Protein 4BEU (pdb70)

Secondary structure (DSSP, 8-state):
--SS--SSPP-HHHHHTSSEEEEEEHHHHHHHHHHHHTTS-TT--BEEE-HHHHHTT-HHHHHHHHHHTT--EEEESSHHHHHHHHHTT--SEEEE-S---HHHHHHTGGG--BEEE-SHHHHHHHHHHHHHHTS-EEEEEEB-TT---SSSBP-SSHHHHHHHHHHHT-TTEEEEEEE---SS--HHHHHHHHHHHHHHHHHHHHHTT--GGG-EEEEE-HHHHHH-GGG-TTEE---TTTTT--TT-TTS---EEEEEE--EEEEE-TT-EESGGG-EE-SS-EEEEEES--GGGT--GGGTTT-EEEETTEEEEB-S---SS-EEEE-TT-TT--TT-EEEEESEETTEE--HHHHHHHHTS-HHHHHHHHHHHS-EEEE---STT---

GO terms:
  GO:0042597 periplasmic space (C, EXP)
  GO:0030378 serine racemase activity (F, EXP)
  GO:0008784 alanine racemase activity (F, EXP)
  GO:0018111 methionine racemase activity (F, EXP)
  GO:0018113 lysine racemase activity (F, EXP)
  GO:0047661 amino-acid racemase activity (F, EXP)
  GO:0047679 arginine racemase activity (F, EXP)
  GO:0050157 ornithine racemase activity (F, EXP)

Foldseek 3Di:
DDPAADQDADDPVSQLPDQKFKEFALLLLLVLVVVLVVQADPQAAEAAEQELQQLLQHLLVNLVSCVVVVRQHYEYAALNSLVSNVVSVRPHAYEYPADDDLVRVLVNVVSLYAYEAAFLVVLVSVQVSLVVVVAAHEYEAEECLQPPPGRHQYDPDPVSLVGLLSSLQRPRYHYQEYEYEHDDLDLVSVVVSLVVSVVSVVVSCVSNVHDPVRYFYEYAEPSCVNPVVVRSGHYYYYRQSSQQRDVVCNVSHHRIWMKGWFADKDWDAFQDFDEPPSPDGHHGTFIKTKRFAFVLLLQAQLQAPQPWKAWPQDTWHWHYGTDNTITITTCRPPPPGDGPTMITPAAHDVPDGQDQVSSCVSRVHHSSVRSSSNSVRHRYDHDFDDDPPGRD

Sequence (392 aa):
APLHIDTALPDAAQIQQSSNSWLEISLGQFQQSSNIEQFKSHMNANTTKICAIMMKADAYGNGIRGLMPTIIAQGIPCVGVASNAEARAVRESGFKGELIRVRSASLSEMSSALDLNNIIEELIGTHQQALDLAELAKQSGKTLKVHIALNDGGMGRNGIDMTTEAGKKEAVSIATQPSLSVVGIMTHFPNYNADEVRAKLAQFKESSTWLMQQANLKREEITLHVANSYTALNVPEAQLDMVRPGGVLFGDLPTNPEYPSIVSFKTRVSSLHHLPKDSTVGYDSTFTTSRDSVLANLPVGYSDGYPRKMGNKAEVLINGQRAKVVGVTSMNTTVVVDVTEIKGVLPGQEVVLFGQQQKQSIAVSSEMMENNAELIFPELYTLWGTSNPRFYVKKSSGHHHHH

Organism: Vibrio cholerae serotype O1 (strain ATCC 39315 / El Tor Inaba N16961) (NCBI:txid243277)

B-factor: mean 16.23, std 8.43, range [1.53, 76.46]

Structure (mmCIF, N/CA/C/O backbone):
data_4BEU
#
_entry.id   4BEU
#
_cell.length_a   96.621
_cell.length_b   51.093
_cell.length_c   76.731
_cell.angle_alpha   90.00
_cell.angle_beta   101.15
_cell.angle_gamma   90.00
#
_symmetry.space_group_name_H-M   'C 1 2 1'
#
loop_
_entity.id
_entity.type
_entity.pdbx_description
1 polymer 'ALANINE RACEMASE'
2 non-polymer 'CHLORIDE ION'
3 non-polymer "PYRIDOXAL-5'-PHOSPHATE"
4 water water
#
loop_
_atom_site.group_PDB
_atom_site.id
_atom_site.type_symbol
_atom_site.label_atom_id
_atom_site.label_alt_id
_atom_site.label_comp_id
_atom_site.label_asym_id
_atom_site.label_entity_id
_atom_site.label_seq_id
_atom_site.pdbx_PDB_ins_code
_atom_site.Cartn_x
_atom_site.Cartn_y
_atom_site.Cartn_z
_atom_site.occupancy
_atom_site.B_iso_or_equiv
_atom_site.auth_seq_id
_atom_site.auth_comp_id
_atom_site.auth_asym_id
_atom_site.auth_atom_id
_atom_site.pdbx_PDB_model_num
ATOM 1 N N . ALA A 1 1 ? -0.874 21.077 8.727 1.00 7.77 24 ALA A N 1
ATOM 2 C CA . ALA A 1 1 ? 0.226 20.335 8.084 1.00 6.58 24 ALA A CA 1
ATOM 3 C C . ALA A 1 1 ? -0.317 19.046 7.518 1.00 7.31 24 ALA A C 1
ATOM 4 O O . ALA A 1 1 ? -1.285 18.521 8.047 1.00 7.92 24 ALA A O 1
ATOM 10 N N . PRO A 1 2 ? 0.328 18.506 6.478 1.00 7.81 25 PRO A N 1
ATOM 11 C CA . PRO A 1 2 ? -0.126 17.218 5.947 1.00 9.31 25 PRO A CA 1
ATOM 12 C C . PRO A 1 2 ? -0.133 16.145 7.009 1.00 8.89 25 PRO A C 1
ATOM 13 O O . PRO A 1 2 ? 0.762 16.038 7.864 1.00 9.94 25 PRO A O 1
ATOM 24 N N . LEU A 1 3 ? -1.170 15.320 6.946 1.00 10.14 26 LEU A N 1
ATOM 25 C CA . LEU A 1 3 ? -1.322 14.225 7.851 1.00 9.64 26 LEU A CA 1
ATOM 26 C C . LEU A 1 3 ? -0.257 13.130 7.645 1.00 9.87 26 LEU A C 1
ATOM 27 O O . LEU A 1 3 ? 0.160 12.460 8.592 1.00 11.25 26 LEU A O 1
ATOM 43 N N . HIS A 1 4 ? 0.150 12.968 6.396 1.00 10.01 27 HIS A N 1
ATOM 44 C CA . HIS A 1 4 ? 1.122 11.959 6.002 1.00 10.67 27 HIS A CA 1
ATOM 45 C C . HIS A 1 4 ? 1.999 12.603 4.957 1.00 11.68 27 HIS A C 1
ATOM 46 O O . HIS A 1 4 ? 1.510 13.303 4.085 1.00 14.62 27 HIS A O 1
ATOM 61 N N . ILE A 1 5 ? 3.294 12.375 5.044 1.00 11.31 28 ILE A N 1
ATOM 62 C CA . ILE A 1 5 ? 4.205 12.830 4.006 1.00 13.03 28 ILE A CA 1
ATOM 63 C C . ILE A 1 5 ? 4.427 11.639 3.067 1.00 11.90 28 ILE A C 1
ATOM 64 O O . ILE A 1 5 ? 4.883 10.572 3.505 1.00 11.79 28 ILE A O 1
ATOM 80 N N . ASP A 1 6 ? 4.056 11.809 1.801 1.00 13.40 29 ASP A N 1
ATOM 81 C CA . ASP A 1 6 ? 4.069 10.707 0.839 1.00 13.25 29 ASP A CA 1
ATOM 82 C C . ASP A 1 6 ? 5.403 9.987 0.872 1.00 13.29 29 ASP A C 1
ATOM 83 O O . ASP A 1 6 ? 6.466 10.616 0.898 1.00 13.58 29 ASP A O 1
ATOM 92 N N . THR A 1 7 ? 5.352 8.660 0.881 1.00 15.42 30 THR A N 1
ATOM 93 C CA . THR A 1 7 ? 6.544 7.837 1.083 1.00 20.25 30 THR A CA 1
ATOM 94 C C . THR A 1 7 ? 7.426 7.716 -0.149 1.00 25.33 30 THR A C 1
ATOM 95 O O . THR A 1 7 ? 8.648 7.575 -0.049 1.00 29.27 30 THR A O 1
ATOM 106 N N . ALA A 1 8 ? 6.807 7.762 -1.315 1.00 23.16 31 ALA A N 1
ATOM 107 C CA . ALA A 1 8 ? 7.539 7.551 -2.556 1.00 25.07 31 ALA A CA 1
ATOM 108 C C . ALA A 1 8 ? 8.142 8.849 -3.057 1.00 23.35 31 ALA A C 1
ATOM 109 O O . ALA A 1 8 ? 7.530 9.910 -2.977 1.00 31.24 31 ALA A O 1
ATOM 116 N N . LEU A 1 9 ? 9.366 8.759 -3.560 1.00 18.91 32 LEU A N 1
ATOM 117 C CA . LEU A 1 9 ? 9.985 9.869 -4.248 1.00 14.65 32 LEU A CA 1
ATOM 118 C C . LEU A 1 9 ? 9.482 9.800 -5.679 1.00 19.42 32 LEU A C 1
ATOM 119 O O . LEU A 1 9 ? 9.535 8.734 -6.295 1.00 22.47 32 LEU A O 1
ATOM 135 N N . PRO A 1 10 ? 8.940 10.918 -6.199 1.00 15.02 33 PRO A N 1
ATOM 136 C CA . PRO A 1 10 ? 8.500 10.987 -7.591 1.00 17.40 33 PRO A CA 1
ATOM 137 C C . PRO A 1 10 ? 9.607 10.534 -8.530 1.00 17.99 33 PRO A C 1
ATOM 138 O O . PRO A 1 10 ? 10.771 10.946 -8.403 1.00 18.70 33 PRO A O 1
ATOM 149 N N . ASP A 1 11 ? 9.265 9.691 -9.496 1.00 16.56 34 ASP A N 1
ATOM 150 C CA . ASP A 1 11 ? 10.257 9.336 -10.506 1.00 18.07 34 ASP A CA 1
ATOM 151 C C . ASP A 1 11 ? 10.154 10.231 -11.749 1.00 18.23 34 ASP A C 1
ATOM 152 O O . ASP A 1 11 ? 9.265 11.083 -11.850 1.00 18.62 34 ASP A O 1
ATOM 161 N N . ALA A 1 12 ? 11.080 10.069 -12.685 1.00 22.18 35 ALA A N 1
ATOM 162 C CA . ALA A 1 12 ? 11.163 10.967 -13.833 1.00 19.95 35 ALA A CA 1
ATOM 163 C C . ALA A 1 12 ? 9.878 11.013 -14.685 1.00 19.31 35 ALA A C 1
ATOM 164 O O . ALA A 1 12 ? 9.480 12.080 -15.167 1.00 17.72 35 ALA A O 1
ATOM 171 N N . ALA A 1 13 ? 9.245 9.864 -14.889 1.00 18.05 36 ALA A N 1
ATOM 172 C CA . ALA A 1 13 ? 8.027 9.814 -15.690 1.00 17.99 36 ALA A CA 1
ATOM 173 C C . ALA A 1 13 ? 6.903 10.538 -14.962 1.00 15.45 36 ALA A C 1
ATOM 174 O O . ALA A 1 13 ? 6.077 11.207 -15.580 1.00 14.38 36 ALA A O 1
ATOM 181 N N . GLN A 1 14 ? 6.886 10.419 -13.642 1.00 15.82 37 GLN A N 1
ATOM 182 C CA . GLN A 1 14 ? 5.853 11.055 -12.854 1.00 13.95 37 GLN A CA 1
ATOM 183 C C . GLN A 1 14 ? 6.012 12.563 -12.954 1.00 13.29 37 GLN A C 1
ATOM 184 O O . GLN A 1 14 ? 5.029 13.307 -13.082 1.00 12.58 37 GLN A O 1
ATOM 198 N N . ILE A 1 15 ? 7.246 13.041 -12.914 1.00 11.86 38 ILE A N 1
ATOM 199 C CA . ILE A 1 15 ? 7.478 14.468 -13.039 1.00 11.77 38 ILE A CA 1
ATOM 200 C C . ILE A 1 15 ? 7.084 14.954 -14.426 1.00 11.54 38 ILE A C 1
ATOM 201 O O . ILE A 1 15 ? 6.541 16.033 -14.577 1.00 12.46 38 ILE A O 1
ATOM 217 N N . GLN A 1 16 ? 7.375 14.141 -15.443 1.00 13.15 39 GLN A N 1
ATOM 218 C CA . GLN A 1 16 ? 7.067 14.489 -16.813 1.00 12.88 39 GLN A CA 1
ATOM 219 C C . GLN A 1 16 ? 5.582 14.760 -17.008 1.00 11.89 39 GLN A C 1
ATOM 220 O O . GLN A 1 16 ? 5.233 15.617 -17.820 1.00 14.21 39 GLN A O 1
ATOM 234 N N . GLN A 1 17 ? 4.710 14.050 -16.290 1.00 10.76 40 GLN A N 1
ATOM 235 C CA . GLN A 1 17 ? 3.277 14.262 -16.438 1.00 11.67 40 GLN A CA 1
ATOM 236 C C . GLN A 1 17 ? 2.667 15.126 -15.333 1.00 10.41 40 GLN A C 1
ATOM 237 O O . GLN A 1 17 ? 1.440 15.272 -15.246 1.00 12.84 40 GLN A O 1
ATOM 251 N N . SER A 1 18 ? 3.527 15.719 -14.509 1.00 10.22 41 SER A N 1
ATOM 252 C CA A SER A 1 18 ? 3.112 16.728 -13.541 0.54 9.55 41 SER A CA 1
ATOM 253 C CA B SER A 1 18 ? 3.083 16.724 -13.555 0.46 9.69 41 SER A CA 1
ATOM 254 C C . SER A 1 18 ? 2.995 18.087 -14.220 1.00 10.15 41 SER A C 1
ATOM 255 O O . SER A 1 18 ? 3.751 18.398 -15.124 1.00 13.22 41 SER A O 1
ATOM 270 N N . ASN A 1 19 ? 2.096 18.917 -13.746 1.00 7.79 42 ASN A N 1
ATOM 271 C CA . ASN A 1 19 ? 1.957 20.253 -14.309 1.00 7.64 42 ASN A CA 1
ATOM 272 C C . ASN A 1 19 ? 3.110 21.189 -13.950 1.00 7.68 42 ASN A C 1
ATOM 273 O O . ASN A 1 19 ? 3.588 21.960 -14.792 1.00 8.91 42 ASN A O 1
ATOM 284 N N . SER A 1 20 ? 3.518 21.127 -12.702 1.00 7.27 43 SER A N 1
ATOM 285 C CA . SER A 1 20 ? 4.557 21.968 -12.138 1.00 7.03 43 SER A CA 1
ATOM 286 C C . SER A 1 20 ? 5.262 21.121 -11.084 1.00 7.29 43 SER A C 1
ATOM 287 O O . SER A 1 20 ? 4.714 20.110 -10.603 1.00 7.59 43 SER A O 1
ATOM 295 N N . TRP A 1 21 ? 6.489 21.489 -10.723 1.00 6.87 44 TRP A N 1
ATOM 296 C CA . TRP A 1 21 ? 7.255 20.694 -9.773 1.00 6.91 44 TRP A CA 1
ATOM 297 C C . TRP A 1 21 ? 8.399 21.505 -9.218 1.00 7.20 44 TRP A C 1
ATOM 298 O O . TRP A 1 21 ? 8.746 22.577 -9.729 1.00 7.61 44 TRP A O 1
ATOM 319 N N . LEU A 1 22 ? 8.967 20.995 -8.133 1.00 6.81 45 LEU A N 1
ATOM 320 C CA . LEU A 1 22 ? 10.173 21.559 -7.534 1.00 6.79 45 LEU A CA 1
ATOM 321 C C . LEU A 1 22 ? 11.354 20.697 -7.892 1.00 7.08 45 LEU A C 1
ATOM 322 O O . LEU A 1 22 ? 11.275 19.463 -7.819 1.00 9.12 45 LEU A O 1
ATOM 338 N N . GLU A 1 23 ? 12.452 21.341 -8.251 1.00 7.10 46 GLU A N 1
ATOM 339 C CA . GLU A 1 23 ? 13.717 20.653 -8.449 1.00 7.69 46 GLU A CA 1
ATOM 340 C C . GLU A 1 23 ? 14.613 21.041 -7.313 1.00 7.33 46 GLU A C 1
ATOM 341 O O . GLU A 1 23 ? 14.868 22.211 -7.103 1.00 8.59 46 GLU A O 1
ATOM 353 N N . ILE A 1 24 ? 15.055 20.041 -6.577 1.00 7.35 47 ILE A N 1
ATOM 354 C CA . ILE A 1 24 ? 15.859 20.246 -5.391 1.00 7.30 47 ILE A CA 1
ATOM 355 C C . ILE A 1 24 ? 17.302 19.835 -5.700 1.00 8.78 47 ILE A C 1
ATOM 356 O O . ILE A 1 24 ? 17.557 18.701 -6.102 1.00 9.51 47 ILE A O 1
ATOM 372 N N . SER A 1 25 ? 18.246 20.755 -5.544 1.00 7.99 48 SER A N 1
ATOM 373 C CA . SER A 1 25 ? 19.647 20.451 -5.834 1.00 9.11 48 SER A CA 1
ATOM 374 C C . SER A 1 25 ? 20.281 19.767 -4.641 1.00 8.25 48 SER A C 1
ATOM 375 O O . SER A 1 25 ? 20.626 20.395 -3.649 1.00 8.57 48 SER A O 1
ATOM 383 N N . LEU A 1 26 ? 20.444 18.456 -4.729 1.00 8.58 49 LEU A N 1
ATOM 384 C CA . LEU A 1 26 ? 20.980 17.725 -3.607 1.00 8.23 49 LEU A CA 1
ATOM 385 C C . LEU A 1 26 ? 22.447 18.094 -3.389 1.00 8.19 49 LEU A C 1
ATOM 386 O O . LEU A 1 26 ? 22.924 18.153 -2.261 1.00 8.62 49 LEU A O 1
ATOM 402 N N . GLY A 1 27 ? 23.170 18.344 -4.465 1.00 8.37 50 GLY A N 1
ATOM 403 C CA . GLY A 1 27 ? 24.557 18.762 -4.349 1.00 9.35 50 GLY A CA 1
ATOM 404 C C . GLY A 1 27 ? 24.691 20.103 -3.641 1.00 9.02 50 GLY A C 1
ATOM 405 O O . GLY A 1 27 ? 25.609 20.295 -2.834 1.00 9.32 50 GLY A O 1
ATOM 409 N N . GLN A 1 28 ? 23.786 21.038 -3.924 1.00 7.89 51 GLN A N 1
ATOM 410 C CA . GLN A 1 28 ? 23.821 22.310 -3.230 1.00 7.68 51 GLN A CA 1
ATOM 411 C C . GLN A 1 28 ? 23.506 22.135 -1.753 1.00 7.55 51 GLN A C 1
ATOM 412 O O . GLN A 1 28 ? 24.097 22.813 -0.906 1.00 7.80 51 GLN A O 1
ATOM 426 N N . PHE A 1 29 ? 22.579 21.238 -1.411 1.00 7.54 52 PHE A N 1
ATOM 427 C CA . PHE A 1 29 ? 22.257 20.961 -0.016 1.00 7.40 52 PHE A CA 1
ATOM 428 C C . PHE A 1 29 ? 23.484 20.395 0.714 1.00 7.46 52 PHE A C 1
ATOM 429 O O . PHE A 1 29 ? 23.860 20.863 1.790 1.00 7.93 52 PHE A O 1
ATOM 446 N N . GLN A 1 30 ? 24.119 19.399 0.115 1.00 7.57 53 GLN A N 1
ATOM 447 C CA A GLN A 1 30 ? 25.335 18.847 0.703 0.47 9.09 53 GLN A CA 1
ATOM 448 C CA B GLN A 1 30 ? 25.352 18.827 0.652 0.53 8.99 53 GLN A CA 1
ATOM 449 C C . GLN A 1 30 ? 26.416 19.918 0.867 1.00 8.73 53 GLN A C 1
ATOM 450 O O . GLN A 1 30 ? 27.077 19.980 1.895 1.00 9.41 53 GLN A O 1
ATOM 477 N N . SER A 1 31 ? 26.595 20.764 -0.129 1.00 8.64 54 SER A N 1
ATOM 478 C CA A SER A 1 31 ? 27.601 21.800 -0.037 0.72 8.55 54 SER A CA 1
ATOM 479 C CA B SER A 1 31 ? 27.572 21.857 -0.091 0.28 8.85 54 SER A CA 1
ATOM 480 C C . SER A 1 31 ? 27.270 22.794 1.058 1.00 8.02 54 SER A C 1
ATOM 481 O O . SER A 1 31 ? 28.167 23.201 1.804 1.00 9.25 54 SER A O 1
ATOM 496 N N . ASN A 1 32 ? 25.999 23.178 1.180 1.00 8.19 55 ASN A N 1
ATOM 497 C CA . ASN A 1 32 ? 25.611 24.110 2.233 1.00 7.75 55 ASN A CA 1
ATOM 498 C C . ASN A 1 32 ? 25.882 23.520 3.613 1.00 8.51 55 ASN A C 1
ATOM 499 O O . ASN A 1 32 ? 26.359 24.209 4.505 1.00 8.35 55 ASN A O 1
ATOM 510 N N . ILE A 1 33 ? 25.577 22.237 3.806 1.00 7.76 56 ILE A N 1
ATOM 511 C CA . ILE A 1 33 ? 25.853 21.602 5.078 1.00 8.28 56 ILE A CA 1
ATOM 512 C C . ILE A 1 33 ? 27.354 21.603 5.389 1.00 8.11 56 ILE A C 1
ATOM 513 O O . ILE A 1 33 ? 27.768 21.925 6.505 1.00 9.31 56 ILE A O 1
ATOM 529 N N . GLU A 1 34 ? 28.160 21.238 4.411 1.00 8.32 57 GLU A N 1
ATOM 530 C CA . GLU A 1 34 ? 29.598 21.174 4.650 1.00 9.18 57 GLU A CA 1
ATOM 531 C C . GLU A 1 34 ? 30.172 22.558 4.915 1.00 9.55 57 GLU A C 1
ATOM 532 O O . GLU A 1 34 ? 31.043 22.710 5.764 1.00 10.18 57 GLU A O 1
ATOM 544 N N . GLN A 1 35 ? 29.681 23.563 4.218 1.00 9.06 58 GLN A N 1
ATOM 545 C CA . GLN A 1 35 ? 30.159 24.903 4.437 1.00 8.37 58 GLN A CA 1
ATOM 546 C C . GLN A 1 35 ? 29.766 25.383 5.836 1.00 8.67 58 GLN A C 1
ATOM 547 O O . GLN A 1 35 ? 30.571 25.968 6.569 1.00 9.78 58 GLN A O 1
ATOM 561 N N . PHE A 1 36 ? 28.526 25.122 6.232 1.00 8.61 59 PHE A N 1
ATOM 562 C CA . PHE A 1 36 ? 28.070 25.501 7.557 1.00 8.49 59 PHE A CA 1
ATOM 563 C C . PHE A 1 36 ? 28.930 24.840 8.642 1.00 9.62 59 PHE A C 1
ATOM 564 O O . PHE A 1 36 ? 29.373 25.496 9.612 1.00 10.21 59 PHE A O 1
ATOM 581 N N . LYS A 1 37 ? 29.152 23.549 8.481 1.00 9.59 60 LYS A N 1
ATOM 582 C CA . LYS A 1 37 ? 29.955 22.781 9.429 1.00 10.40 60 LYS A CA 1
ATOM 583 C C . LYS A 1 37 ? 31.320 23.419 9.664 1.00 11.45 60 LYS A C 1
ATOM 584 O O . LYS A 1 37 ? 31.849 23.388 10.790 1.00 12.18 60 LYS A O 1
ATOM 603 N N . SER A 1 38 ? 31.913 23.940 8.598 1.00 10.84 61 SER A N 1
ATOM 604 C CA . SER A 1 38 ? 33.262 24.482 8.659 1.00 12.16 61 SER A CA 1
ATOM 605 C C . SER A 1 38 ? 33.367 25.694 9.576 1.00 11.25 61 SER A C 1
ATOM 606 O O . SER A 1 38 ? 34.484 26.063 9.991 1.00 14.04 61 SER A O 1
ATOM 614 N N . HIS A 1 39 ? 32.240 26.303 9.932 1.00 10.41 62 HIS A N 1
ATOM 615 C CA . HIS A 1 39 ? 32.217 27.461 10.807 1.00 11.58 62 HIS A CA 1
ATOM 616 C C . HIS A 1 39 ? 31.810 27.155 12.239 1.00 12.05 62 HIS A C 1
ATOM 617 O O . HIS A 1 39 ? 31.726 28.052 13.066 1.00 12.18 62 HIS A O 1
ATOM 632 N N . MET A 1 40 ? 31.549 25.896 12.533 1.00 10.81 63 MET A N 1
ATOM 633 C CA . MET A 1 40 ? 31.088 25.535 13.863 1.00 12.07 63 MET A CA 1
ATOM 634 C C . MET A 1 40 ? 32.264 25.215 14.757 1.00 14.16 63 MET A C 1
ATOM 635 O O . MET A 1 40 ? 33.210 24.542 14.351 1.00 16.02 63 MET A O 1
ATOM 649 N N . ASN A 1 41 ? 32.195 25.708 15.979 1.00 12.97 64 ASN A N 1
ATOM 650 C CA . ASN A 1 41 ? 33.207 25.429 16.978 1.00 18.92 64 ASN A CA 1
ATOM 651 C C . ASN A 1 41 ? 33.255 23.934 17.276 1.00 16.59 64 ASN A C 1
ATOM 652 O O . ASN A 1 41 ? 32.279 23.202 17.110 1.00 18.23 64 ASN A O 1
ATOM 663 N N . ALA A 1 42 ? 34.420 23.498 17.746 1.00 21.87 65 ALA A N 1
ATOM 664 C CA . ALA A 1 42 ? 34.662 22.110 18.120 1.00 22.23 65 ALA A CA 1
ATOM 665 C C . ALA A 1 42 ? 33.651 21.558 19.121 1.00 19.02 65 ALA A C 1
ATOM 666 O O . ALA A 1 42 ? 33.327 20.375 19.101 1.00 25.69 65 ALA A O 1
ATOM 673 N N . ASN A 1 43 ? 33.169 22.415 20.005 1.00 18.48 66 ASN A N 1
ATOM 674 C CA . ASN A 1 43 ? 32.356 21.955 21.119 1.00 21.53 66 ASN A CA 1
ATOM 675 C C . ASN A 1 43 ? 30.858 21.991 20.852 1.00 18.76 66 ASN A C 1
ATOM 676 O O . ASN A 1 43 ? 30.067 21.667 21.734 1.00 20.17 66 ASN A O 1
ATOM 687 N N . THR A 1 44 ? 30.442 22.387 19.653 1.00 16.72 67 THR A N 1
ATOM 688 C CA A THR A 1 44 ? 29.014 22.417 19.350 0.64 14.44 67 THR A CA 1
ATOM 689 C CA B THR A 1 44 ? 29.021 22.410 19.346 0.36 14.70 67 THR A CA 1
ATOM 690 C C . THR A 1 44 ? 28.667 21.240 18.459 1.00 18.31 67 THR A C 1
ATOM 691 O O . THR A 1 44 ? 29.550 20.552 17.943 1.00 21.46 67 THR A O 1
ATOM 710 N N . LYS A 1 45 ? 27.379 20.976 18.337 1.00 14.68 68 LYS A N 1
ATOM 711 C CA . LYS A 1 45 ? 26.903 19.979 17.391 1.00 15.26 68 LYS A CA 1
ATOM 712 C C . LYS A 1 45 ? 25.657 20.521 16.703 1.00 10.55 68 LYS A C 1
ATOM 713 O O . LYS A 1 45 ? 25.093 21.534 17.119 1.00 10.70 68 LYS A O 1
ATOM 732 N N . ILE A 1 46 ? 25.267 19.845 15.632 1.00 9.61 69 ILE A N 1
ATOM 733 C CA . ILE A 1 46 ? 24.235 20.376 14.753 1.00 8.94 69 ILE A CA 1
ATOM 734 C C . ILE A 1 46 ? 22.938 19.624 14.904 1.00 8.11 69 ILE A C 1
ATOM 735 O O . ILE A 1 46 ? 22.907 18.405 14.837 1.00 9.06 69 ILE A O 1
ATOM 751 N N . CYS A 1 47 ? 21.867 20.397 15.086 1.00 7.98 70 CYS A N 1
ATOM 752 C CA . CYS A 1 47 ? 20.508 19.885 14.972 1.00 7.22 70 CYS A CA 1
ATOM 753 C C . CYS A 1 47 ? 19.889 20.475 13.710 1.00 7.82 70 CYS A C 1
ATOM 754 O O . CYS A 1 47 ? 19.578 21.649 13.675 1.00 8.53 70 CYS A O 1
ATOM 761 N N . ALA A 1 48 ? 19.793 19.678 12.648 1.00 7.27 71 ALA A N 1
ATOM 762 C CA . ALA A 1 48 ? 19.248 20.166 11.376 1.00 7.40 71 ALA A CA 1
ATOM 763 C C . ALA A 1 48 ? 17.751 20.334 11.515 1.00 6.76 71 ALA A C 1
ATOM 764 O O . ALA A 1 48 ? 17.055 19.365 11.836 1.00 7.73 71 ALA A O 1
ATOM 771 N N . ILE A 1 49 ? 17.249 21.537 11.278 1.00 7.06 72 ILE A N 1
ATOM 772 C CA . ILE A 1 49 ? 15.834 21.809 11.447 1.00 6.92 72 ILE A CA 1
ATOM 773 C C . ILE A 1 49 ? 15.093 21.563 10.141 1.00 6.96 72 ILE A C 1
ATOM 774 O O . ILE A 1 49 ? 15.410 22.157 9.100 1.00 8.01 72 ILE A O 1
ATOM 790 N N A MET A 1 50 ? 14.203 20.569 10.188 0.58 6.15 73 MET A N 1
ATOM 791 N N B MET A 1 50 ? 14.031 20.776 10.214 0.42 6.69 73 MET A N 1
ATOM 792 C CA A MET A 1 50 ? 13.493 20.036 9.024 0.58 7.50 73 MET A CA 1
ATOM 793 C CA B MET A 1 50 ? 13.428 20.232 9.007 0.42 8.56 73 MET A CA 1
ATOM 794 C C A MET A 1 50 ? 11.969 20.209 9.094 0.58 7.19 73 MET A C 1
ATOM 795 C C B MET A 1 50 ? 11.953 20.247 9.076 0.42 7.36 73 MET A C 1
ATOM 796 O O A MET A 1 50 ? 11.234 19.457 8.434 0.58 8.31 73 MET A O 1
ATOM 797 O O B MET A 1 50 ? 11.252 19.449 8.436 0.42 8.26 73 MET A O 1
ATOM 823 N N . LYS A 1 51 ? 11.485 21.215 9.823 1.00 7.55 74 LYS A N 1
ATOM 824 C CA . LYS A 1 51 ? 10.065 21.487 9.914 1.00 8.70 74 LYS A CA 1
ATOM 825 C C . LYS A 1 51 ? 9.491 21.899 8.550 1.00 8.20 74 LYS A C 1
ATOM 826 O O . LYS A 1 51 ? 10.226 22.278 7.628 1.00 7.56 74 LYS A O 1
ATOM 842 N N . ALA A 1 52 ? 8.165 21.833 8.447 1.00 6.87 75 ALA A N 1
ATOM 843 C CA . ALA A 1 52 ? 7.459 22.091 7.205 1.00 7.27 75 ALA A CA 1
ATOM 844 C C . ALA A 1 52 ? 8.027 21.264 6.059 1.00 6.20 75 ALA A C 1
ATOM 845 O O . ALA A 1 52 ? 8.289 21.761 4.966 1.00 7.18 75 ALA A O 1
ATOM 852 N N . ASP A 1 53 ? 8.154 19.956 6.319 1.00 7.02 76 ASP A N 1
ATOM 853 C CA . ASP A 1 53 ? 8.658 18.986 5.345 1.00 6.31 76 ASP A CA 1
ATOM 854 C C . ASP A 1 53 ? 9.974 19.495 4.736 1.00 5.97 76 ASP A C 1
ATOM 855 O O . ASP A 1 53 ? 10.123 19.621 3.538 1.00 6.63 76 ASP A O 1
ATOM 864 N N . ALA A 1 54 ? 10.924 19.758 5.633 1.00 6.24 77 ALA A N 1
ATOM 865 C CA . ALA A 1 54 ? 12.242 20.287 5.290 1.00 7.10 77 ALA A CA 1
ATOM 866 C C . ALA A 1 54 ? 12.147 21.577 4.484 1.00 6.19 77 ALA A C 1
ATOM 867 O O . ALA A 1 54 ? 12.764 21.730 3.426 1.00 6.55 77 ALA A O 1
ATOM 874 N N . TYR A 1 55 ? 11.375 22.517 5.008 1.00 6.38 78 TYR A N 1
ATOM 875 C CA . TYR A 1 55 ? 11.247 23.840 4.400 1.00 6.66 78 TYR A CA 1
ATOM 876 C C . TYR A 1 55 ? 10.758 23.713 2.948 1.00 6.86 78 TYR A C 1
ATOM 877 O O . TYR A 1 55 ? 11.186 24.465 2.056 1.00 7.69 78 TYR A O 1
ATOM 895 N N . GLY A 1 56 ? 9.845 22.774 2.727 1.00 6.47 79 GLY A N 1
ATOM 896 C CA . GLY A 1 56 ? 9.296 22.527 1.412 1.00 6.57 79 GLY A CA 1
ATOM 897 C C . GLY A 1 56 ? 10.134 21.632 0.532 1.00 5.85 79 GLY A C 1
ATOM 898 O O . GLY A 1 56 ? 9.662 21.197 -0.528 1.00 7.30 79 GLY A O 1
ATOM 902 N N . ASN A 1 57 ? 11.371 21.356 0.937 1.00 6.38 80 ASN A N 1
ATOM 903 C CA . ASN A 1 57 ? 12.305 20.611 0.102 1.00 6.72 80 ASN A CA 1
ATOM 904 C C . ASN A 1 57 ? 12.159 19.108 0.212 1.00 7.01 80 ASN A C 1
ATOM 905 O O . ASN A 1 57 ? 12.685 18.405 -0.646 1.00 8.07 80 ASN A O 1
ATOM 916 N N . GLY A 1 58 ? 11.469 18.632 1.252 1.00 6.73 81 GLY A N 1
ATOM 917 C CA . GLY A 1 58 ? 11.101 17.228 1.385 1.00 6.91 81 GLY A CA 1
ATOM 918 C C . GLY A 1 58 ? 12.009 16.412 2.277 1.00 6.91 81 GLY A C 1
ATOM 919 O O . GLY A 1 58 ? 13.146 16.109 1.921 1.00 8.23 81 GLY A O 1
ATOM 923 N N . ILE A 1 59 ? 11.518 16.047 3.454 1.00 6.80 82 ILE A N 1
ATOM 924 C CA . ILE A 1 59 ? 12.273 15.251 4.399 1.00 7.44 82 ILE A CA 1
ATOM 925 C C . ILE A 1 59 ? 12.736 13.939 3.785 1.00 7.66 82 ILE A C 1
ATOM 926 O O . ILE A 1 59 ? 13.888 13.536 3.988 1.00 8.24 82 ILE A O 1
ATOM 942 N N . ARG A 1 60 ? 11.870 13.237 3.079 1.00 7.87 83 ARG A N 1
ATOM 943 C CA . ARG A 1 60 ? 12.235 11.888 2.680 1.00 8.94 83 ARG A CA 1
ATOM 944 C C . ARG A 1 60 ? 13.396 11.885 1.699 1.00 8.92 83 ARG A C 1
ATOM 945 O O . ARG A 1 60 ? 14.266 11.024 1.768 1.00 10.29 83 ARG A O 1
ATOM 966 N N . GLY A 1 61 ? 13.442 12.855 0.797 1.00 8.26 84 GLY A N 1
ATOM 967 C CA . GLY A 1 61 ? 14.526 12.943 -0.164 1.00 8.32 84 GLY A CA 1
ATOM 968 C C . GLY A 1 61 ? 15.819 13.457 0.394 1.00 7.88 84 GLY A C 1
ATOM 969 O O . GLY A 1 61 ? 16.865 13.231 -0.214 1.00 8.74 84 GLY A O 1
ATOM 973 N N . LEU A 1 62 ? 15.768 14.151 1.521 1.00 7.44 85 LEU A N 1
ATOM 974 C CA . LEU A 1 62 ? 16.950 14.775 2.108 1.00 7.54 85 LEU A CA 1
ATOM 975 C C . LEU A 1 62 ? 17.559 13.988 3.269 1.00 7.73 85 LEU A C 1
ATOM 976 O O . LEU A 1 62 ? 18.731 14.186 3.595 1.00 7.98 85 LEU A O 1
ATOM 992 N N . MET A 1 63 ? 16.795 13.116 3.907 1.00 7.93 86 MET A N 1
ATOM 993 C CA . MET A 1 63 ? 17.327 12.393 5.064 1.00 8.35 86 MET A CA 1
ATOM 994 C C . MET A 1 63 ? 18.580 11.565 4.772 1.00 7.57 86 MET A C 1
ATOM 995 O O . MET A 1 63 ? 19.433 11.500 5.630 1.00 8.37 86 MET A O 1
ATOM 1009 N N . PRO A 1 64 ? 18.697 10.936 3.586 1.00 7.70 87 PRO A N 1
ATOM 1010 C CA . PRO A 1 64 ? 19.925 10.159 3.394 1.00 8.33 87 PRO A CA 1
ATOM 1011 C C . PRO A 1 64 ? 21.170 11.026 3.489 1.00 7.85 87 PRO A C 1
ATOM 1012 O O . PRO A 1 64 ? 22.201 10.552 3.948 1.00 8.52 87 PRO A O 1
ATOM 1023 N N . THR A 1 65 ? 21.086 12.278 3.065 1.00 8.16 88 THR A N 1
ATOM 1024 C CA . THR A 1 65 ? 22.202 13.212 3.204 1.00 9.63 88 THR A CA 1
ATOM 1025 C C . THR A 1 65 ? 22.465 13.539 4.664 1.00 8.30 88 THR A C 1
ATOM 1026 O O . THR A 1 65 ? 23.624 13.555 5.108 1.00 9.64 88 THR A O 1
ATOM 1037 N N . ILE A 1 66 ? 21.414 13.810 5.425 1.00 8.49 89 ILE A N 1
ATOM 1038 C CA . ILE A 1 66 ? 21.579 14.083 6.848 1.00 8.86 89 ILE A CA 1
ATOM 1039 C C . ILE A 1 66 ? 22.285 12.934 7.552 1.00 9.40 89 ILE A C 1
ATOM 1040 O O . ILE A 1 66 ? 23.198 13.145 8.373 1.00 9.89 89 ILE A O 1
ATOM 1056 N N . ILE A 1 67 ? 21.877 11.715 7.234 1.00 9.61 90 ILE A N 1
ATOM 1057 C CA . ILE A 1 67 ? 22.489 10.524 7.809 1.00 10.60 90 ILE A CA 1
ATOM 1058 C C . ILE A 1 67 ? 23.943 10.379 7.362 1.00 10.81 90 ILE A C 1
ATOM 1059 O O . ILE A 1 67 ? 24.831 10.136 8.187 1.00 11.79 90 ILE A O 1
ATOM 1075 N N . ALA A 1 68 ? 24.217 10.539 6.077 1.00 10.27 91 ALA A N 1
ATOM 1076 C CA . ALA A 1 68 ? 25.580 10.394 5.564 1.00 10.94 91 ALA A CA 1
ATOM 1077 C C . ALA A 1 68 ? 26.530 11.397 6.194 1.00 12.64 91 ALA A C 1
ATOM 1078 O O . ALA A 1 68 ? 27.705 11.088 6.434 1.00 12.98 91 ALA A O 1
ATOM 1085 N N . GLN A 1 69 ? 26.020 12.591 6.470 1.00 10.86 92 GLN A N 1
ATOM 1086 C CA . GLN A 1 69 ? 26.786 13.662 7.076 1.00 12.08 92 GLN A CA 1
ATOM 1087 C C . GLN A 1 69 ? 26.939 13.479 8.590 1.00 11.89 92 GLN A C 1
ATOM 1088 O O . GLN A 1 69 ? 27.645 14.270 9.225 1.00 15.35 92 GLN A O 1
ATOM 1102 N N . GLY A 1 70 ? 26.311 12.459 9.164 1.00 11.26 93 GLY A N 1
ATOM 1103 C CA . GLY A 1 70 ? 26.457 12.186 10.580 1.00 13.23 93 GLY A CA 1
ATOM 1104 C C . GLY A 1 70 ? 25.889 13.272 11.469 1.00 11.76 93 GLY A C 1
ATOM 1105 O O . GLY A 1 70 ? 26.356 13.449 12.593 1.00 14.50 93 GLY A O 1
ATOM 1109 N N . ILE A 1 71 ? 24.882 13.997 11.002 1.00 9.74 94 ILE A N 1
ATOM 1110 C CA . ILE A 1 71 ? 24.257 15.009 11.828 1.00 9.96 94 ILE A CA 1
ATOM 1111 C C . ILE A 1 71 ? 23.558 14.315 13.011 1.00 10.09 94 ILE A C 1
ATOM 1112 O O . ILE A 1 71 ? 22.775 13.408 12.800 1.00 11.22 94 ILE A O 1
ATOM 1128 N N . PRO A 1 72 ? 23.814 14.758 14.249 1.00 9.58 95 PRO A N 1
ATOM 1129 C CA . PRO A 1 72 ? 23.356 13.975 15.408 1.00 10.33 95 PRO A CA 1
ATOM 1130 C C . PRO A 1 72 ? 21.917 14.230 15.847 1.00 9.74 95 PRO A C 1
ATOM 1131 O O . PRO A 1 72 ? 21.370 13.427 16.612 1.00 9.50 95 PRO A O 1
ATOM 1142 N N . CYS A 1 73 ? 21.331 15.337 15.391 1.00 8.52 96 CYS A N 1
ATOM 1143 C CA . CYS A 1 73 ? 20.029 15.770 15.863 1.00 8.07 96 CYS A CA 1
ATOM 1144 C C . CYS A 1 73 ? 19.254 16.351 14.690 1.00 7.41 96 CYS A C 1
ATOM 1145 O O . CYS A 1 73 ? 19.836 16.954 13.784 1.00 7.56 96 CYS A O 1
ATOM 1152 N N . VAL A 1 74 ? 17.942 16.103 14.684 1.00 7.70 97 VAL A N 1
ATOM 1153 C CA . VAL A 1 74 ? 17.020 16.679 13.711 1.00 7.22 97 VAL A CA 1
ATOM 1154 C C . VAL A 1 74 ? 15.866 17.285 14.490 1.00 7.30 97 VAL A C 1
ATOM 1155 O O . VAL A 1 74 ? 15.413 16.717 15.497 1.00 7.99 97 VAL A O 1
ATOM 1168 N N . GLY A 1 75 ? 15.379 18.431 14.033 1.00 6.67 98 GLY A N 1
ATOM 1169 C CA . GLY A 1 75 ? 14.187 19.049 14.593 1.00 6.87 98 GLY A CA 1
ATOM 1170 C C . GLY A 1 75 ? 13.036 19.021 13.613 1.00 6.56 98 GLY A C 1
ATOM 1171 O O . GLY A 1 75 ? 13.215 19.212 12.412 1.00 7.83 98 GLY A O 1
ATOM 1175 N N . VAL A 1 76 ? 11.836 18.775 14.136 1.00 6.45 99 VAL A N 1
ATOM 1176 C CA . VAL A 1 76 ? 10.632 18.776 13.336 1.00 6.24 99 VAL A CA 1
ATOM 1177 C C . VAL A 1 76 ? 9.528 19.504 14.057 1.00 6.66 99 VAL A C 1
ATOM 1178 O O . VAL A 1 76 ? 9.672 19.870 15.234 1.00 7.48 99 VAL A O 1
ATOM 1191 N N . ALA A 1 77 ? 8.410 19.702 13.360 1.00 6.29 100 ALA A N 1
ATOM 1192 C CA . ALA A 1 77 ? 7.225 20.317 13.950 1.00 6.62 100 ALA A CA 1
ATOM 1193 C C . ALA A 1 77 ? 6.070 19.328 14.104 1.00 6.57 100 ALA A C 1
ATOM 1194 O O . ALA A 1 77 ? 5.560 19.165 15.222 1.00 7.51 100 ALA A O 1
ATOM 1201 N N . SER A 1 78 ? 5.647 18.697 13.009 1.00 7.26 101 SER A N 1
ATOM 1202 C CA . SER A 1 78 ? 4.471 17.827 13.046 1.00 7.53 101 SER A CA 1
ATOM 1203 C C . SER A 1 78 ? 4.816 16.363 13.300 1.00 7.13 101 SER A C 1
ATOM 1204 O O . SER A 1 78 ? 5.942 15.908 13.091 1.00 7.65 101 SER A O 1
ATOM 1212 N N . ASN A 1 79 ? 3.815 15.600 13.715 1.00 8.28 102 ASN A N 1
ATOM 1213 C CA . ASN A 1 79 ? 4.000 14.154 13.835 1.00 7.33 102 ASN A CA 1
ATOM 1214 C C . ASN A 1 79 ? 4.316 13.485 12.512 1.00 8.56 102 ASN A C 1
ATOM 1215 O O . ASN A 1 79 ? 5.106 12.536 12.470 1.00 8.26 102 ASN A O 1
ATOM 1226 N N . ALA A 1 80 ? 3.727 13.944 11.418 1.00 7.92 103 ALA A N 1
ATOM 1227 C CA . ALA A 1 80 ? 4.025 13.343 10.129 1.00 8.64 103 ALA A CA 1
ATOM 1228 C C . ALA A 1 80 ? 5.503 13.517 9.784 1.00 7.38 103 ALA A C 1
ATOM 1229 O O . ALA A 1 80 ? 6.128 12.624 9.193 1.00 7.77 103 ALA A O 1
ATOM 1236 N N . GLU A 1 81 ? 6.063 14.670 10.123 1.00 7.28 104 GLU A N 1
ATOM 1237 C CA . GLU A 1 81 ? 7.483 14.907 9.908 1.00 7.50 104 GLU A CA 1
ATOM 1238 C C . GLU A 1 81 ? 8.338 14.002 10.770 1.00 7.59 104 GLU A C 1
ATOM 1239 O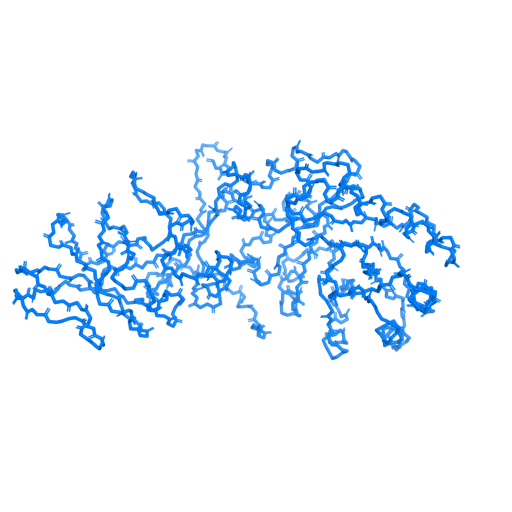 O . GLU A 1 81 ? 9.338 13.447 10.299 1.00 7.68 104 GLU A O 1
ATOM 1251 N N . ALA A 1 82 ? 7.963 13.861 12.036 1.00 7.42 105 ALA A N 1
ATOM 1252 C CA . ALA A 1 82 ? 8.688 12.970 12.940 1.00 7.58 105 ALA A CA 1
ATOM 1253 C C . ALA A 1 82 ? 8.690 11.538 12.386 1.00 7.94 105 ALA A C 1
ATOM 1254 O O . ALA A 1 82 ? 9.718 10.842 12.406 1.00 8.52 105 ALA A O 1
ATOM 1261 N N . ARG A 1 83 ? 7.543 11.084 11.894 1.00 8.29 106 ARG A N 1
ATOM 1262 C CA . ARG A 1 83 ? 7.452 9.756 11.278 1.00 9.39 106 ARG A CA 1
ATOM 1263 C C . ARG A 1 83 ? 8.365 9.636 10.061 1.00 9.26 106 ARG A C 1
ATOM 1264 O O . ARG A 1 83 ? 9.081 8.634 9.902 1.00 10.09 106 ARG A O 1
ATOM 1285 N N . ALA A 1 84 ? 8.360 10.633 9.191 1.00 8.89 107 ALA A N 1
ATOM 1286 C CA . ALA A 1 84 ? 9.188 10.571 7.996 1.00 9.85 107 ALA A CA 1
ATOM 1287 C C . ALA A 1 84 ? 10.669 10.506 8.395 1.00 8.78 107 ALA A C 1
ATOM 1288 O O . ALA A 1 84 ? 11.464 9.794 7.752 1.00 10.00 107 ALA A O 1
ATOM 1295 N N . VAL A 1 85 ? 11.072 11.238 9.430 1.00 8.30 108 VAL A N 1
ATOM 1296 C CA . VAL A 1 85 ? 12.458 11.208 9.880 1.00 7.95 108 VAL A CA 1
ATOM 1297 C C . VAL A 1 85 ? 12.799 9.812 10.404 1.00 8.47 108 VAL A C 1
ATOM 1298 O O . VAL A 1 85 ? 13.826 9.221 10.025 1.00 9.05 108 VAL A O 1
ATOM 1311 N N . ARG A 1 86 ? 11.984 9.255 11.285 1.00 8.59 109 ARG A N 1
ATOM 1312 C CA . ARG A 1 86 ? 12.308 7.917 11.795 1.00 9.01 109 ARG A CA 1
ATOM 1313 C C . ARG A 1 86 ? 12.265 6.836 10.714 1.00 9.75 109 ARG A C 1
ATOM 1314 O O . ARG A 1 86 ? 13.054 5.885 10.744 1.00 11.13 109 ARG A O 1
ATOM 1335 N N . GLU A 1 87 ? 11.365 6.965 9.764 1.00 9.59 110 GLU A N 1
ATOM 1336 C CA . GLU A 1 87 ? 11.259 5.992 8.687 1.00 10.37 110 GLU A CA 1
ATOM 1337 C C . GLU A 1 87 ? 12.483 5.973 7.761 1.00 11.15 110 GLU A C 1
ATOM 1338 O O . GLU A 1 87 ? 12.692 4.988 7.036 1.00 13.04 110 GLU A O 1
ATOM 1350 N N . SER A 1 88 ? 13.305 7.026 7.780 1.00 11.61 111 SER A N 1
ATOM 1351 C CA . SER A 1 88 ? 14.562 7.021 7.031 1.00 11.32 111 SER A CA 1
ATOM 1352 C C . SER A 1 88 ? 15.619 6.159 7.678 1.00 11.67 111 SER A C 1
ATOM 1353 O O . SER A 1 88 ? 16.697 5.966 7.098 1.00 13.59 111 SER A O 1
ATOM 1361 N N . GLY A 1 89 ? 15.386 5.688 8.890 1.00 11.67 112 GLY A N 1
ATOM 1362 C CA . GLY A 1 89 ? 16.388 4.937 9.624 1.00 13.52 112 GLY A CA 1
ATOM 1363 C C . GLY A 1 89 ? 17.192 5.773 10.590 1.00 12.39 112 GLY A C 1
ATOM 1364 O O . GLY A 1 89 ? 18.051 5.247 11.307 1.00 16.15 112 GLY A O 1
ATOM 1368 N N . PHE A 1 90 ? 16.938 7.077 10.636 1.00 11.57 113 PHE A N 1
ATOM 1369 C CA . PHE A 1 90 ? 17.669 7.979 11.520 1.00 11.84 113 PHE A CA 1
ATOM 1370 C C . PHE A 1 90 ? 17.409 7.599 12.972 1.00 11.25 113 PHE A C 1
ATOM 1371 O O . PHE A 1 90 ? 16.259 7.563 13.405 1.00 11.18 113 PHE A O 1
ATOM 1388 N N . LYS A 1 91 ? 18.490 7.358 13.714 1.00 11.65 114 LYS A N 1
ATOM 1389 C CA . LYS A 1 91 ? 18.423 6.921 15.103 1.00 12.09 114 LYS A CA 1
ATOM 1390 C C . LYS A 1 91 ? 19.045 7.942 16.052 1.00 12.88 114 LYS A C 1
ATOM 1391 O O . LYS A 1 91 ? 19.298 7.648 17.227 1.00 14.56 114 LYS A O 1
ATOM 1410 N N . GLY A 1 92 ? 19.296 9.151 15.564 1.00 11.27 115 GLY A N 1
ATOM 1411 C CA . GLY A 1 92 ? 19.778 10.221 16.419 1.00 11.10 115 GLY A CA 1
ATOM 1412 C C . GLY A 1 92 ? 18.694 10.897 17.228 1.00 9.01 115 GLY A C 1
ATOM 1413 O O . GLY A 1 92 ? 17.582 10.395 17.361 1.00 10.56 115 GLY A O 1
ATOM 1417 N N . GLU A 1 93 ? 19.049 12.031 17.811 1.00 9.03 116 GLU A N 1
ATOM 1418 C CA . GLU A 1 93 ? 18.131 12.806 18.602 1.00 9.45 116 GLU A CA 1
ATOM 1419 C C . GLU A 1 93 ? 17.113 13.483 17.697 1.00 8.38 116 GLU A C 1
ATOM 1420 O O . GLU A 1 93 ? 17.468 14.011 16.634 1.00 9.56 116 GLU A O 1
ATOM 1432 N N . LEU A 1 94 ? 15.856 13.452 18.106 1.00 8.34 117 LEU A N 1
ATOM 1433 C CA . LEU A 1 94 ? 14.767 14.061 17.354 1.00 8.28 117 LEU A CA 1
ATOM 1434 C C . LEU A 1 94 ? 14.065 14.994 18.307 1.00 8.47 117 LEU A C 1
ATOM 1435 O O . LEU A 1 94 ? 13.583 14.533 19.364 1.00 10.43 117 LEU A O 1
ATOM 1451 N N . ILE A 1 95 ? 14.046 16.287 18.000 1.00 7.09 118 ILE A N 1
ATOM 1452 C CA . ILE A 1 95 ? 13.415 17.264 18.873 1.00 8.93 118 ILE A CA 1
ATOM 1453 C C . ILE A 1 95 ? 12.248 17.907 18.159 1.00 7.09 118 ILE A C 1
ATOM 1454 O O . ILE A 1 95 ? 12.243 18.026 16.927 1.00 8.66 118 ILE A O 1
ATOM 1470 N N . ARG A 1 96 ? 11.244 18.300 18.924 1.00 7.57 119 ARG A N 1
ATOM 1471 C CA . ARG A 1 96 ? 10.187 19.116 18.358 1.00 7.58 119 ARG A CA 1
ATOM 1472 C C . ARG A 1 96 ? 10.530 20.584 18.597 1.00 7.99 119 ARG A C 1
ATOM 1473 O O . ARG A 1 96 ? 11.019 20.961 19.681 1.00 10.84 119 ARG A O 1
ATOM 1494 N N . VAL A 1 97 ? 10.338 21.411 17.589 1.00 7.13 120 VAL A N 1
ATOM 1495 C CA . VAL A 1 97 ? 10.710 22.814 17.714 1.00 7.89 120 VAL A CA 1
ATOM 1496 C C . VAL A 1 97 ? 9.557 23.751 18.034 1.00 7.80 120 VAL A C 1
ATOM 1497 O O . VAL A 1 97 ? 9.722 24.977 17.975 1.00 11.54 120 VAL A O 1
ATOM 1510 N N . ARG A 1 98 ? 8.397 23.214 18.403 1.00 7.28 121 ARG A N 1
ATOM 1511 C CA . ARG A 1 98 ? 7.277 24.019 18.825 1.00 7.08 121 ARG A CA 1
ATOM 1512 C C . ARG A 1 98 ? 6.511 23.307 19.916 1.00 7.62 121 ARG A C 1
ATOM 1513 O O . ARG A 1 98 ? 6.601 22.081 20.073 1.00 7.91 121 ARG A O 1
ATOM 1534 N N . SER A 1 99 ? 5.719 24.086 20.647 1.00 7.91 122 SER A N 1
ATOM 1535 C CA . SER A 1 99 ? 4.669 23.548 21.488 1.00 7.57 122 SER A CA 1
ATOM 1536 C C . SER A 1 99 ? 3.764 22.635 20.659 1.00 7.13 122 SER A C 1
ATOM 1537 O O . SER A 1 99 ? 3.418 22.961 19.519 1.00 7.84 122 SER A O 1
ATOM 1545 N N . ALA A 1 100 ? 3.384 21.504 21.252 1.00 9.05 123 ALA A N 1
ATOM 1546 C CA . ALA A 1 100 ? 2.516 20.533 20.603 1.00 9.60 123 ALA A CA 1
ATOM 1547 C C . ALA A 1 100 ? 1.427 20.114 21.565 1.00 9.28 123 ALA A C 1
ATOM 1548 O O . ALA A 1 100 ? 1.664 19.969 22.766 1.00 9.18 123 ALA A O 1
ATOM 1555 N N . SER A 1 101 ? 0.237 19.885 21.032 1.00 11.30 124 SER A N 1
ATOM 1556 C CA . SER A 1 101 ? -0.908 19.465 21.818 1.00 13.78 124 SER A CA 1
ATOM 1557 C C . SER A 1 101 ? -0.653 18.160 22.528 1.00 11.93 124 SER A C 1
ATOM 1558 O O . SER A 1 101 ? 0.132 17.331 22.085 1.00 11.00 124 SER A O 1
ATOM 1566 N N . LEU A 1 102 ? -1.371 17.944 23.617 1.00 13.08 125 LEU A N 1
ATOM 1567 C CA . LEU A 1 102 ? -1.275 16.666 24.298 1.00 13.12 125 LEU A CA 1
ATOM 1568 C C . LEU A 1 102 ? -1.583 15.490 23.349 1.00 11.02 125 LEU A C 1
ATOM 1569 O O . LEU A 1 102 ? -0.914 14.475 23.351 1.00 12.20 125 LEU A O 1
ATOM 1585 N N . SER A 1 103 ? -2.586 15.665 22.498 1.00 14.36 126 SER A N 1
ATOM 1586 C CA . SER A 1 103 ? -2.907 14.608 21.533 1.00 15.97 126 SER A CA 1
ATOM 1587 C C . SER A 1 103 ? -1.744 14.312 20.569 1.00 16.06 126 SER A C 1
ATOM 1588 O O . SER A 1 103 ? -1.426 13.154 20.272 1.00 17.45 126 SER A O 1
ATOM 1596 N N . GLU A 1 104 ? -1.068 15.361 20.102 1.00 12.91 127 GLU A N 1
ATOM 1597 C CA . GLU A 1 104 ? 0.098 15.173 19.264 1.00 13.22 127 GLU A CA 1
ATOM 1598 C C . GLU A 1 104 ? 1.202 14.430 20.000 1.00 11.66 127 GLU A C 1
ATOM 1599 O O . GLU A 1 104 ? 1.817 13.515 19.481 1.00 13.19 127 GLU A O 1
ATOM 1611 N N . MET A 1 105 ? 1.506 14.895 21.208 1.00 10.25 128 MET A N 1
ATOM 1612 C CA . MET A 1 105 ? 2.601 14.327 21.970 1.00 11.24 128 MET A CA 1
ATOM 1613 C C . MET A 1 105 ? 2.342 12.866 22.304 1.00 10.97 128 MET A C 1
ATOM 1614 O O . MET A 1 105 ? 3.243 12.052 22.253 1.00 12.72 128 MET A O 1
ATOM 1628 N N . SER A 1 106 ? 1.103 12.545 22.668 1.00 11.14 129 SER A N 1
ATOM 1629 C CA . SER A 1 106 ? 0.743 11.183 23.051 1.00 13.33 129 SER A CA 1
ATOM 1630 C C . SER A 1 106 ? 0.835 10.243 21.866 1.00 13.25 129 SER A C 1
ATOM 1631 O O . SER A 1 106 ? 1.358 9.140 21.993 1.00 18.93 129 SER A O 1
ATOM 1639 N N . SER A 1 107 ? 0.407 10.691 20.696 1.00 11.72 130 SER A N 1
ATOM 1640 C CA . SER A 1 107 ? 0.412 9.787 19.554 1.00 13.38 130 SER A CA 1
ATOM 1641 C C . SER A 1 107 ? 1.824 9.596 19.013 1.00 15.46 130 SER A C 1
ATOM 1642 O O . SER A 1 107 ? 2.060 8.683 18.220 1.00 22.70 130 SER A O 1
ATOM 1650 N N . ALA A 1 108 ? 2.776 10.417 19.441 1.00 14.31 131 ALA A N 1
ATOM 1651 C CA . ALA A 1 108 ? 4.128 10.354 18.896 1.00 14.04 131 ALA A CA 1
ATOM 1652 C C . ALA A 1 108 ? 5.094 9.588 19.787 1.00 13.19 131 ALA A C 1
ATOM 1653 O O . ALA A 1 108 ? 6.287 9.548 19.496 1.00 13.94 131 ALA A O 1
ATOM 1660 N N . LEU A 1 109 ? 4.621 8.968 20.866 1.00 13.82 132 LEU A N 1
ATOM 1661 C CA . LEU A 1 109 ? 5.531 8.367 21.846 1.00 11.88 132 LEU A CA 1
ATOM 1662 C C . LEU A 1 109 ? 6.496 7.348 21.248 1.00 14.41 132 LEU A C 1
ATOM 1663 O O . LEU A 1 109 ? 7.666 7.301 21.633 1.00 16.28 132 LEU A O 1
ATOM 1679 N N . ASP A 1 110 ? 6.049 6.563 20.281 1.00 13.17 133 ASP A N 1
ATOM 1680 C CA . ASP A 1 110 ? 6.920 5.539 19.706 1.00 15.48 133 ASP A CA 1
ATOM 1681 C C . ASP A 1 110 ? 8.040 6.111 18.821 1.00 14.57 133 ASP A C 1
ATOM 1682 O O . ASP A 1 110 ? 8.966 5.388 18.439 1.00 16.78 133 ASP A O 1
ATOM 1691 N N . LEU A 1 111 ? 7.995 7.416 18.554 1.00 13.04 134 LEU A N 1
ATOM 1692 C CA . LEU A 1 111 ? 8.970 8.082 17.691 1.00 12.29 134 LEU A CA 1
ATOM 1693 C C . LEU A 1 111 ? 10.159 8.640 18.466 1.00 11.70 134 LEU A C 1
ATOM 1694 O O . LEU A 1 111 ? 11.115 9.153 17.873 1.00 12.72 134 LEU A O 1
ATOM 1710 N N A ASN A 1 112 ? 10.115 8.542 19.787 0.47 11.85 135 ASN A N 1
ATOM 1711 N N B ASN A 1 112 ? 10.090 8.595 19.789 0.53 11.78 135 ASN A N 1
ATOM 1712 C CA A ASN A 1 112 ? 11.181 9.068 20.634 0.47 12.88 135 ASN A CA 1
ATOM 1713 C CA B ASN A 1 112 ? 11.196 9.041 20.628 0.53 13.04 135 ASN A CA 1
ATOM 1714 C C A ASN A 1 112 ? 11.580 10.487 20.248 0.47 10.90 135 ASN A C 1
ATOM 1715 C C B ASN A 1 112 ? 11.557 10.518 20.389 0.53 10.91 135 ASN A C 1
ATOM 1716 O O A ASN A 1 112 ? 12.700 10.759 19.773 0.47 9.81 135 ASN A O 1
ATOM 1717 O O B ASN A 1 112 ? 12.728 10.867 20.202 0.53 12.44 135 ASN A O 1
ATOM 1738 N N A ILE A 1 113 ? 10.625 11.378 20.464 0.47 10.00 136 ILE A N 1
ATOM 1739 N N B ILE A 1 113 ? 10.525 11.360 20.383 0.53 10.08 136 ILE A N 1
ATOM 1740 C CA A ILE A 1 113 ? 10.817 12.788 20.200 0.47 9.94 136 ILE A CA 1
ATOM 1741 C CA B ILE A 1 113 ? 10.676 12.805 20.251 0.53 9.89 136 ILE A CA 1
ATOM 1742 C C A ILE A 1 113 ? 10.896 13.543 21.515 0.47 9.62 136 ILE A C 1
ATOM 1743 C C B ILE A 1 113 ? 11.023 13.409 21.603 0.53 9.15 136 ILE A C 1
ATOM 1744 O O A ILE A 1 113 ? 10.074 13.354 22.428 0.47 11.52 136 ILE A O 1
ATOM 1745 O O B ILE A 1 113 ? 10.519 12.969 22.640 0.53 7.69 136 ILE A O 1
ATOM 1776 N N . GLU A 1 114 ? 11.907 14.399 21.602 1.00 8.91 137 GLU A N 1
ATOM 1777 C CA . GLU A 1 114 ? 12.142 15.207 22.778 1.00 8.50 137 GLU A CA 1
ATOM 1778 C C . GLU A 1 114 ? 11.330 16.482 22.624 1.00 8.72 137 GLU A C 1
ATOM 1779 O O . GLU A 1 114 ? 11.609 17.316 21.758 1.00 9.37 137 GLU A O 1
ATOM 1791 N N . GLU A 1 115 ? 10.274 16.600 23.416 1.00 8.69 138 GLU A N 1
ATOM 1792 C CA . GLU A 1 115 ? 9.351 17.717 23.296 1.00 8.59 138 GLU A CA 1
ATOM 1793 C C . GLU A 1 115 ? 9.937 19.002 23.884 1.00 9.23 138 GLU A C 1
ATOM 1794 O O . GLU A 1 115 ? 10.906 18.962 24.645 1.00 10.04 138 GLU A O 1
ATOM 1806 N N . LEU A 1 116 ? 9.333 20.128 23.538 1.00 8.28 139 LEU A N 1
ATOM 1807 C CA . LEU A 1 116 ? 9.801 21.465 23.875 1.00 9.44 139 LEU A CA 1
ATOM 1808 C C . LEU A 1 116 ? 8.748 22.109 24.731 1.00 8.96 139 LEU A C 1
ATOM 1809 O O . LEU A 1 116 ? 7.653 22.424 24.237 1.00 11.33 139 LEU A O 1
ATOM 1825 N N . ILE A 1 117 ? 9.038 22.312 26.008 1.00 9.57 140 ILE A N 1
ATOM 1826 C CA . ILE A 1 117 ? 7.996 22.771 26.918 1.00 10.27 140 ILE A CA 1
ATOM 1827 C C . ILE A 1 117 ? 8.329 24.078 27.605 1.00 9.17 140 ILE A C 1
ATOM 1828 O O . ILE A 1 117 ? 9.498 24.391 27.900 1.00 9.97 140 ILE A O 1
ATOM 1844 N N . GLY A 1 118 ? 7.293 24.866 27.819 1.00 8.74 141 GLY A N 1
ATOM 1845 C CA . GLY A 1 118 ? 7.435 26.176 28.401 1.00 9.35 141 GLY A CA 1
ATOM 1846 C C . GLY A 1 118 ? 6.364 26.514 29.422 1.00 9.88 141 GLY A C 1
ATOM 1847 O O . GLY A 1 118 ? 6.257 27.674 29.818 1.00 10.56 141 GLY A O 1
ATOM 1851 N N . THR A 1 119 ? 5.579 25.525 29.847 1.00 9.60 142 THR A N 1
ATOM 1852 C CA . THR A 1 119 ? 4.520 25.723 30.833 1.00 10.12 142 THR A CA 1
ATOM 1853 C C . THR A 1 119 ? 4.420 24.532 31.755 1.00 9.64 142 THR A C 1
ATOM 1854 O O . THR A 1 119 ? 4.768 23.418 31.420 1.00 9.85 142 THR A O 1
ATOM 1865 N N . HIS A 1 120 ? 3.929 24.800 32.963 1.00 11.71 143 HIS A N 1
ATOM 1866 C CA . HIS A 1 120 ? 3.767 23.744 33.949 1.00 11.76 143 HIS A CA 1
ATOM 1867 C C . HIS A 1 120 ? 2.841 22.639 33.457 1.00 11.35 143 HIS A C 1
ATOM 1868 O O . HIS A 1 120 ? 3.098 21.456 33.655 1.00 11.60 143 HIS A O 1
ATOM 1883 N N . GLN A 1 121 ? 1.763 23.023 32.791 1.00 11.40 144 GLN A N 1
ATOM 1884 C CA . GLN A 1 121 ? 0.808 22.029 32.349 1.00 11.47 144 GLN A CA 1
ATOM 1885 C C . GLN A 1 121 ? 1.432 21.081 31.337 1.00 10.24 144 GLN A C 1
ATOM 1886 O O . GLN A 1 121 ? 1.121 19.896 31.339 1.00 11.63 144 GLN A O 1
ATOM 1900 N N . GLN A 1 122 ? 2.313 21.573 30.474 1.00 10.23 145 GLN A N 1
ATOM 1901 C CA . GLN A 1 122 ? 2.974 20.674 29.540 1.00 10.42 145 GLN A CA 1
ATOM 1902 C C . GLN A 1 122 ? 3.820 19.660 30.296 1.00 9.63 145 GLN A C 1
ATOM 1903 O O . GLN A 1 122 ? 3.869 18.487 29.953 1.00 10.50 145 GLN A O 1
ATOM 1917 N N . ALA A 1 123 ? 4.523 20.140 31.322 1.00 10.25 146 ALA A N 1
ATOM 1918 C CA . ALA A 1 123 ? 5.349 19.247 32.132 1.00 10.54 146 ALA A CA 1
ATOM 1919 C C . ALA A 1 123 ? 4.495 18.173 32.839 1.00 9.74 146 ALA A C 1
ATOM 1920 O O . ALA A 1 123 ? 4.845 17.001 32.856 1.00 11.28 146 ALA A O 1
ATOM 1927 N N . LEU A 1 124 ? 3.377 18.604 33.413 1.00 10.94 147 LEU A N 1
ATOM 1928 C CA . LEU A 1 124 ? 2.457 17.676 34.069 1.00 11.82 147 LEU A CA 1
ATOM 1929 C C . LEU A 1 124 ? 1.920 16.646 33.077 1.00 11.96 147 LEU A C 1
ATOM 1930 O O . LEU A 1 124 ? 1.863 15.446 33.368 1.00 11.84 147 LEU A O 1
ATOM 1946 N N . ASP A 1 125 ? 1.529 17.092 31.888 1.00 11.71 148 ASP A N 1
ATOM 1947 C CA . ASP A 1 125 ? 0.973 16.180 30.891 1.00 11.81 148 ASP A CA 1
ATOM 1948 C C . ASP A 1 125 ? 2.006 15.167 30.450 1.00 11.50 148 ASP A C 1
ATOM 1949 O O . ASP A 1 125 ? 1.700 13.979 30.326 1.00 12.89 148 ASP A O 1
ATOM 1958 N N . LEU A 1 126 ? 3.230 15.621 30.192 1.00 11.87 149 LEU A N 1
ATOM 1959 C CA . LEU A 1 126 ? 4.273 14.708 29.766 1.00 11.50 149 LEU A CA 1
ATOM 1960 C C . LEU A 1 126 ? 4.671 13.736 30.875 1.00 12.06 149 LEU A C 1
ATOM 1961 O O . LEU A 1 126 ? 4.956 12.567 30.600 1.00 14.11 149 LEU A O 1
ATOM 1977 N N . ALA A 1 127 ? 4.700 14.216 32.116 1.00 12.25 150 ALA A N 1
ATOM 1978 C CA . ALA A 1 127 ? 4.995 13.344 33.252 1.00 12.89 150 ALA A CA 1
ATOM 1979 C C . ALA A 1 127 ? 3.965 12.208 33.329 1.00 15.61 150 ALA A C 1
ATOM 1980 O O . ALA A 1 127 ? 4.313 11.058 33.616 1.00 14.86 150 ALA A O 1
ATOM 1987 N N . GLU A 1 128 ? 2.701 12.506 33.045 1.00 14.76 151 GLU A N 1
ATOM 1988 C CA . GLU A 1 128 ? 1.675 11.464 33.071 1.00 12.72 151 GLU A CA 1
ATOM 1989 C C . GLU A 1 128 ? 1.857 10.462 31.918 1.00 13.99 151 GLU A C 1
ATOM 1990 O O . GLU A 1 128 ? 1.729 9.255 32.114 1.00 16.53 151 GLU A O 1
ATOM 2002 N N . LEU A 1 129 ? 2.203 10.945 30.729 1.00 14.21 152 LEU A N 1
ATOM 2003 C CA . LEU A 1 129 ? 2.496 10.054 29.621 1.00 15.32 152 LEU A CA 1
ATOM 2004 C C . LEU A 1 129 ? 3.690 9.168 29.965 1.00 15.38 152 LEU A C 1
ATOM 2005 O O . LEU A 1 129 ? 3.729 7.985 29.606 1.00 15.84 152 LEU A O 1
ATOM 2021 N N . ALA A 1 130 ? 4.677 9.739 30.643 1.00 12.97 153 ALA A N 1
ATOM 2022 C CA . ALA A 1 130 ? 5.859 8.984 31.052 1.00 13.76 153 ALA A CA 1
ATOM 2023 C C . ALA A 1 130 ? 5.458 7.855 32.013 1.00 14.47 153 ALA A C 1
ATOM 2024 O O . ALA A 1 130 ? 5.877 6.697 31.860 1.00 16.28 153 ALA A O 1
ATOM 2031 N N . LYS A 1 131 ? 4.656 8.202 33.006 1.00 15.03 154 LYS A N 1
ATOM 2032 C CA . LYS A 1 131 ? 4.192 7.235 33.998 1.00 16.99 154 LYS A CA 1
ATOM 2033 C C . LYS A 1 131 ? 3.428 6.113 33.320 1.00 19.33 154 LYS A C 1
ATOM 2034 O O . LYS A 1 131 ? 3.664 4.940 33.606 1.00 22.03 154 LYS A O 1
ATOM 2053 N N . GLN A 1 132 ? 2.510 6.461 32.421 1.00 18.95 155 GLN A N 1
ATOM 2054 C CA . GLN A 1 132 ? 1.668 5.457 31.775 1.00 20.52 155 GLN A CA 1
ATOM 2055 C C . GLN A 1 132 ? 2.464 4.549 30.840 1.00 25.18 155 GLN A C 1
ATOM 2056 O O . GLN A 1 132 ? 2.080 3.398 30.619 1.00 28.19 155 GLN A O 1
ATOM 2070 N N . SER A 1 133 ? 3.572 5.047 30.294 1.00 19.81 156 SER A N 1
ATOM 2071 C CA . SER A 1 133 ? 4.393 4.244 29.401 1.00 21.22 156 SER A CA 1
ATOM 2072 C C . SER A 1 133 ? 5.591 3.583 30.099 1.00 19.29 156 SER A C 1
ATOM 2073 O O . SER A 1 133 ? 6.389 2.902 29.458 1.00 22.39 156 SER A O 1
ATOM 2081 N N . GLY A 1 134 ? 5.718 3.778 31.407 1.00 20.87 157 GLY A N 1
ATOM 2082 C CA . GLY A 1 134 ? 6.756 3.110 32.170 1.00 21.73 157 GLY A CA 1
ATOM 2083 C C . GLY A 1 134 ? 8.155 3.554 31.798 1.00 20.78 157 GLY A C 1
ATOM 2084 O O . GLY A 1 134 ? 9.093 2.754 31.722 1.00 20.39 157 GLY A O 1
ATOM 2088 N N . LYS A 1 135 ? 8.315 4.851 31.581 1.00 18.84 158 LYS A N 1
ATOM 2089 C CA . LYS A 1 135 ? 9.635 5.382 31.302 1.00 22.24 158 LYS A CA 1
ATOM 2090 C C . LYS A 1 135 ? 9.772 6.828 31.736 1.00 20.30 158 LYS A C 1
ATOM 2091 O O . LYS A 1 135 ? 8.848 7.421 32.295 1.00 24.43 158 LYS A O 1
ATOM 2110 N N . THR A 1 136 ? 10.955 7.374 31.492 1.00 22.12 159 THR A N 1
ATOM 2111 C CA . THR A 1 136 ? 11.234 8.770 31.753 1.00 18.47 159 THR A CA 1
ATOM 2112 C C . THR A 1 136 ? 11.389 9.410 30.370 1.00 17.63 159 THR A C 1
ATOM 2113 O O . THR A 1 136 ? 12.157 8.930 29.545 1.00 24.53 159 THR A O 1
ATOM 2124 N N . LEU A 1 137 ? 10.634 10.470 30.109 1.00 14.39 160 LEU A N 1
ATOM 2125 C CA . LEU A 1 137 ? 10.673 11.146 28.808 1.00 11.59 160 LEU A CA 1
ATOM 2126 C C . LEU A 1 137 ? 11.672 12.286 28.845 1.00 12.17 160 LEU A C 1
ATOM 2127 O O . LEU A 1 137 ? 11.815 12.948 29.869 1.00 13.59 160 LEU A O 1
ATOM 2143 N N . LYS A 1 138 ? 12.357 12.505 27.721 1.00 13.46 161 LYS A N 1
ATOM 2144 C CA . LYS A 1 138 ? 13.394 13.532 27.616 1.00 12.12 161 LYS A CA 1
ATOM 2145 C C . LYS A 1 138 ? 12.792 14.804 27.058 1.00 11.32 161 LYS A C 1
ATOM 2146 O O . LYS A 1 138 ? 12.065 14.755 26.047 1.00 11.79 161 LYS A O 1
ATOM 2165 N N . VAL A 1 139 ? 13.074 15.943 27.680 1.00 9.57 162 VAL A N 1
ATOM 2166 C CA . VAL A 1 139 ? 12.480 17.204 27.262 1.00 9.61 162 VAL A CA 1
ATOM 2167 C C . VAL A 1 139 ? 13.503 18.325 27.190 1.00 8.87 162 VAL A C 1
ATOM 2168 O O . VAL A 1 139 ? 14.560 18.276 27.835 1.00 10.36 162 VAL A O 1
ATOM 2181 N N . HIS A 1 140 ? 13.180 19.353 26.410 1.00 8.20 163 HIS A N 1
ATOM 2182 C CA . HIS A 1 140 ? 13.895 20.623 26.382 1.00 8.51 163 HIS A CA 1
ATOM 2183 C C . HIS A 1 140 ? 13.024 21.683 26.985 1.00 8.50 163 HIS A C 1
ATOM 2184 O O . HIS A 1 140 ? 11.823 21.765 26.667 1.00 11.02 163 HIS A O 1
ATOM 2199 N N . ILE A 1 141 ? 13.601 22.498 27.858 1.00 8.98 164 ILE A N 1
ATOM 2200 C CA . ILE A 1 141 ? 12.873 23.614 28.414 1.00 8.36 164 ILE A CA 1
ATOM 2201 C C . ILE A 1 141 ? 13.143 24.858 27.608 1.00 8.32 164 ILE A C 1
ATOM 2202 O O . ILE A 1 141 ? 14.296 25.257 27.439 1.00 9.35 164 ILE A O 1
ATOM 2218 N N . ALA A 1 142 ? 12.085 25.459 27.087 1.00 8.63 165 ALA A N 1
ATOM 2219 C CA . ALA A 1 142 ? 12.191 26.710 26.358 1.00 8.44 165 ALA A CA 1
ATOM 2220 C C . ALA A 1 142 ? 12.090 27.868 27.341 1.00 8.58 165 ALA A C 1
ATOM 2221 O O . ALA A 1 142 ? 11.103 27.981 28.069 1.00 8.67 165 ALA A O 1
ATOM 2228 N N . LEU A 1 143 ? 13.104 28.724 27.331 1.00 8.87 166 LEU A N 1
ATOM 2229 C CA . LEU A 1 143 ? 13.127 29.933 28.148 1.00 8.83 166 LEU A CA 1
ATOM 2230 C C . LEU A 1 143 ? 12.880 31.128 27.271 1.00 9.39 166 LEU A C 1
ATOM 2231 O O . LEU A 1 143 ? 13.223 31.118 26.078 1.00 10.33 166 LEU A O 1
ATOM 2247 N N . ASN A 1 144 ? 12.307 32.189 27.832 1.00 10.52 167 ASN A N 1
ATOM 2248 C CA . ASN A 1 144 ? 11.978 33.373 27.055 1.00 10.30 167 ASN A CA 1
ATOM 2249 C C . ASN A 1 144 ? 13.023 34.495 27.033 1.00 10.52 167 ASN A C 1
ATOM 2250 O O . ASN A 1 144 ? 12.672 35.619 26.703 1.00 10.82 167 ASN A O 1
ATOM 2261 N N . ASP A 1 145 ? 14.287 34.195 27.317 1.00 10.60 168 ASP A N 1
ATOM 2262 C CA . ASP A 1 145 ? 15.301 35.255 27.264 1.00 11.69 168 ASP A CA 1
ATOM 2263 C C . ASP A 1 145 ? 15.441 35.936 25.906 1.00 11.33 168 ASP A C 1
ATOM 2264 O O . ASP A 1 145 ? 15.792 37.115 25.817 1.00 13.32 168 ASP A O 1
ATOM 2273 N N . GLY A 1 146 ? 15.163 35.214 24.825 1.00 10.72 169 GLY A N 1
ATOM 2274 C CA . GLY A 1 146 ? 15.206 35.818 23.516 1.00 11.30 169 GLY A CA 1
ATOM 2275 C C . GLY A 1 146 ? 14.064 36.777 23.241 1.00 11.05 169 GLY A C 1
ATOM 2276 O O . GLY A 1 146 ? 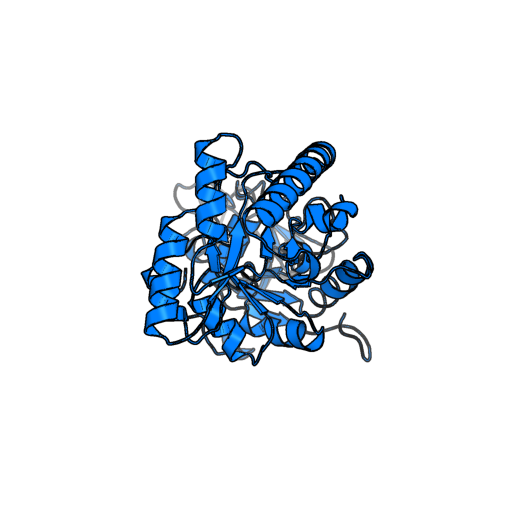14.158 37.586 22.321 1.00 11.27 169 GLY A O 1
ATOM 2280 N N . GLY A 1 147 ? 12.969 36.679 23.992 1.00 11.50 170 GLY A N 1
ATOM 2281 C CA . GLY A 1 147 ? 11.838 37.568 23.813 1.00 11.87 170 GLY A CA 1
ATOM 2282 C C . GLY A 1 147 ? 10.907 37.207 22.677 1.00 9.98 170 GLY A C 1
ATOM 2283 O O . GLY A 1 147 ? 10.207 38.070 22.159 1.00 11.62 170 GLY A O 1
ATOM 2287 N N . MET A 1 148 ? 10.864 35.927 22.285 1.00 10.49 171 MET A N 1
ATOM 2288 C CA . MET A 1 148 ? 9.872 35.501 21.294 1.00 9.75 171 MET A CA 1
ATOM 2289 C C . MET A 1 148 ? 8.446 35.487 21.844 1.00 9.94 171 MET A C 1
ATOM 2290 O O . MET A 1 148 ? 7.488 35.585 21.089 1.00 9.85 171 MET A O 1
ATOM 2304 N N . GLY A 1 149 ? 8.286 35.317 23.147 1.00 10.06 172 GLY A N 1
ATOM 2305 C CA . GLY A 1 149 ? 6.955 35.248 23.731 1.00 10.53 172 GLY A CA 1
ATOM 2306 C C . GLY A 1 149 ? 6.091 34.178 23.081 1.00 9.25 172 GLY A C 1
ATOM 2307 O O . GLY A 1 149 ? 4.907 34.384 22.839 1.00 11.02 172 GLY A O 1
ATOM 2311 N N . ARG A 1 150 ? 6.697 33.021 22.840 1.00 9.65 173 ARG A N 1
ATOM 2312 C CA .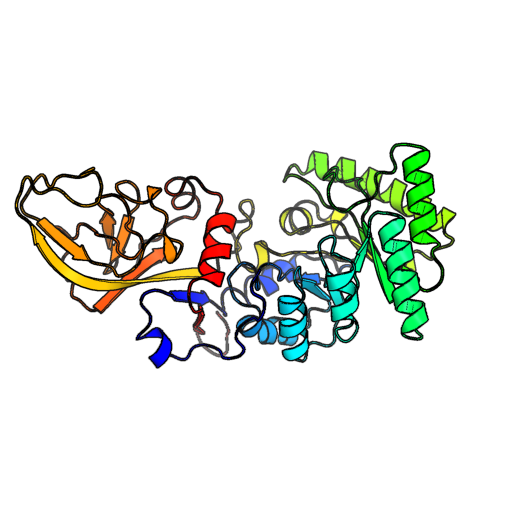 ARG A 1 150 ? 6.096 32.005 21.966 1.00 8.61 173 ARG A CA 1
ATOM 2313 C C . ARG A 1 150 ? 6.012 30.647 22.682 1.00 9.06 173 ARG A C 1
ATOM 2314 O O . ARG A 1 150 ? 5.001 30.362 23.313 1.00 9.68 173 ARG A O 1
ATOM 2335 N N . ASN A 1 151 ? 7.050 29.817 22.607 1.00 8.14 174 ASN A N 1
ATOM 2336 C CA . ASN A 1 151 ? 6.992 28.491 23.217 1.00 8.38 174 ASN A CA 1
ATOM 2337 C C . ASN A 1 151 ? 7.565 28.423 24.641 1.00 7.87 174 ASN A C 1
ATOM 2338 O O . ASN A 1 151 ? 7.464 27.387 25.301 1.00 8.75 174 ASN A O 1
ATOM 2349 N N . GLY A 1 152 ? 8.173 29.514 25.122 1.00 8.18 175 GLY A N 1
ATOM 2350 C CA . GLY A 1 152 ? 8.938 29.477 26.349 1.00 9.44 175 GLY A CA 1
ATOM 2351 C C . GLY A 1 152 ? 8.261 29.965 27.610 1.00 9.63 175 GLY A C 1
ATOM 2352 O O . GLY A 1 152 ? 7.143 30.478 27.598 1.00 10.57 175 GLY A O 1
ATOM 2356 N N . ILE A 1 153 ? 8.978 29.759 28.711 1.00 9.47 176 ILE A N 1
ATOM 2357 C CA . ILE A 1 153 ? 8.615 30.308 30.012 1.00 9.17 176 ILE A CA 1
ATOM 2358 C C . ILE A 1 153 ? 9.402 31.588 30.257 1.00 9.25 176 ILE A C 1
ATOM 2359 O O . ILE A 1 153 ? 10.639 31.623 30.232 1.00 10.50 176 ILE A O 1
ATOM 2375 N N . ASP A 1 154 ? 8.660 32.654 30.483 1.00 10.08 177 ASP A N 1
ATOM 2376 C CA . ASP A 1 154 ? 9.268 33.911 30.854 1.00 11.25 177 ASP A CA 1
ATOM 2377 C C . ASP A 1 154 ? 9.646 33.896 32.320 1.00 12.62 177 ASP A C 1
ATOM 2378 O O . ASP A 1 154 ? 8.828 33.523 33.170 1.00 14.64 177 ASP A O 1
ATOM 2387 N N . MET A 1 155 ? 10.878 34.293 32.604 1.00 11.03 178 MET A N 1
ATOM 2388 C CA . MET A 1 155 ? 11.399 34.227 33.966 1.00 12.35 178 MET A CA 1
ATOM 2389 C C . MET A 1 155 ? 11.734 35.617 34.515 1.00 13.23 178 MET A C 1
ATOM 2390 O O . MET A 1 155 ? 12.506 35.735 35.477 1.00 16.21 178 MET A O 1
ATOM 2404 N N . THR A 1 156 ? 11.141 36.664 33.950 1.00 11.98 179 THR A N 1
ATOM 2405 C CA . THR A 1 156 ? 11.431 38.032 34.407 1.00 13.25 179 THR A CA 1
ATOM 2406 C C . THR A 1 156 ? 10.635 38.418 35.643 1.00 13.42 179 THR A C 1
ATOM 2407 O O . THR A 1 156 ? 10.868 39.491 36.209 1.00 17.67 179 THR A O 1
ATOM 2418 N N . THR A 1 157 ? 9.731 37.555 36.085 1.00 13.14 180 THR A N 1
ATOM 2419 C CA . THR A 1 157 ? 8.971 37.774 37.306 1.00 13.96 180 THR A CA 1
ATOM 2420 C C . THR A 1 157 ? 9.116 36.589 38.220 1.00 14.47 180 THR A C 1
ATOM 2421 O O . THR A 1 157 ? 9.474 35.478 37.808 1.00 14.93 180 THR A O 1
ATOM 2432 N N . GLU A 1 158 ? 8.809 36.825 39.487 1.00 14.11 181 GLU A N 1
ATOM 2433 C CA . GLU A 1 158 ? 8.831 35.778 40.484 1.00 16.08 181 GLU A CA 1
ATOM 2434 C C . GLU A 1 158 ? 7.927 34.597 40.074 1.00 13.53 181 GLU A C 1
ATOM 2435 O O . GLU A 1 158 ? 8.294 33.438 40.240 1.00 14.69 181 GLU A O 1
ATOM 2447 N N . ALA A 1 159 ? 6.743 34.895 39.571 1.00 14.92 182 ALA A N 1
ATOM 2448 C CA . ALA A 1 159 ? 5.834 33.820 39.176 1.00 15.47 182 ALA A CA 1
ATOM 2449 C C . ALA A 1 159 ? 6.418 32.969 38.034 1.00 13.29 182 ALA A C 1
ATOM 2450 O O . ALA A 1 159 ? 6.265 31.749 38.016 1.00 14.07 182 ALA A O 1
ATOM 2457 N N . GLY A 1 160 ? 7.090 33.630 37.097 1.00 12.96 183 GLY A N 1
ATOM 2458 C CA . GLY A 1 160 ? 7.691 32.944 35.962 1.00 12.26 183 GLY A CA 1
ATOM 2459 C C . GLY A 1 160 ? 8.839 32.063 36.401 1.00 12.35 183 GLY A C 1
ATOM 2460 O O . GLY A 1 160 ? 8.978 30.920 35.953 1.00 12.32 183 GLY A O 1
ATOM 2464 N N . LYS A 1 161 ? 9.681 32.565 37.310 1.00 12.77 184 LYS A N 1
ATOM 2465 C CA . LYS A 1 161 ? 10.774 31.762 37.851 1.00 12.70 184 LYS A CA 1
ATOM 2466 C C . LYS A 1 161 ? 10.260 30.523 38.577 1.00 11.57 184 LYS A C 1
ATOM 2467 O O . LYS A 1 161 ? 10.798 29.429 38.425 1.00 13.95 184 LYS A O 1
ATOM 2486 N N . LYS A 1 162 ? 9.234 30.711 39.400 1.00 13.47 185 LYS A N 1
ATOM 2487 C CA . LYS A 1 162 ? 8.616 29.610 40.113 1.00 13.71 185 LYS A CA 1
ATOM 2488 C C . LYS A 1 162 ? 8.058 28.567 39.139 1.00 12.32 185 LYS A C 1
ATOM 2489 O O . LYS A 1 162 ? 8.228 27.376 39.344 1.00 13.05 185 LYS A O 1
ATOM 2508 N N . GLU A 1 163 ? 7.393 29.015 38.078 1.00 12.82 186 GLU A N 1
ATOM 2509 C CA . GLU A 1 163 ? 6.890 28.075 37.080 1.00 12.19 186 GLU A CA 1
ATOM 2510 C C . GLU A 1 163 ? 8.029 27.347 36.372 1.00 11.38 186 GLU A C 1
ATOM 2511 O O . GLU A 1 163 ? 7.954 26.131 36.183 1.00 11.56 186 GLU A O 1
ATOM 2523 N N . ALA A 1 164 ? 9.105 28.055 36.036 1.00 11.13 187 ALA A N 1
ATOM 2524 C CA . ALA A 1 164 ? 10.252 27.412 35.417 1.00 11.41 187 ALA A CA 1
ATOM 2525 C C . ALA A 1 164 ? 10.838 26.301 36.303 1.00 9.52 187 ALA A C 1
ATOM 2526 O O . ALA A 1 164 ? 11.206 25.231 35.829 1.00 11.16 187 ALA A O 1
ATOM 2533 N N . VAL A 1 165 ? 10.981 26.575 37.601 1.00 11.84 188 VAL A N 1
ATOM 2534 C CA . VAL A 1 165 ? 11.502 25.572 38.522 1.00 11.71 188 VAL A CA 1
ATOM 2535 C C . VAL A 1 165 ? 10.566 24.359 38.579 1.00 11.93 188 VAL A C 1
ATOM 2536 O O . VAL A 1 165 ? 11.028 23.220 38.600 1.00 12.81 188 VAL A O 1
ATOM 2549 N N . SER A 1 166 ? 9.259 24.595 38.560 1.00 11.83 189 SER A N 1
ATOM 2550 C CA . SER A 1 166 ? 8.301 23.488 38.573 1.00 12.49 189 SER A CA 1
ATOM 2551 C C . SER A 1 166 ? 8.461 22.620 37.323 1.00 13.29 189 SER A C 1
ATOM 2552 O O . SER A 1 166 ? 8.392 21.397 37.394 1.00 14.64 189 SER A O 1
ATOM 2560 N N . ILE A 1 167 ? 8.680 23.252 36.174 1.00 11.77 190 ILE A N 1
ATOM 2561 C CA . ILE A 1 167 ? 8.897 22.508 34.929 1.00 13.54 190 ILE A CA 1
ATOM 2562 C C . ILE A 1 167 ? 10.170 21.663 35.070 1.00 14.38 190 ILE A C 1
ATOM 2563 O O . ILE A 1 167 ? 10.210 20.477 34.748 1.00 17.61 190 ILE A O 1
ATOM 2579 N N . ALA A 1 168 ? 11.213 22.266 35.602 1.00 11.86 191 ALA A N 1
ATOM 2580 C CA . ALA A 1 168 ? 12.527 21.657 35.599 1.00 12.85 191 ALA A CA 1
ATOM 2581 C C . ALA A 1 168 ? 12.694 20.562 36.654 1.00 15.63 191 ALA A C 1
ATOM 2582 O O . ALA A 1 168 ? 13.644 19.803 36.600 1.00 16.01 191 ALA A O 1
ATOM 2589 N N . THR A 1 169 ? 11.761 20.474 37.597 1.00 17.11 192 THR A N 1
ATOM 2590 C CA . THR A 1 169 ? 11.848 19.488 38.677 1.00 15.08 192 THR A CA 1
ATOM 2591 C C . THR A 1 169 ? 10.735 18.456 38.595 1.00 18.31 192 THR A C 1
ATOM 2592 O O . THR A 1 169 ? 10.524 17.678 39.532 1.00 20.92 192 THR A O 1
ATOM 2603 N N . GLN A 1 170 ? 10.019 18.435 37.480 1.00 16.49 193 GLN A N 1
ATOM 2604 C CA . GLN A 1 170 ? 8.927 17.516 37.294 1.00 15.93 193 GLN A CA 1
ATOM 2605 C C . GLN A 1 170 ? 9.368 16.050 37.363 1.00 15.43 193 GLN A C 1
ATOM 2606 O O . GLN A 1 170 ? 10.222 15.600 36.598 1.00 15.24 193 GLN A O 1
ATOM 2620 N N . PRO A 1 171 ? 8.801 15.287 38.299 1.00 19.86 194 PRO A N 1
ATOM 2621 C CA . PRO A 1 171 ? 9.089 13.852 38.298 1.00 16.46 194 PRO A CA 1
ATOM 2622 C C . PRO A 1 171 ? 8.761 13.155 36.972 1.00 16.57 194 PRO A C 1
ATOM 2623 O O . PRO A 1 171 ? 7.790 13.530 36.299 1.00 17.42 194 PRO A O 1
ATOM 2634 N N . SER A 1 172 ? 9.576 12.169 36.616 1.00 13.68 195 SER A N 1
ATOM 2635 C CA . SER A 1 172 ? 9.362 11.314 35.446 1.00 16.21 195 SER A CA 1
ATOM 2636 C C . SER A 1 172 ? 9.801 11.923 34.103 1.00 14.30 195 SER A C 1
ATOM 2637 O O . SER A 1 172 ? 9.609 11.309 33.049 1.00 16.20 195 SER A O 1
ATOM 2645 N N . LEU A 1 173 ? 10.405 13.104 34.150 1.00 12.29 196 LEU A N 1
ATOM 2646 C CA . LEU A 1 173 ? 11.000 13.730 32.969 1.00 12.18 196 LEU A CA 1
ATOM 2647 C C . LEU A 1 173 ? 12.487 13.902 33.185 1.00 12.67 196 LEU A C 1
ATOM 2648 O O . LEU A 1 173 ? 12.952 14.076 34.324 1.00 14.46 196 LEU A O 1
ATOM 2664 N N . SER A 1 174 ? 13.237 13.825 32.100 1.00 11.98 197 SER A N 1
ATOM 2665 C CA . SER A 1 174 ? 14.661 14.090 32.116 1.00 12.01 197 SER A CA 1
ATOM 2666 C C . SER A 1 174 ? 14.883 15.347 31.294 1.00 10.98 197 SER A C 1
ATOM 2667 O O . SER A 1 174 ? 14.596 15.366 30.078 1.00 11.59 197 SER A O 1
ATOM 2675 N N . VAL A 1 175 ? 15.364 16.410 31.924 1.00 11.12 198 VAL A N 1
ATOM 2676 C CA . VAL A 1 175 ? 15.675 17.642 31.206 1.00 11.75 198 VAL A CA 1
ATOM 2677 C C . VAL A 1 175 ? 17.008 17.451 30.494 1.00 10.68 198 VAL A C 1
ATOM 2678 O O . VAL A 1 175 ? 18.065 17.359 31.147 1.00 13.80 198 VAL A O 1
ATOM 2691 N N . VAL A 1 176 ? 16.971 17.380 29.165 1.00 10.14 199 VAL A N 1
ATOM 2692 C CA . VAL A 1 176 ? 18.191 17.165 28.382 1.00 10.48 199 VAL A CA 1
ATOM 2693 C C . VAL A 1 176 ? 18.678 18.437 27.697 1.00 10.55 199 VAL A C 1
ATOM 2694 O O . VAL A 1 176 ? 19.808 18.483 27.234 1.00 11.24 199 VAL A O 1
ATOM 2707 N N . GLY A 1 177 ? 17.843 19.465 27.645 1.00 8.98 200 GLY A N 1
ATOM 2708 C CA . GLY A 1 177 ? 18.222 20.714 27.014 1.00 9.11 200 GLY A CA 1
ATOM 2709 C C . GLY A 1 177 ? 17.506 21.898 27.606 1.00 9.20 200 GLY A C 1
ATOM 2710 O O . GLY A 1 177 ? 16.404 21.773 28.144 1.00 8.91 200 GLY A O 1
ATOM 2714 N N . ILE A 1 178 ? 18.130 23.063 27.486 1.00 8.85 201 ILE A N 1
ATOM 2715 C CA . ILE A 1 178 ? 17.525 24.318 27.865 1.00 8.44 201 ILE A CA 1
ATOM 2716 C C . ILE A 1 178 ? 17.853 25.269 26.723 1.00 7.97 201 ILE A C 1
ATOM 2717 O O . ILE A 1 178 ? 18.998 25.309 26.275 1.00 8.63 201 ILE A O 1
ATOM 2733 N N . MET A 1 179 ? 16.858 26.011 26.240 1.00 8.41 202 MET A N 1
ATOM 2734 C CA . MET A 1 179 ? 17.029 26.746 24.993 1.00 8.36 202 MET A CA 1
ATOM 2735 C C . MET A 1 179 ? 16.335 28.080 25.046 1.00 8.03 202 MET A C 1
ATOM 2736 O O . MET A 1 179 ? 15.488 28.333 25.886 1.00 8.78 202 MET A O 1
ATOM 2750 N N . THR A 1 180 ? 16.717 28.955 24.113 1.00 8.56 203 THR A N 1
ATOM 2751 C CA . THR A 1 180 ? 15.877 30.073 23.755 1.00 8.43 203 THR A CA 1
ATOM 2752 C C . THR A 1 180 ? 16.017 30.280 22.250 1.00 8.00 203 THR A C 1
ATOM 2753 O O . THR A 1 180 ? 16.658 29.487 21.577 1.00 8.25 203 THR A O 1
ATOM 2764 N N . HIS A 1 181 ? 15.436 31.354 21.744 1.00 8.35 204 HIS A N 1
ATOM 2765 C CA . HIS A 1 181 ? 15.391 31.626 20.311 1.00 8.04 204 HIS A CA 1
ATOM 2766 C C . HIS A 1 181 ? 15.269 33.127 20.149 1.00 8.91 204 HIS A C 1
ATOM 2767 O O . HIS A 1 181 ? 14.586 33.789 20.943 1.00 9.46 204 HIS A O 1
ATOM 2782 N N . PHE A 1 182 ? 15.911 33.674 19.121 1.00 8.72 205 PHE A N 1
ATOM 2783 C CA . PHE A 1 182 ? 15.971 35.136 18.936 1.00 9.58 205 PHE A CA 1
ATOM 2784 C C . PHE A 1 182 ? 15.062 35.651 17.828 1.00 9.34 205 PHE A C 1
ATOM 2785 O O . PHE A 1 182 ? 14.949 35.043 16.762 1.00 10.43 205 PHE A O 1
ATOM 2802 N N . PRO A 1 183 ? 14.449 36.824 18.050 1.00 9.64 206 PRO A N 1
ATOM 2803 C CA . PRO A 1 183 ? 13.451 37.340 17.113 1.00 10.66 206 PRO A CA 1
ATOM 2804 C C . PRO A 1 183 ? 13.958 38.141 15.916 1.00 11.17 206 PRO A C 1
ATOM 2805 O O . PRO A 1 183 ? 13.171 38.475 15.047 1.00 11.58 206 PRO A O 1
ATOM 2816 N N . ASN A 1 184 ? 15.234 38.473 15.867 1.00 12.12 207 ASN A N 1
ATOM 2817 C CA . ASN A 1 184 ? 15.734 39.207 14.716 1.00 11.99 207 ASN A CA 1
ATOM 2818 C C . ASN A 1 184 ? 17.192 38.899 14.458 1.00 14.28 207 ASN A C 1
ATOM 2819 O O . ASN A 1 184 ? 17.785 38.062 15.137 1.00 15.81 207 ASN A O 1
ATOM 2830 N N . TYR A 1 185 ? 17.762 39.552 13.460 1.00 12.60 208 TYR A N 1
ATOM 2831 C CA . TYR A 1 185 ? 19.131 39.316 13.064 1.00 13.32 208 TYR A CA 1
ATOM 2832 C C . TYR A 1 185 ? 20.033 40.456 13.545 1.00 14.56 208 TYR A C 1
ATOM 2833 O O . TYR A 1 185 ? 20.996 40.807 12.862 1.00 16.46 208 TYR A O 1
ATOM 2851 N N . ASN A 1 186 ? 19.730 41.041 14.696 1.00 14.85 209 ASN A N 1
ATOM 2852 C CA . ASN A 1 186 ? 20.538 42.130 15.236 1.00 16.54 209 ASN A CA 1
ATOM 2853 C C . ASN A 1 186 ? 21.573 41.544 16.184 1.00 16.69 209 ASN A C 1
ATOM 2854 O O . ASN A 1 186 ? 21.252 41.161 17.301 1.00 15.98 209 ASN A O 1
ATOM 2865 N N . ALA A 1 187 ? 22.824 41.479 15.733 1.00 16.10 210 ALA A N 1
ATOM 2866 C CA . ALA A 1 187 ? 23.872 40.789 16.479 1.00 17.34 210 ALA A CA 1
ATOM 2867 C C . ALA A 1 187 ? 24.064 41.373 17.870 1.00 14.68 210 ALA A C 1
ATOM 2868 O O . ALA A 1 187 ? 24.314 40.645 18.818 1.00 15.93 210 ALA A O 1
ATOM 2875 N N . ASP A 1 188 ? 23.954 42.686 18.020 1.00 15.20 211 ASP A N 1
ATOM 2876 C CA . ASP A 1 188 ? 24.150 43.263 19.344 1.00 16.50 211 ASP A CA 1
ATOM 2877 C C . ASP A 1 188 ? 23.011 42.886 20.306 1.00 16.97 211 ASP A C 1
ATOM 2878 O O . ASP A 1 188 ? 23.244 42.606 21.480 1.00 17.08 211 ASP A O 1
ATOM 2887 N N . GLU A 1 189 ? 21.786 42.836 19.801 1.00 16.44 212 GLU A N 1
ATOM 2888 C CA . GLU A 1 189 ? 20.655 42.445 20.638 1.00 16.77 212 GLU A CA 1
ATOM 2889 C C . GLU A 1 189 ? 20.782 40.971 21.003 1.00 14.97 212 GLU A C 1
ATOM 2890 O O . GLU A 1 189 ? 20.514 40.564 22.137 1.00 15.99 212 GLU A O 1
ATOM 2902 N N . VAL A 1 190 ? 21.204 40.163 20.037 1.00 15.39 213 VAL A N 1
ATOM 2903 C CA . VAL A 1 190 ? 21.409 38.751 20.309 1.00 13.58 213 VAL A CA 1
ATOM 2904 C C . VAL A 1 190 ? 22.446 38.571 21.399 1.00 12.74 213 VAL A C 1
ATOM 2905 O O . VAL A 1 190 ? 22.275 37.755 22.304 1.00 13.75 213 VAL A O 1
ATOM 2918 N N . ARG A 1 191 ? 23.543 39.325 21.335 1.00 14.82 214 ARG A N 1
ATOM 2919 C CA . ARG A 1 191 ? 24.562 39.189 22.372 1.00 14.07 214 ARG A CA 1
ATOM 2920 C C . ARG A 1 191 ? 24.043 39.556 23.752 1.00 13.64 214 ARG A C 1
ATOM 2921 O O . ARG A 1 191 ? 24.365 38.891 24.722 1.00 14.28 214 ARG A O 1
ATOM 2942 N N . ALA A 1 192 ? 23.238 40.609 23.835 1.00 16.35 215 ALA A N 1
ATOM 2943 C CA . ALA A 1 192 ? 22.692 41.014 25.126 1.00 16.76 215 ALA A CA 1
ATOM 2944 C C . ALA A 1 192 ? 21.760 39.934 25.668 1.00 15.25 215 ALA A C 1
ATOM 2945 O O . ALA A 1 192 ? 21.802 39.594 26.849 1.00 17.40 215 ALA A O 1
ATOM 2952 N N . LYS A 1 193 ? 20.938 39.370 24.791 1.00 14.92 216 LYS A N 1
ATOM 2953 C CA . LYS A 1 193 ? 19.976 38.357 25.213 1.00 14.74 216 LYS A CA 1
ATOM 2954 C C . LYS A 1 193 ? 20.659 37.027 25.532 1.00 12.45 216 LYS A C 1
ATOM 2955 O O . LYS A 1 193 ? 20.211 36.272 26.401 1.00 14.05 216 LYS A O 1
ATOM 2974 N N . LEU A 1 194 ? 21.760 36.743 24.852 1.00 12.85 217 LEU A N 1
ATOM 2975 C CA . LEU A 1 194 ? 22.557 35.561 25.145 1.00 12.78 217 LEU A CA 1
ATOM 2976 C C . LEU A 1 194 ? 23.089 35.621 26.578 1.00 12.68 217 LEU A C 1
ATOM 2977 O O . LEU A 1 194 ? 23.068 34.642 27.306 1.00 12.29 217 LEU A O 1
ATOM 2993 N N . ALA A 1 195 ? 23.582 36.793 26.979 1.00 14.43 218 ALA A N 1
ATOM 2994 C CA . ALA A 1 195 ? 24.091 36.956 28.332 1.00 14.08 218 ALA A CA 1
ATOM 2995 C C . ALA A 1 195 ? 22.987 36.694 29.341 1.00 14.72 218 ALA A C 1
ATOM 2996 O O . ALA A 1 195 ? 23.198 36.000 30.332 1.00 14.99 218 ALA A O 1
ATOM 3003 N N . GLN A 1 196 ? 21.801 37.222 29.080 1.00 13.18 219 GLN A N 1
ATOM 3004 C CA . GLN A 1 196 ? 20.675 36.982 29.967 1.00 14.66 219 GLN A CA 1
ATOM 3005 C C . GLN A 1 196 ? 20.277 35.503 30.017 1.00 13.06 219 GLN A C 1
ATOM 3006 O O . GLN A 1 196 ? 19.964 34.979 31.084 1.00 13.60 219 GLN A O 1
ATOM 3020 N N . PHE A 1 197 ? 20.282 34.833 28.858 1.00 12.39 220 PHE A N 1
ATOM 3021 C CA . PHE A 1 197 ? 20.026 33.397 28.799 1.00 11.77 220 PHE A CA 1
ATOM 3022 C C . PHE A 1 197 ? 21.003 32.611 29.658 1.00 10.63 220 PHE A C 1
ATOM 3023 O O . PHE A 1 197 ? 20.628 31.680 30.335 1.00 11.55 220 PHE A O 1
ATOM 3040 N N . LYS A 1 198 ? 22.279 32.974 29.593 1.00 12.10 221 LYS A N 1
ATOM 3041 C CA . LYS A 1 198 ? 23.260 32.289 30.430 1.00 12.90 221 LYS A CA 1
ATOM 3042 C C . LYS A 1 198 ? 22.900 32.454 31.921 1.00 13.28 221 LYS A C 1
ATOM 3043 O O . LYS A 1 198 ? 22.927 31.501 32.692 1.00 14.03 221 LYS A O 1
ATOM 3062 N N . GLU A 1 199 ? 22.517 33.665 32.300 1.00 13.71 222 GLU A N 1
ATOM 3063 C CA . GLU A 1 199 ? 22.155 33.899 33.691 1.00 15.03 222 GLU A CA 1
ATOM 3064 C C . GLU A 1 199 ? 20.918 33.078 34.087 1.00 13.58 222 GLU A C 1
ATOM 3065 O O . GLU A 1 199 ? 20.892 32.431 35.138 1.00 13.80 222 GLU A O 1
ATOM 3077 N N . SER A 1 200 ? 19.886 33.112 33.244 1.00 12.87 223 SER A N 1
ATOM 3078 C CA . SER A 1 200 ? 18.644 32.421 33.551 1.00 11.27 223 SER A CA 1
ATOM 3079 C C . SER A 1 200 ? 18.831 30.917 33.604 1.00 11.83 223 SER A C 1
ATOM 3080 O O . SER A 1 200 ? 18.289 30.244 34.485 1.00 12.74 223 SER A O 1
ATOM 3088 N N . SER A 1 201 ? 19.542 30.357 32.633 1.00 11.31 224 SER A N 1
ATOM 3089 C CA . SER A 1 201 ? 19.721 28.918 32.581 1.00 11.37 224 SER A CA 1
ATOM 3090 C C . SER A 1 201 ? 20.602 28.449 33.735 1.00 11.14 224 SER A C 1
ATOM 3091 O O . SER A 1 201 ? 20.351 27.397 34.299 1.00 11.57 224 SER A O 1
ATOM 3099 N N . THR A 1 202 ? 21.638 29.221 34.078 1.00 12.16 225 THR A N 1
ATOM 3100 C CA . THR A 1 202 ? 22.456 28.890 35.254 1.00 11.89 225 THR A CA 1
ATOM 3101 C C . THR A 1 202 ? 21.604 28.857 36.519 1.00 12.59 225 THR A C 1
ATOM 3102 O O . THR A 1 202 ? 21.676 27.916 37.310 1.00 14.62 225 THR A O 1
ATOM 3113 N N . TRP A 1 203 ? 20.794 29.883 36.689 1.00 12.84 226 TRP A N 1
ATOM 3114 C CA . TRP A 1 203 ? 19.940 29.968 37.860 1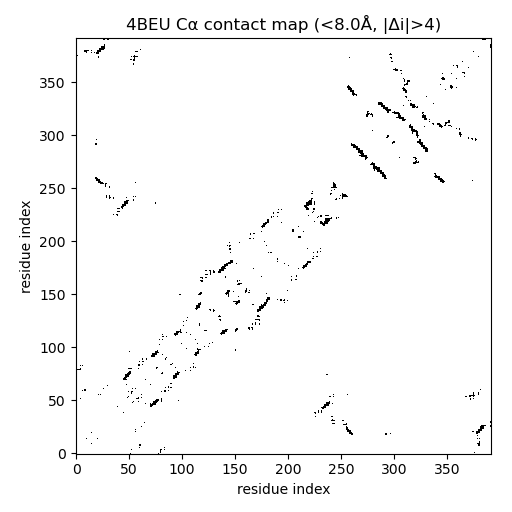.00 12.97 226 TRP A CA 1
ATOM 3115 C C . TRP A 1 203 ? 19.003 28.773 37.917 1.00 13.01 226 TRP A C 1
ATOM 3116 O O . TRP A 1 203 ? 18.858 28.128 38.955 1.00 14.37 226 TRP A O 1
ATOM 3137 N N . LEU A 1 204 ? 18.378 28.443 36.777 1.00 11.81 227 LEU A N 1
ATOM 3138 C CA . LEU A 1 204 ? 17.434 27.335 36.737 1.00 11.49 227 LEU A CA 1
ATOM 3139 C C . LEU A 1 204 ? 18.114 26.023 37.058 1.00 12.98 227 LEU A C 1
ATOM 3140 O O . LEU A 1 204 ? 17.569 25.214 37.794 1.00 12.89 227 LEU A O 1
ATOM 3156 N N . MET A 1 205 ? 19.304 25.798 36.510 1.00 11.49 228 MET A N 1
ATOM 3157 C CA . MET A 1 205 ? 19.987 24.538 36.771 1.00 13.26 228 MET A CA 1
ATOM 3158 C C . MET A 1 205 ? 20.357 24.410 38.257 1.00 13.55 228 MET A C 1
ATOM 3159 O O . MET A 1 205 ? 20.260 23.323 38.832 1.00 15.18 228 MET A O 1
ATOM 3173 N N . GLN A 1 206 ? 20.744 25.525 38.869 1.00 13.25 229 GLN A N 1
ATOM 3174 C CA . GLN A 1 206 ? 21.015 25.513 40.307 1.00 14.29 229 GLN A CA 1
ATOM 3175 C C . GLN A 1 206 ? 19.770 25.143 41.112 1.00 16.77 229 GLN A C 1
ATOM 3176 O O . GLN A 1 206 ? 19.818 24.270 41.990 1.00 17.83 229 GLN A O 1
ATOM 3190 N N . GLN A 1 207 ? 18.648 25.781 40.807 1.00 15.29 230 GLN A N 1
ATOM 3191 C CA . GLN A 1 207 ? 17.415 25.561 41.568 1.00 16.90 230 GLN A CA 1
ATOM 3192 C C . GLN A 1 207 ? 16.873 24.148 41.447 1.00 23.55 230 GLN A C 1
ATOM 3193 O O . GLN A 1 207 ? 16.320 23.599 42.410 1.00 20.65 230 GLN A O 1
ATOM 3207 N N . ALA A 1 208 ? 17.010 23.563 40.260 1.00 19.14 231 ALA A N 1
ATOM 3208 C CA . ALA A 1 208 ? 16.448 22.251 39.989 1.00 17.03 231 ALA A CA 1
ATOM 3209 C C . ALA A 1 208 ? 17.463 21.141 40.173 1.00 18.84 231 ALA A C 1
ATOM 3210 O O . ALA A 1 208 ? 17.182 19.979 39.886 1.00 23.27 231 ALA A O 1
ATOM 3217 N N . ASN A 1 209 ? 18.644 21.493 40.673 1.00 20.37 232 ASN A N 1
ATOM 3218 C CA . ASN A 1 209 ? 19.688 20.509 40.887 1.00 22.25 232 ASN A CA 1
ATOM 3219 C C . ASN A 1 209 ? 20.028 19.759 39.608 1.00 21.24 232 ASN A C 1
ATOM 3220 O O . ASN A 1 209 ? 20.264 18.547 39.626 1.00 27.11 232 ASN A O 1
ATOM 3231 N N . LEU A 1 210 ? 20.048 20.483 38.490 1.00 17.25 233 LEU A N 1
ATOM 3232 C CA . LEU A 1 210 ? 20.433 19.884 37.220 1.00 17.56 233 LEU A CA 1
ATOM 3233 C C . LEU A 1 210 ? 21.938 19.965 37.099 1.00 13.48 233 LEU A C 1
ATOM 3234 O O . LEU A 1 210 ? 22.562 20.872 37.671 1.00 18.43 233 LEU A O 1
ATOM 3250 N N . LYS A 1 211 ? 22.531 19.029 36.380 1.00 15.60 234 LYS A N 1
ATOM 3251 C CA . LYS A 1 211 ? 23.967 19.010 36.206 1.00 16.36 234 LYS A CA 1
ATOM 3252 C C . LYS A 1 211 ? 24.308 19.591 34.838 1.00 15.65 234 LYS A C 1
ATOM 3253 O O . LYS A 1 211 ? 23.931 19.037 33.799 1.00 16.02 234 LYS A O 1
ATOM 3272 N N . ARG A 1 212 ? 25.022 20.707 34.844 1.00 14.88 235 ARG A N 1
ATOM 3273 C CA . ARG A 1 212 ? 25.385 21.416 33.620 1.00 15.45 235 ARG A CA 1
ATOM 3274 C C . ARG A 1 212 ? 25.905 20.501 32.520 1.00 17.04 235 ARG A C 1
ATOM 3275 O O . ARG A 1 212 ? 25.551 20.668 31.354 1.00 14.18 235 ARG A O 1
ATOM 3296 N N . GLU A 1 213 ? 26.764 19.550 32.867 1.00 15.80 236 GLU A N 1
ATOM 3297 C CA . GLU A 1 213 ? 27.440 18.744 31.854 1.00 16.13 236 GLU A CA 1
ATOM 3298 C C . GLU A 1 213 ? 26.540 17.705 31.202 1.00 15.17 236 GLU A C 1
ATOM 3299 O O . GLU A 1 213 ? 26.943 17.057 30.238 1.00 19.26 236 GLU A O 1
ATOM 3311 N N . GLU A 1 214 ? 25.324 17.574 31.718 1.00 12.70 237 GLU A N 1
ATOM 3312 C CA . GLU A 1 214 ? 24.312 16.682 31.169 1.00 13.82 237 GLU A CA 1
ATOM 3313 C C . GLU A 1 214 ? 23.239 17.437 30.399 1.00 13.25 237 GLU A C 1
ATOM 3314 O O . GLU A 1 214 ? 22.301 16.834 29.885 1.00 17.56 237 GLU A O 1
ATOM 3326 N N . ILE A 1 215 ? 23.356 18.759 30.348 1.00 11.99 238 ILE A N 1
ATOM 3327 C CA . ILE A 1 215 ? 22.364 19.581 29.664 1.00 12.11 238 ILE A CA 1
ATOM 3328 C C . ILE A 1 215 ? 22.971 20.173 28.399 1.00 10.48 238 ILE A C 1
ATOM 3329 O O . ILE A 1 215 ? 24.090 20.685 28.419 1.00 12.09 238 ILE A O 1
ATOM 3345 N N . THR A 1 216 ? 22.218 20.131 27.304 1.00 9.60 239 THR A N 1
ATOM 3346 C CA . THR A 1 216 ? 22.600 20.819 26.083 1.00 9.49 239 THR A CA 1
ATOM 3347 C C . THR A 1 216 ? 21.965 22.192 26.095 1.00 8.84 239 THR A C 1
ATOM 3348 O O . THR A 1 216 ? 20.736 22.294 26.052 1.00 9.13 239 THR A O 1
ATOM 3359 N N . LEU A 1 217 ? 22.786 23.245 26.151 1.00 8.62 240 LEU A N 1
ATOM 3360 C CA . LEU A 1 217 ? 22.314 24.617 26.002 1.00 8.70 240 LEU A CA 1
ATOM 3361 C C . LEU A 1 217 ? 22.328 24.977 24.527 1.00 8.26 240 LEU A C 1
ATOM 3362 O O . LEU A 1 217 ? 23.333 24.779 23.852 1.00 9.16 240 LEU A O 1
ATOM 3378 N N . HIS A 1 218 ? 21.201 25.467 24.015 1.00 9.10 241 HIS A N 1
ATOM 3379 C CA . HIS A 1 218 ? 21.101 25.796 22.599 1.00 8.10 241 HIS A CA 1
ATOM 3380 C C . HIS A 1 218 ? 20.209 26.989 22.361 1.00 8.38 241 HIS A C 1
ATOM 3381 O O . HIS A 1 218 ? 19.089 27.043 22.858 1.00 8.66 241 HIS A O 1
ATOM 3396 N N . VAL A 1 219 ? 20.698 27.935 21.560 1.00 8.50 242 VAL A N 1
ATOM 3397 C CA . VAL A 1 219 ? 19.974 29.167 21.299 1.00 8.23 242 VAL A CA 1
ATOM 3398 C C . VAL A 1 219 ? 19.986 29.626 19.843 1.00 7.63 242 VAL A C 1
ATOM 3399 O O . VAL A 1 219 ? 19.223 30.492 19.508 1.00 8.92 242 VAL A O 1
ATOM 3412 N N . ALA A 1 220 ? 20.856 29.052 19.027 1.00 8.37 243 ALA A N 1
ATOM 3413 C CA . ALA A 1 220 ? 21.167 29.633 17.732 1.00 7.73 243 ALA A CA 1
ATOM 3414 C C . ALA A 1 220 ? 20.423 29.022 16.563 1.00 9.14 243 ALA A C 1
ATOM 3415 O O . ALA A 1 220 ? 20.566 27.834 16.294 1.00 10.41 243 ALA A O 1
ATOM 3422 N N . ASN A 1 221 ? 19.676 29.844 15.854 1.00 8.04 244 ASN A N 1
ATOM 3423 C CA . ASN A 1 221 ? 19.210 29.556 14.503 1.00 8.46 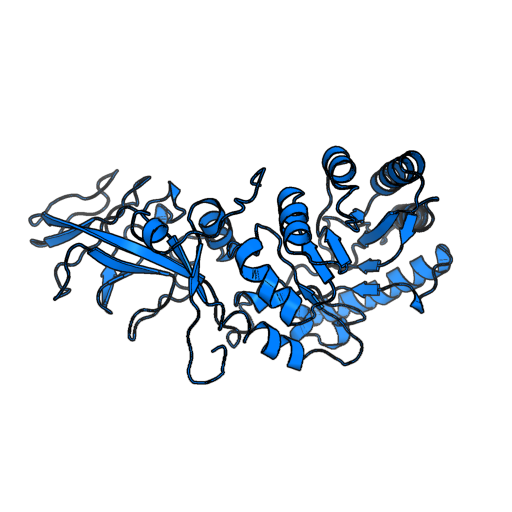244 ASN A CA 1
ATOM 3424 C C . ASN A 1 221 ? 20.349 29.800 13.499 1.00 7.96 244 ASN A C 1
ATOM 3425 O O . ASN A 1 221 ? 21.499 30.006 13.893 1.00 8.19 244 ASN A O 1
ATOM 3436 N N . SER A 1 222 ? 20.043 29.728 12.209 1.00 7.76 245 SER A N 1
ATOM 3437 C CA . SER A 1 222 ? 21.087 29.856 11.198 1.00 8.61 245 SER A CA 1
ATOM 3438 C C . SER A 1 222 ? 21.879 31.163 11.328 1.00 7.36 245 SER A C 1
ATOM 3439 O O . SER A 1 222 ? 23.106 31.153 11.356 1.00 8.44 245 SER A O 1
ATOM 3447 N N . TYR A 1 223 ? 21.155 32.265 11.395 1.00 7.82 246 TYR A N 1
ATOM 3448 C CA . TYR A 1 223 ? 21.770 33.580 11.479 1.00 8.32 246 TYR A CA 1
ATOM 3449 C C . TYR A 1 223 ? 22.725 33.635 12.669 1.00 8.35 246 TYR A C 1
ATOM 3450 O O . TYR A 1 223 ? 23.894 34.061 12.564 1.00 8.50 246 TYR A O 1
ATOM 3468 N N . THR A 1 224 ? 22.220 33.222 13.817 1.00 7.99 247 THR A N 1
ATOM 3469 C CA . THR A 1 224 ? 22.954 33.375 15.059 1.00 8.44 247 THR A CA 1
ATOM 3470 C C . THR A 1 224 ? 24.176 32.478 15.071 1.00 8.75 247 THR A C 1
ATOM 3471 O O . THR A 1 224 ? 25.278 32.887 15.504 1.00 9.92 247 THR A O 1
ATOM 3482 N N . ALA A 1 225 ? 24.016 31.248 14.589 1.00 8.99 248 ALA A N 1
ATOM 3483 C CA . ALA A 1 225 ? 25.124 30.297 14.612 1.00 9.52 248 ALA A CA 1
ATOM 3484 C C . ALA A 1 225 ? 26.321 30.825 13.837 1.00 10.02 248 ALA A C 1
ATOM 3485 O O . ALA A 1 225 ? 27.467 30.641 14.251 1.00 11.26 248 ALA A O 1
ATOM 3492 N N . LEU A 1 226 ? 26.057 31.463 12.700 1.00 9.15 249 LEU A N 1
ATOM 3493 C CA . LEU A 1 226 ? 27.137 31.959 11.853 1.00 9.53 249 LEU A CA 1
ATOM 3494 C C . LEU A 1 226 ? 27.631 33.343 12.259 1.00 10.43 249 LEU A C 1
ATOM 3495 O O . LEU A 1 226 ? 28.828 33.641 12.115 1.00 12.97 249 LEU A O 1
ATOM 3511 N N . ASN A 1 227 ? 26.752 34.199 12.743 1.00 9.18 250 ASN A N 1
ATOM 3512 C CA . ASN A 1 227 ? 27.096 35.605 12.915 1.00 9.93 250 ASN A CA 1
ATOM 3513 C C . ASN A 1 227 ? 27.297 36.053 14.350 1.00 10.10 250 ASN A C 1
ATOM 3514 O O . ASN A 1 227 ? 27.770 37.189 14.584 1.00 11.67 250 ASN A O 1
ATOM 3525 N N . VAL A 1 228 ? 26.962 35.188 15.305 1.00 9.75 251 VAL A N 1
ATOM 3526 C CA . VAL A 1 228 ? 27.268 35.422 16.709 1.00 10.93 251 VAL A CA 1
ATOM 3527 C C . VAL A 1 228 ? 27.851 34.119 17.216 1.00 11.38 251 VAL A C 1
ATOM 3528 O O . VAL A 1 228 ? 27.203 33.347 17.923 1.00 10.96 251 VAL A O 1
ATOM 3541 N N . PRO A 1 229 ? 29.098 33.830 16.852 1.00 13.10 252 PRO A N 1
ATOM 3542 C CA . PRO A 1 229 ? 29.632 32.492 17.127 1.00 14.01 252 PRO A CA 1
ATOM 3543 C C . PRO A 1 229 ? 29.680 32.093 18.602 1.00 13.10 252 PRO A C 1
ATOM 3544 O O . PRO A 1 229 ? 29.636 30.909 18.904 1.00 12.70 252 PRO A O 1
ATOM 3555 N N . GLU A 1 230 ? 29.797 33.066 19.494 1.00 12.88 253 GLU A N 1
ATOM 3556 C CA . GLU A 1 230 ? 29.773 32.777 20.921 1.00 13.56 253 GLU A CA 1
ATOM 3557 C C . GLU A 1 230 ? 28.430 32.236 21.392 1.00 12.05 253 GLU A C 1
ATOM 3558 O O . GLU A 1 230 ? 28.337 31.726 22.497 1.00 13.10 253 GLU A O 1
ATOM 3570 N N . ALA A 1 231 ? 27.405 32.333 20.547 1.00 11.05 254 ALA A N 1
ATOM 3571 C CA . ALA A 1 231 ? 26.099 31.752 20.840 1.00 10.21 254 ALA A CA 1
ATOM 3572 C C . ALA A 1 231 ? 25.961 30.321 20.336 1.00 9.81 254 ALA A C 1
ATOM 3573 O O . ALA A 1 231 ? 24.886 29.731 20.483 1.00 11.32 254 ALA A O 1
ATOM 3580 N N . GLN A 1 232 ? 27.004 29.718 19.799 1.00 10.43 255 GLN A N 1
ATOM 3581 C CA . GLN A 1 232 ? 26.882 28.341 19.338 1.00 10.89 255 GLN A CA 1
ATOM 3582 C C . GLN A 1 232 ? 26.634 27.364 20.496 1.00 9.19 255 GLN A C 1
ATOM 3583 O O . GLN A 1 232 ? 25.873 26.411 20.344 1.00 10.45 255 GLN A O 1
ATOM 3597 N N . LEU A 1 233 ? 27.253 27.620 21.654 1.00 9.81 256 LEU A N 1
ATOM 3598 C CA . LEU A 1 233 ? 27.027 26.831 22.873 1.00 10.17 256 LEU A CA 1
ATOM 3599 C C . LEU A 1 233 ? 27.164 25.344 22.582 1.00 10.18 256 LEU A C 1
ATOM 3600 O O . LEU A 1 233 ? 28.094 24.937 21.906 1.00 10.89 256 LEU A O 1
ATOM 3616 N N . ASP A 1 234 ? 26.267 24.513 23.101 1.00 9.74 257 ASP A N 1
ATOM 3617 C CA . ASP A 1 234 ? 26.412 23.072 22.968 1.00 9.33 257 ASP A CA 1
ATOM 3618 C C . ASP A 1 234 ? 25.795 22.510 21.685 1.00 8.88 257 ASP A C 1
ATOM 3619 O O . ASP A 1 234 ? 26.128 21.415 21.260 1.00 10.79 257 ASP A O 1
ATOM 3628 N N . MET A 1 235 ? 24.855 23.243 21.094 1.00 8.84 258 MET A N 1
ATOM 3629 C CA . MET A 1 235 ? 24.175 22.772 19.884 1.00 8.11 258 MET A CA 1
ATOM 3630 C C . MET A 1 235 ? 23.587 23.969 19.181 1.00 7.62 258 MET A C 1
ATOM 3631 O O . MET A 1 235 ? 23.154 24.907 19.829 1.00 8.39 258 MET A O 1
ATOM 3645 N N . VAL A 1 236 ? 23.608 23.909 17.852 1.00 7.88 259 VAL A N 1
ATOM 3646 C CA . VAL A 1 236 ? 22.968 24.913 17.007 1.00 7.52 259 VAL A CA 1
ATOM 3647 C C . VAL A 1 236 ? 21.782 24.282 16.282 1.00 7.51 259 VAL A C 1
ATOM 3648 O O . VAL A 1 236 ? 21.740 23.069 16.102 1.00 8.68 259 VAL A O 1
ATOM 3661 N N . ARG A 1 237 ? 20.843 25.130 15.870 1.00 7.28 260 ARG A N 1
ATOM 3662 C CA . ARG A 1 237 ? 19.591 24.714 15.227 1.00 7.06 260 ARG A CA 1
ATOM 3663 C C . ARG A 1 237 ? 19.433 25.403 13.871 1.00 7.11 260 ARG A C 1
ATOM 3664 O O . ARG A 1 237 ? 18.534 26.208 13.694 1.00 7.73 260 ARG A O 1
ATOM 3685 N N . PRO A 1 238 ? 20.295 25.095 12.903 1.00 7.27 261 PRO A N 1
ATOM 3686 C CA . PRO A 1 238 ? 20.145 25.700 11.582 1.00 7.71 261 PRO A CA 1
ATOM 3687 C C . PRO A 1 238 ? 19.013 25.047 10.808 1.00 7.04 261 PRO A C 1
ATOM 3688 O O . PRO A 1 238 ? 18.968 23.813 10.683 1.00 7.96 261 PRO A O 1
ATOM 3699 N N . GLY A 1 239 ? 18.130 25.870 10.259 1.00 7.70 262 GLY A N 1
ATOM 3700 C CA . GLY A 1 239 ? 17.192 25.436 9.239 1.00 7.49 262 GLY A CA 1
ATOM 3701 C C . GLY A 1 239 ? 17.510 26.103 7.911 1.00 6.72 262 GLY A C 1
ATOM 3702 O O . GLY A 1 239 ? 18.181 25.513 7.069 1.00 7.79 262 GLY A O 1
ATOM 3706 N N . GLY A 1 240 ? 17.052 27.335 7.766 1.00 7.48 263 GLY A N 1
ATOM 3707 C CA . GLY A 1 240 ? 17.115 28.047 6.506 1.00 7.39 263 GLY A CA 1
ATOM 3708 C C . GLY A 1 240 ? 18.463 27.995 5.795 1.00 7.33 263 GLY A C 1
ATOM 3709 O O . GLY A 1 240 ? 18.501 27.802 4.584 1.00 7.25 263 GLY A O 1
ATOM 3713 N N . VAL A 1 241 ? 19.587 28.149 6.489 1.00 7.17 264 VAL A N 1
ATOM 3714 C CA . VAL A 1 241 ? 20.850 28.211 5.795 1.00 6.78 264 VAL A CA 1
ATOM 3715 C C . VAL A 1 241 ? 21.189 26.899 5.098 1.00 7.65 264 VAL A C 1
ATOM 3716 O O . VAL A 1 241 ? 21.823 26.914 4.031 1.00 7.57 264 VAL A O 1
ATOM 3729 N N . LEU A 1 242 ? 20.786 25.765 5.675 1.00 7.20 265 LEU A N 1
ATOM 3730 C CA . LEU A 1 242 ? 21.068 24.497 5.027 1.00 7.19 265 LEU A CA 1
ATOM 3731 C C . LEU A 1 242 ? 20.397 24.449 3.657 1.00 6.45 265 LEU A C 1
ATOM 3732 O O . LEU A 1 242 ? 20.933 23.898 2.693 1.00 6.89 265 LEU A O 1
ATOM 3748 N N . PHE A 1 243 ? 19.200 25.008 3.588 1.00 6.64 266 PHE A N 1
ATOM 3749 C CA . PHE A 1 243 ? 18.411 25.043 2.350 1.00 7.21 266 PHE A CA 1
ATOM 3750 C C . PHE A 1 243 ? 18.746 26.240 1.455 1.00 6.53 266 PHE A C 1
ATOM 3751 O O . PHE A 1 243 ? 18.149 26.413 0.402 1.00 7.28 266 PHE A O 1
ATOM 3768 N N . GLY A 1 244 ? 19.692 27.071 1.893 1.00 7.30 267 GLY A N 1
ATOM 3769 C CA . GLY A 1 244 ? 20.105 28.245 1.161 1.00 7.55 267 GLY A CA 1
ATOM 3770 C C . GLY A 1 244 ? 19.151 29.407 1.242 1.00 7.74 267 GLY A C 1
ATOM 3771 O O . GLY A 1 244 ? 19.054 30.185 0.290 1.00 8.87 267 GLY A O 1
ATOM 3775 N N . ASP A 1 245 ? 18.457 29.545 2.366 1.00 7.78 268 ASP A N 1
ATOM 3776 C CA . ASP A 1 245 ? 17.622 30.700 2.623 1.00 7.75 268 ASP A CA 1
ATOM 3777 C C . ASP A 1 245 ? 18.046 31.366 3.932 1.00 8.71 268 ASP A C 1
ATOM 3778 O O . ASP A 1 245 ? 17.343 31.298 4.954 1.00 11.53 268 ASP A O 1
ATOM 3787 N N . LEU A 1 246 ? 19.215 32.003 3.933 1.00 8.11 269 LEU A N 1
ATOM 3788 C CA . LEU A 1 246 ? 19.630 32.878 5.026 1.00 8.27 269 LEU A CA 1
ATOM 3789 C C . LEU A 1 246 ? 19.991 34.192 4.367 1.00 8.31 269 LEU A C 1
ATOM 3790 O O . LEU A 1 246 ? 21.045 34.315 3.757 1.00 8.60 269 LEU A O 1
ATOM 3806 N N . PRO A 1 247 ? 19.101 35.188 4.457 1.00 9.57 270 PRO A N 1
ATOM 3807 C CA . PRO A 1 247 ? 19.252 36.415 3.672 1.00 12.00 270 PRO A CA 1
ATOM 3808 C C . PRO A 1 247 ? 20.552 37.172 3.914 1.00 11.20 270 PRO A C 1
ATOM 3809 O O . PRO A 1 247 ? 21.055 37.862 3.028 1.00 12.30 270 PRO A O 1
ATOM 3820 N N . THR A 1 248 ? 21.073 37.059 5.112 1.00 9.43 271 THR A N 1
ATOM 3821 C CA . THR A 1 248 ? 22.305 37.733 5.487 1.00 9.58 271 THR A CA 1
ATOM 3822 C C . THR A 1 248 ? 23.548 37.073 4.904 1.00 8.13 271 THR A C 1
ATOM 3823 O O . THR A 1 248 ? 24.622 37.693 4.918 1.00 9.71 271 THR A O 1
ATOM 3834 N N . ASN A 1 249 ? 23.428 35.831 4.431 1.00 8.18 272 ASN A N 1
ATOM 3835 C CA . ASN A 1 249 ? 24.560 35.001 4.050 1.00 7.79 272 ASN A CA 1
ATOM 3836 C C . ASN A 1 249 ? 24.324 34.384 2.678 1.00 8.20 272 ASN A C 1
ATOM 3837 O O . ASN A 1 249 ? 23.983 33.202 2.546 1.00 8.17 272 ASN A O 1
ATOM 3848 N N . PRO A 1 250 ? 24.516 35.179 1.623 1.00 7.77 273 PRO A N 1
ATOM 3849 C CA . PRO A 1 250 ? 24.219 34.704 0.273 1.00 8.72 273 PRO A CA 1
ATOM 3850 C C . PRO A 1 250 ? 25.175 33.647 -0.237 1.00 8.13 273 PRO A C 1
ATOM 3851 O O . PRO A 1 250 ? 24.930 33.063 -1.307 1.00 8.92 273 PRO A O 1
ATOM 3862 N N . GLU A 1 251 ? 26.239 33.384 0.498 1.00 7.77 274 GLU A N 1
ATOM 3863 C CA . GLU A 1 251 ? 27.178 32.329 0.137 1.00 8.81 274 GLU A CA 1
ATOM 3864 C C . GLU A 1 251 ? 26.623 30.899 0.308 1.00 7.90 274 GLU A C 1
ATOM 3865 O O . GLU A 1 251 ? 27.308 29.953 -0.041 1.00 8.53 274 GLU A O 1
ATOM 3877 N N . TYR A 1 252 ? 25.387 30.772 0.818 1.00 7.95 275 TYR A N 1
ATOM 3878 C CA . TYR A 1 252 ? 24.626 29.519 0.793 1.00 6.94 275 TYR A CA 1
ATOM 3879 C C . TYR A 1 252 ? 23.484 29.651 -0.213 1.00 7.99 275 TYR A C 1
ATOM 3880 O O . TYR A 1 252 ? 22.422 30.137 0.113 1.00 8.13 275 TYR A O 1
ATOM 3898 N N . PRO A 1 253 ? 23.702 29.225 -1.466 1.00 7.91 276 PRO A N 1
ATOM 3899 C CA . PRO A 1 253 ? 22.650 29.358 -2.479 1.00 7.87 276 PRO A CA 1
ATOM 3900 C C . PRO A 1 253 ? 21.430 28.487 -2.190 1.00 7.66 276 PRO A C 1
ATOM 3901 O O . PRO A 1 253 ? 21.555 27.386 -1.636 1.00 7.50 276 PRO A O 1
ATOM 3912 N N . SER A 1 254 ? 20.273 28.970 -2.616 1.00 7.77 277 SER A N 1
ATOM 3913 C CA . SER A 1 254 ? 19.040 28.228 -2.448 1.00 7.71 277 SER A CA 1
ATOM 3914 C C . SER A 1 254 ? 19.107 26.896 -3.163 1.00 7.60 277 SER A C 1
ATOM 3915 O O . SER A 1 254 ? 19.612 26.814 -4.293 1.00 9.10 277 SER A O 1
ATOM 3923 N N . ILE A 1 255 ? 18.561 25.849 -2.548 1.00 7.27 278 ILE A N 1
ATOM 3924 C CA . ILE A 1 255 ? 18.532 24.524 -3.152 1.00 7.18 278 ILE A CA 1
ATOM 3925 C C . ILE A 1 255 ? 17.278 24.264 -3.997 1.00 6.72 278 ILE A C 1
ATOM 3926 O O . ILE A 1 255 ? 17.195 23.218 -4.617 1.00 7.64 278 ILE A O 1
ATOM 3942 N N . VAL A 1 256 ? 16.316 25.190 -4.022 1.00 7.15 279 VAL A N 1
ATOM 3943 C CA . VAL A 1 256 ? 15.035 24.941 -4.669 1.00 7.02 279 VAL A CA 1
ATOM 3944 C C . VAL A 1 256 ? 14.863 25.738 -5.945 1.00 7.72 279 VAL A C 1
ATOM 3945 O O . VAL A 1 256 ? 15.220 26.927 -6.019 1.00 8.29 279 VAL A O 1
ATOM 3958 N N . SER A 1 257 ? 14.289 25.093 -6.948 1.00 7.71 280 SER A N 1
ATOM 3959 C CA . SER A 1 257 ? 13.800 25.740 -8.153 1.00 7.41 280 SER A CA 1
ATOM 3960 C C . SER A 1 257 ? 12.369 25.292 -8.379 1.00 7.15 280 SER A C 1
ATOM 3961 O O . SER A 1 257 ? 12.017 24.147 -8.102 1.00 8.56 280 SER A O 1
ATOM 3969 N N . PHE A 1 258 ? 11.537 26.194 -8.877 1.00 7.58 281 PHE A N 1
ATOM 3970 C CA . PHE A 1 258 ? 10.115 25.917 -9.162 1.00 7.06 281 PHE A CA 1
ATOM 3971 C C . PHE A 1 258 ? 9.937 26.018 -10.658 1.00 7.56 281 PHE A C 1
ATOM 3972 O O . PHE A 1 258 ? 10.299 27.048 -11.262 1.00 7.70 281 PHE A O 1
ATOM 3989 N N . LYS A 1 259 ? 9.439 24.950 -11.272 1.00 7.42 282 LYS A N 1
ATOM 3990 C CA . LYS A 1 259 ? 9.372 24.831 -12.716 1.00 7.81 282 LYS A CA 1
ATOM 3991 C C . LYS A 1 259 ? 7.996 24.406 -13.204 1.00 7.07 282 LYS A C 1
ATOM 3992 O O . LYS A 1 259 ? 7.212 23.744 -12.517 1.00 7.46 282 LYS A O 1
ATOM 4011 N N . THR A 1 260 ? 7.754 24.741 -14.460 1.00 7.31 283 THR A N 1
ATOM 4012 C CA . THR A 1 260 ? 6.622 24.217 -15.211 1.00 8.00 283 THR A CA 1
ATOM 4013 C C . THR A 1 260 ? 7.069 24.061 -16.668 1.00 7.52 283 THR A C 1
ATOM 4014 O O . THR A 1 260 ? 8.280 24.046 -16.930 1.00 7.81 283 THR A O 1
ATOM 4025 N N . ARG A 1 261 ? 6.125 23.906 -17.598 1.00 8.43 284 ARG A N 1
ATOM 4026 C CA . ARG A 1 261 ? 6.467 23.847 -19.028 1.00 8.32 284 ARG A CA 1
ATOM 4027 C C . ARG A 1 261 ? 5.426 24.598 -19.845 1.00 7.86 284 ARG A C 1
ATOM 4028 O O . ARG A 1 261 ? 4.325 24.835 -19.385 1.00 9.27 284 ARG A O 1
ATOM 4049 N N . VAL A 1 262 ? 5.778 24.969 -21.071 1.00 8.25 285 VAL A N 1
ATOM 4050 C CA . VAL A 1 262 ? 4.835 25.591 -21.993 1.00 8.36 285 VAL A CA 1
ATOM 4051 C C . VAL A 1 262 ? 3.849 24.537 -22.458 1.00 8.60 285 VAL A C 1
ATOM 4052 O O . VAL A 1 262 ? 4.228 23.586 -23.128 1.00 10.44 285 VAL A O 1
ATOM 4065 N N . SER A 1 263 ? 2.571 24.697 -22.143 1.00 7.75 286 SER A N 1
ATOM 4066 C CA . SER A 1 263 ? 1.583 23.753 -22.653 1.00 7.95 286 SER A CA 1
ATOM 4067 C C . SER A 1 263 ? 1.180 24.040 -24.082 1.00 7.99 286 SER A C 1
ATOM 4068 O O . SER A 1 263 ? 1.104 23.131 -24.907 1.00 9.58 286 SER A O 1
ATOM 4076 N N . SER A 1 264 ? 0.918 25.301 -24.375 1.00 7.80 287 SER A N 1
ATOM 4077 C CA . SER A 1 264 ? 0.374 25.703 -25.664 1.00 8.94 287 SER A CA 1
ATOM 4078 C C . SER A 1 264 ? 0.761 27.143 -25.953 1.00 8.41 287 SER A C 1
ATOM 4079 O O . SER A 1 264 ? 1.058 27.912 -25.056 1.00 9.15 287 SER A O 1
ATOM 4087 N N . LEU A 1 265 ? 0.756 27.479 -27.247 1.00 9.46 288 LEU A N 1
ATOM 4088 C CA . LEU A 1 265 ? 1.155 28.802 -27.731 1.00 9.15 288 LEU A CA 1
ATOM 4089 C C . LEU A 1 265 ? -0.021 29.380 -28.510 1.00 9.26 288 LEU A C 1
ATOM 4090 O O . LEU A 1 265 ? -0.476 28.761 -29.469 1.00 11.22 288 LEU A O 1
ATOM 4106 N N . HIS A 1 266 ? -0.478 30.557 -28.107 1.00 9.66 289 HIS A N 1
ATOM 4107 C CA . HIS A 1 266 ? -1.697 31.140 -28.624 1.00 10.33 289 HIS A CA 1
ATOM 4108 C C . HIS A 1 266 ? -1.417 32.494 -29.257 1.00 10.71 289 HIS A C 1
ATOM 4109 O O . HIS A 1 266 ? -0.793 33.361 -28.668 1.00 11.71 289 HIS A O 1
ATOM 4124 N N . HIS A 1 267 ? -1.943 32.697 -30.457 1.00 11.55 290 HIS A N 1
ATOM 4125 C CA . HIS A 1 267 ? -1.847 33.993 -31.150 1.00 11.15 290 HIS A CA 1
ATOM 4126 C C . HIS A 1 267 ? -3.028 34.876 -30.776 1.00 12.81 290 HIS A C 1
ATOM 4127 O O . HIS A 1 267 ? -4.185 34.480 -30.962 1.00 13.58 290 HIS A O 1
ATOM 4142 N N . LEU A 1 268 ? -2.741 36.067 -30.265 1.00 13.53 291 LEU A N 1
ATOM 4143 C CA . LEU A 1 268 ? -3.758 37.029 -29.866 1.00 14.37 291 LEU A CA 1
ATOM 4144 C C . LEU A 1 268 ? -3.459 38.367 -30.509 1.00 15.85 291 LEU A C 1
ATOM 4145 O O . LEU A 1 268 ? -2.344 38.889 -30.342 1.00 17.43 291 LEU A O 1
ATOM 4161 N N . PRO A 1 269 ? -4.441 38.950 -31.210 1.00 16.04 292 PRO A N 1
ATOM 4162 C CA . PRO A 1 269 ? -4.195 40.239 -31.868 1.00 15.70 292 PRO A CA 1
ATOM 4163 C C . PRO A 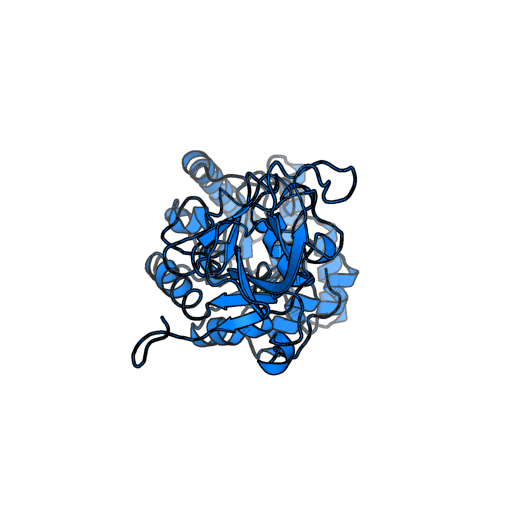1 269 ? -4.078 41.398 -30.888 1.00 18.64 292 PRO A C 1
ATOM 4164 O O . PRO A 1 269 ? -4.411 41.286 -29.700 1.00 15.75 292 PRO A O 1
ATOM 4175 N N . LYS A 1 270 ? -3.572 42.518 -31.391 1.00 16.37 293 LYS A N 1
ATOM 4176 C CA . LYS A 1 270 ? -3.560 43.761 -30.657 1.00 16.14 293 LYS A CA 1
ATOM 4177 C C . LYS A 1 270 ? -4.930 44.047 -30.049 1.00 14.13 293 LYS A C 1
ATOM 4178 O O . LYS A 1 270 ? -5.952 43.701 -30.641 1.00 17.39 293 LYS A O 1
ATOM 4197 N N . ASP A 1 271 ? -4.930 44.691 -28.883 1.00 16.99 294 ASP A N 1
ATOM 4198 C CA . ASP A 1 271 ? -6.147 45.087 -28.166 1.00 15.63 294 ASP A CA 1
ATOM 4199 C C . ASP A 1 271 ? -6.994 43.896 -27.653 1.00 20.08 294 ASP A C 1
ATOM 4200 O O . ASP A 1 271 ? -8.222 43.969 -27.574 1.00 19.77 294 ASP A O 1
ATOM 4209 N N . SER A 1 272 ? -6.321 42.805 -27.296 1.00 15.50 295 SER A N 1
ATOM 4210 C CA . SER A 1 272 ? -6.968 41.634 -26.691 1.00 15.05 295 SER A CA 1
ATOM 4211 C C . SER A 1 272 ? -6.713 41.595 -25.188 1.00 14.30 295 SER A C 1
ATOM 4212 O O . SER A 1 272 ? -5.581 41.757 -24.744 1.00 13.97 295 SER A O 1
ATOM 4220 N N . THR A 1 273 ? -7.761 41.374 -24.412 1.00 13.18 296 THR A N 1
ATOM 4221 C CA . THR A 1 273 ? -7.642 41.260 -22.961 1.00 13.88 296 THR A CA 1
ATOM 4222 C C . THR A 1 273 ? -7.131 39.879 -22.527 1.00 12.45 296 THR A C 1
ATOM 4223 O O . THR A 1 273 ? -7.326 38.887 -23.229 1.00 12.46 296 THR A O 1
ATOM 4234 N N . VAL A 1 274 ? -6.470 39.833 -21.370 1.00 11.52 297 VAL A N 1
ATOM 4235 C CA . VAL A 1 274 ? -6.023 38.572 -20.791 1.00 12.44 297 VAL A CA 1
ATOM 4236 C C . VAL A 1 274 ? -6.400 38.487 -19.331 1.00 10.98 297 VAL A C 1
ATOM 4237 O O . VAL A 1 274 ? -6.098 39.394 -18.548 1.00 11.29 297 VAL A O 1
ATOM 4250 N N . GLY A 1 275 ? -7.028 37.371 -18.959 1.00 10.32 298 GLY A N 1
ATOM 4251 C CA . GLY A 1 275 ? -7.181 37.003 -17.566 1.00 9.94 298 GLY A CA 1
ATOM 4252 C C . GLY A 1 275 ? -8.394 37.599 -16.887 1.00 9.84 298 GLY A C 1
ATOM 4253 O O . GLY A 1 275 ? -9.041 38.524 -17.402 1.00 11.20 298 GLY A O 1
ATOM 4257 N N . TYR A 1 276 ? -8.711 37.085 -15.714 1.00 10.35 299 TYR A N 1
ATOM 4258 C CA . TYR A 1 276 ? -9.795 37.642 -14.930 1.00 9.71 299 TYR A CA 1
ATOM 4259 C C . TYR A 1 276 ? -9.590 39.129 -14.682 1.00 11.40 299 TYR A C 1
ATOM 4260 O O . TYR A 1 276 ? -8.475 39.591 -14.450 1.00 11.68 299 TYR A O 1
ATOM 4278 N N . ASP A 1 277 ? -10.700 39.860 -14.708 1.00 12.67 300 ASP A N 1
ATOM 4279 C CA . ASP A 1 277 ? -10.714 41.316 -14.545 1.00 14.59 300 ASP A CA 1
ATOM 4280 C C . ASP A 1 277 ? -10.007 42.073 -15.670 1.00 15.45 300 ASP A C 1
ATOM 4281 O O . ASP A 1 277 ? -9.854 43.292 -15.577 1.00 17.18 300 ASP A O 1
ATOM 4290 N N . SER A 1 278 ? -9.586 41.368 -16.718 1.00 13.46 301 SER A N 1
ATOM 4291 C CA . SER A 1 278 ? -9.026 42.009 -17.909 1.00 13.62 301 SER A CA 1
ATOM 4292 C C . SER A 1 278 ? -7.986 43.066 -17.549 1.00 14.26 301 SER A C 1
ATOM 4293 O O . SER A 1 278 ? -8.040 44.213 -18.046 1.00 16.10 301 SER A O 1
ATOM 4301 N N . THR A 1 279 ? -7.035 42.694 -16.704 1.00 14.06 302 THR A N 1
ATOM 4302 C CA . THR A 1 279 ? -6.051 43.647 -16.186 1.00 14.50 302 THR A CA 1
ATOM 4303 C C . THR A 1 279 ? -4.920 43.936 -17.156 1.00 15.73 302 THR A C 1
ATOM 4304 O O . THR A 1 279 ? -4.109 44.821 -16.903 1.00 17.04 302 THR A O 1
ATOM 4315 N N . PHE A 1 280 ? -4.854 43.188 -18.250 1.00 14.07 303 PHE A N 1
ATOM 4316 C CA . PHE A 1 280 ? -3.841 43.384 -19.269 1.00 15.53 303 PHE A CA 1
ATOM 4317 C C . PHE A 1 280 ? -4.532 43.328 -20.612 1.00 14.64 303 PHE A C 1
ATOM 4318 O O . PHE A 1 280 ? -5.450 42.529 -20.802 1.00 14.18 303 PHE A O 1
ATOM 4335 N N . THR A 1 281 ? -4.068 44.168 -21.532 1.00 14.72 304 THR A N 1
ATOM 4336 C CA . THR A 1 281 ? -4.552 44.212 -22.898 1.00 14.65 304 THR A CA 1
ATOM 4337 C C . THR A 1 281 ? -3.341 44.299 -23.811 1.00 15.03 304 THR A C 1
ATOM 4338 O O . THR A 1 281 ? -2.478 45.143 -23.591 1.00 17.33 304 THR A O 1
ATOM 4349 N N . THR A 1 282 ? -3.252 43.436 -24.817 1.00 15.87 305 THR A N 1
ATOM 4350 C CA . THR A 1 282 ? -2.117 43.444 -25.734 1.00 15.40 305 THR A CA 1
ATOM 4351 C C . THR A 1 282 ? -2.054 44.766 -26.496 1.00 17.48 305 THR A C 1
ATOM 4352 O O . THR A 1 282 ? -3.092 45.344 -26.834 1.00 17.74 305 THR A O 1
ATOM 4363 N N . SER A 1 283 ? -0.841 45.233 -26.753 1.00 17.38 306 SER A N 1
ATOM 4364 C CA . SER A 1 283 ? -0.616 46.474 -27.495 1.00 22.52 306 SER A CA 1
ATOM 4365 C C . SER A 1 283 ? -0.130 46.181 -28.913 1.00 21.17 306 SER A C 1
ATOM 4366 O O . SER A 1 283 ? 0.198 47.099 -29.670 1.00 21.13 306 SER A O 1
ATOM 4374 N N . ARG A 1 284 ? -0.086 44.901 -29.271 1.00 19.08 307 ARG A N 1
ATOM 4375 C CA . ARG A 1 284 ? 0.494 44.444 -30.518 1.00 17.37 307 ARG A CA 1
ATOM 4376 C C . ARG A 1 284 ? 0.003 43.024 -30.744 1.00 18.25 307 ARG A C 1
ATOM 4377 O O . ARG A 1 284 ? -0.442 42.360 -29.796 1.00 17.85 307 ARG A O 1
ATOM 4398 N N . ASP A 1 285 ? 0.071 42.537 -31.969 1.00 17.44 308 ASP A N 1
ATOM 4399 C CA . ASP A 1 285 ? -0.201 41.136 -32.208 1.00 18.91 308 ASP A CA 1
ATOM 4400 C C . ASP A 1 285 ? 0.828 40.339 -31.408 1.00 16.93 308 ASP A C 1
ATOM 4401 O O . ASP A 1 285 ? 2.034 40.611 -31.468 1.00 17.46 308 ASP A O 1
ATOM 4410 N N . SER A 1 286 ? 0.346 39.355 -30.657 1.00 14.99 309 SER A N 1
ATOM 4411 C CA . SER A 1 286 ? 1.151 38.685 -29.645 1.00 13.15 309 SER A CA 1
ATOM 4412 C C . SER A 1 286 ? 1.130 37.171 -29.805 1.00 13.14 309 SER A C 1
ATOM 4413 O O . SER A 1 286 ? 0.212 36.601 -30.397 1.00 13.32 309 SER A O 1
ATOM 4421 N N . VAL A 1 287 ? 2.150 36.532 -29.244 1.00 12.45 310 VAL A N 1
ATOM 4422 C CA . VAL A 1 287 ? 2.131 35.092 -29.026 1.00 11.77 310 VAL A CA 1
ATOM 4423 C C . VAL A 1 287 ? 2.265 34.895 -27.526 1.00 11.44 310 VAL A C 1
ATOM 4424 O O . VAL A 1 287 ? 3.226 35.370 -26.916 1.00 12.49 310 VAL A O 1
ATOM 4437 N N . LEU A 1 288 ? 1.268 34.242 -26.932 1.00 11.06 311 LEU A N 1
ATOM 4438 C CA . LEU A 1 288 ? 1.243 33.982 -25.495 1.00 10.28 311 LEU A CA 1
ATOM 4439 C C . LEU A 1 288 ? 1.485 32.513 -25.214 1.00 10.68 311 LEU A C 1
ATOM 4440 O O . LEU A 1 288 ? 0.900 31.645 -25.859 1.00 10.96 311 LEU A O 1
ATOM 4456 N N . ALA A 1 289 ? 2.353 32.238 -24.246 1.00 9.87 312 ALA A N 1
ATOM 4457 C CA . ALA A 1 289 ? 2.556 30.883 -23.739 1.00 9.73 312 ALA A CA 1
ATOM 4458 C C . ALA A 1 289 ? 1.638 30.606 -22.546 1.00 8.79 312 ALA A C 1
ATOM 4459 O O . ALA A 1 289 ? 1.573 31.378 -21.596 1.00 10.34 312 ALA A O 1
ATOM 4466 N N . ASN A 1 290 ? 0.892 29.516 -22.654 1.00 8.08 313 ASN A N 1
ATOM 4467 C CA . ASN A 1 290 ? -0.021 29.060 -21.622 1.00 7.39 313 ASN A CA 1
ATOM 4468 C C . ASN A 1 290 ? 0.691 28.017 -20.794 1.00 8.15 313 ASN A C 1
ATOM 4469 O O . ASN A 1 290 ? 1.145 27.021 -21.332 1.00 8.34 313 ASN A O 1
ATOM 4480 N N . LEU A 1 291 ? 0.850 28.313 -19.509 1.00 8.06 314 LEU A N 1
ATOM 4481 C CA . LEU A 1 291 ? 1.529 27.435 -18.553 1.00 7.46 314 LEU A CA 1
ATOM 4482 C C . LEU A 1 291 ? 0.510 26.878 -17.570 1.00 7.07 314 LEU A C 1
ATOM 4483 O O . LEU A 1 291 ? -0.289 27.629 -17.019 1.00 7.80 314 LEU A O 1
ATOM 4499 N N . PRO A 1 292 ? 0.568 25.571 -17.297 1.00 6.98 315 PRO A N 1
ATOM 4500 C CA . PRO A 1 292 ? -0.432 24.954 -16.419 1.00 7.79 315 PRO A CA 1
ATOM 4501 C C . PRO A 1 292 ? -0.048 25.080 -14.951 1.00 7.44 315 PRO A C 1
ATOM 4502 O O . PRO A 1 292 ? -0.069 24.081 -14.208 1.00 9.49 315 PRO A O 1
ATOM 4513 N N . VAL A 1 293 ? 0.286 26.289 -14.520 1.00 7.17 316 VAL A N 1
ATOM 4514 C CA . VAL A 1 293 ? 0.582 26.570 -13.116 1.00 7.73 316 VAL A CA 1
ATOM 4515 C C . VAL A 1 293 ? -0.231 27.767 -12.707 1.00 7.24 316 VAL A C 1
ATOM 4516 O O . VAL A 1 293 ? -0.396 28.676 -13.517 1.00 7.94 316 VAL A O 1
ATOM 4529 N N . GLY A 1 294 ? -0.723 27.788 -11.472 1.00 7.30 317 GLY A N 1
ATOM 4530 C CA . GLY A 1 294 ? -1.445 28.932 -10.964 1.00 7.14 317 GLY A CA 1
ATOM 4531 C C . GLY A 1 294 ? -1.360 29.031 -9.468 1.00 6.64 317 GLY A C 1
ATOM 4532 O O . GLY A 1 294 ? -0.489 28.421 -8.834 1.00 7.05 317 GLY A O 1
ATOM 4536 N N . TYR A 1 295 ? -2.262 29.780 -8.872 1.00 7.04 318 TYR A N 1
ATOM 4537 C CA . TYR A 1 295 ? -2.121 30.042 -7.450 1.00 7.33 318 TYR A CA 1
ATOM 4538 C C . TYR A 1 295 ? -2.407 28.823 -6.579 1.00 6.78 318 TYR A C 1
ATOM 4539 O O . TYR A 1 295 ? -1.898 28.741 -5.469 1.00 7.11 318 TYR A O 1
ATOM 4557 N N . SER A 1 296 ? -3.157 27.850 -7.086 1.00 6.69 319 SER A N 1
ATOM 4558 C CA . SER A 1 296 ? -3.337 26.612 -6.330 1.00 6.67 319 SER A CA 1
ATOM 4559 C C . SER A 1 296 ? -2.087 25.740 -6.291 1.00 6.50 319 SER A C 1
ATOM 4560 O O . SER A 1 296 ? -2.012 24.809 -5.484 1.00 7.19 319 SER A O 1
ATOM 4568 N N . ASP A 1 297 ? -1.092 26.068 -7.120 1.00 6.80 320 ASP A N 1
ATOM 4569 C CA . ASP A 1 297 ? 0.224 25.423 -7.054 1.00 6.66 320 ASP A CA 1
ATOM 4570 C C . ASP A 1 297 ? 1.214 26.250 -6.226 1.00 7.11 320 ASP A C 1
ATOM 4571 O O . ASP A 1 297 ? 2.365 25.855 -6.059 1.00 7.89 320 ASP A O 1
ATOM 4580 N N . GLY A 1 298 ? 0.776 27.416 -5.746 1.00 7.02 321 GLY A N 1
ATOM 4581 C CA . GLY A 1 298 ? 1.624 28.314 -4.983 1.00 8.47 321 GLY A CA 1
ATOM 4582 C C . GLY A 1 298 ? 2.292 29.410 -5.797 1.00 8.08 321 GLY A C 1
ATOM 4583 O O . GLY A 1 298 ? 3.251 30.024 -5.311 1.00 9.01 321 GLY A O 1
ATOM 4587 N N . TYR A 1 299 ? 1.831 29.674 -7.019 1.00 8.32 322 TYR A N 1
ATOM 4588 C CA . TYR A 1 299 ? 2.309 30.798 -7.803 1.00 8.35 322 TYR A CA 1
ATOM 4589 C C . TYR A 1 299 ? 1.271 31.923 -7.677 1.00 7.82 322 TYR A C 1
ATOM 4590 O O . TYR A 1 299 ? 0.206 31.858 -8.287 1.00 8.38 322 TYR A O 1
ATOM 4608 N N . PRO A 1 300 ? 1.533 32.940 -6.835 1.00 8.78 323 PRO A N 1
ATOM 4609 C CA . PRO A 1 300 ? 0.420 33.816 -6.437 1.00 9.17 323 PRO A CA 1
ATOM 4610 C C . PRO A 1 300 ? -0.232 34.658 -7.522 1.00 9.19 323 PRO A C 1
ATOM 4611 O O . PRO A 1 300 ? 0.348 34.996 -8.540 1.00 9.14 323 PRO A O 1
ATOM 4622 N N . ARG A 1 301 ? -1.475 35.044 -7.246 1.00 9.44 324 ARG A N 1
ATOM 4623 C CA . ARG A 1 301 ? -2.197 35.964 -8.123 1.00 10.96 324 ARG A CA 1
ATOM 4624 C C . ARG A 1 301 ? -1.424 37.255 -8.391 1.00 11.30 324 ARG A C 1
ATOM 4625 O O . ARG A 1 301 ? -1.460 37.762 -9.530 1.00 12.70 324 ARG A O 1
ATOM 4633 N N . LYS A 1 302 ? -0.715 37.757 -7.387 1.00 11.19 325 LYS A N 1
ATOM 4634 C CA . LYS A 1 302 ? 0.008 39.019 -7.517 1.00 13.50 325 LYS A CA 1
ATOM 4635 C C . LYS A 1 302 ? 1.170 38.951 -8.494 1.00 12.26 325 LYS A C 1
ATOM 4636 O O . LYS A 1 302 ? 1.690 39.985 -8.908 1.00 13.06 325 LYS A O 1
ATOM 4655 N N . MET A 1 303 ? 1.601 37.754 -8.878 1.00 11.47 326 MET A N 1
ATOM 4656 C CA . MET A 1 303 ? 2.661 37.640 -9.879 1.00 11.61 326 MET A CA 1
ATOM 4657 C C . MET A 1 303 ? 2.243 38.236 -11.220 1.00 10.09 326 MET A C 1
ATOM 4658 O O . MET A 1 303 ? 3.070 38.729 -11.993 1.00 11.95 326 MET A O 1
ATOM 4672 N N . GLY A 1 304 ? 0.958 38.190 -11.522 1.00 11.66 327 GLY A N 1
ATOM 4673 C CA . GLY A 1 304 ? 0.487 38.669 -12.799 1.00 13.22 327 GLY A CA 1
ATOM 4674 C C . GLY A 1 304 ? 0.786 40.141 -13.014 1.00 13.16 327 GLY A C 1
ATOM 4675 O O . GLY A 1 304 ? 0.569 40.959 -12.123 1.00 14.00 327 GLY A O 1
ATOM 4679 N N . ASN A 1 305 ? 1.283 40.465 -14.204 1.00 11.89 328 ASN A N 1
ATOM 4680 C CA . ASN A 1 305 ? 1.647 41.838 -14.582 1.00 12.78 328 ASN A CA 1
ATOM 4681 C C . ASN A 1 305 ? 2.862 42.387 -13.839 1.00 14.99 328 ASN A C 1
ATOM 4682 O O . ASN A 1 305 ? 3.163 43.585 -13.948 1.00 17.68 328 ASN A O 1
ATOM 4693 N N . LYS A 1 306 ? 3.559 41.538 -13.089 1.00 14.33 329 LYS A N 1
ATOM 4694 C CA . LYS A 1 306 ? 4.719 41.976 -12.321 1.00 15.10 329 LYS A CA 1
ATOM 4695 C C . LYS A 1 306 ? 5.918 41.084 -12.625 1.00 15.12 329 LYS A C 1
ATOM 4696 O O . LYS A 1 306 ? 6.986 41.558 -13.005 1.00 17.33 329 LYS A O 1
ATOM 4715 N N . ALA A 1 307 ? 5.735 39.778 -12.455 1.00 12.60 330 ALA A N 1
ATOM 4716 C CA . ALA A 1 307 ? 6.823 38.829 -12.527 1.00 11.50 330 ALA A CA 1
ATOM 4717 C C . ALA A 1 307 ? 7.236 38.515 -13.953 1.00 11.31 330 ALA A C 1
ATOM 4718 O O . ALA A 1 307 ? 6.479 38.702 -14.913 1.00 12.14 330 ALA A O 1
ATOM 4725 N N . GLU A 1 308 ? 8.457 38.008 -14.066 1.00 11.95 331 GLU A N 1
ATOM 4726 C CA . GLU A 1 308 ? 8.927 37.363 -15.268 1.00 11.47 331 GLU A CA 1
ATOM 4727 C C . GLU A 1 308 ? 9.277 35.909 -14.947 1.00 9.93 331 GLU A C 1
ATOM 4728 O O . GLU A 1 308 ? 9.625 35.571 -13.823 1.00 11.90 331 GLU A O 1
ATOM 4740 N N . VAL A 1 309 ? 9.156 35.069 -15.960 1.00 10.80 332 VAL A N 1
ATOM 4741 C CA . VAL A 1 309 ? 9.595 33.688 -15.898 1.00 11.36 332 VAL A CA 1
ATOM 4742 C C . VAL A 1 309 ? 10.715 33.507 -16.911 1.00 10.08 332 VAL A C 1
ATOM 4743 O O . VAL A 1 309 ? 10.912 34.358 -17.780 1.00 12.34 332 VAL A O 1
ATOM 4756 N N . LEU A 1 310 ? 11.440 32.408 -16.834 1.00 9.78 333 LEU A N 1
ATOM 4757 C CA . LEU A 1 310 ? 12.521 32.143 -17.773 1.00 10.75 333 LEU A CA 1
ATOM 4758 C C . LEU A 1 310 ? 12.143 31.032 -18.717 1.00 9.48 333 LEU A C 1
ATOM 4759 O O . LEU A 1 310 ? 11.762 29.925 -18.288 1.00 10.35 333 LEU A O 1
ATOM 4775 N N . ILE A 1 311 ? 12.199 31.338 -20.012 1.00 10.31 334 ILE A N 1
ATOM 4776 C CA . ILE A 1 311 ? 11.930 30.359 -21.040 1.00 11.97 334 ILE A CA 1
ATOM 4777 C C . ILE A 1 311 ? 13.029 30.450 -22.089 1.00 12.24 334 ILE A C 1
ATOM 4778 O O . ILE A 1 311 ? 13.348 31.543 -22.561 1.00 13.93 334 ILE A O 1
ATOM 4794 N N . ASN A 1 312 ? 13.612 29.313 -22.449 1.00 13.86 335 ASN A N 1
ATOM 4795 C CA . ASN A 1 312 ? 14.711 29.290 -23.413 1.00 14.98 335 ASN A CA 1
ATOM 4796 C C . ASN A 1 312 ? 15.799 30.307 -23.079 1.00 17.13 335 ASN A C 1
ATOM 4797 O O . ASN A 1 312 ? 16.367 30.948 -23.976 1.00 18.89 335 ASN A O 1
ATOM 4808 N N . GLY A 1 313 ? 16.082 30.452 -21.789 1.00 16.59 336 GLY A N 1
ATOM 4809 C CA . G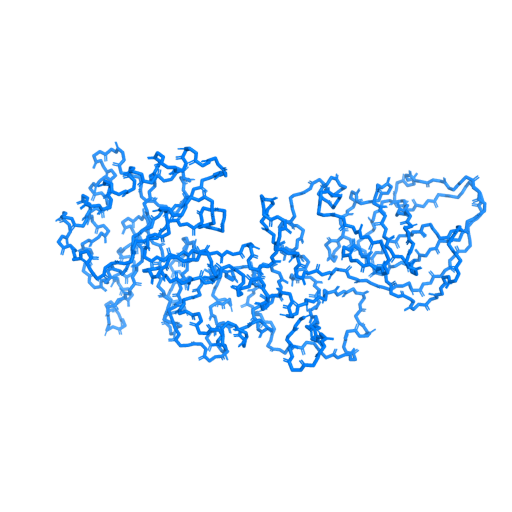LY A 1 313 ? 17.147 31.322 -21.320 1.00 16.85 336 GLY A CA 1
ATOM 4810 C C . GLY A 1 313 ? 16.841 32.805 -21.399 1.00 15.47 336 GLY A C 1
ATOM 4811 O O . GLY A 1 313 ? 17.759 33.627 -21.318 1.00 19.02 336 GLY A O 1
ATOM 4815 N N . GLN A 1 314 ? 15.567 33.159 -21.547 1.00 15.27 337 GLN A N 1
ATOM 4816 C CA . GLN A 1 314 ? 15.149 34.555 -21.690 1.00 14.99 337 GLN A CA 1
ATOM 4817 C C . GLN A 1 314 ? 14.010 34.880 -20.736 1.00 13.73 337 GLN A C 1
ATOM 4818 O O . GLN A 1 314 ? 13.161 34.020 -20.429 1.00 14.60 337 GLN A O 1
ATOM 4832 N N . ARG A 1 315 ? 13.954 36.126 -20.289 1.00 14.98 338 ARG A N 1
ATOM 4833 C CA . ARG A 1 315 ? 12.892 36.589 -19.424 1.00 15.03 338 ARG A CA 1
ATOM 4834 C C . ARG A 1 315 ? 11.651 36.899 -20.225 1.00 14.82 338 ARG A C 1
ATOM 4835 O O . ARG A 1 315 ? 11.724 37.568 -21.267 1.00 18.19 338 ARG A O 1
ATOM 4856 N N . ALA A 1 316 ? 10.510 36.428 -19.732 1.00 14.62 339 ALA A N 1
ATOM 4857 C CA . ALA A 1 316 ? 9.230 36.669 -20.365 1.00 15.80 339 ALA A CA 1
ATOM 4858 C C . ALA A 1 316 ? 8.238 37.107 -19.302 1.00 14.02 339 ALA A C 1
ATOM 4859 O O . ALA A 1 316 ? 8.152 36.502 -18.229 1.00 13.69 339 ALA A O 1
ATOM 4866 N N . LYS A 1 317 ? 7.479 38.157 -19.599 1.00 13.25 340 LYS A N 1
ATOM 4867 C CA . LYS A 1 317 ? 6.555 38.760 -18.654 1.00 12.21 340 LYS A CA 1
ATOM 4868 C C . LYS A 1 317 ? 5.279 37.954 -18.481 1.00 12.26 340 LYS A C 1
ATOM 4869 O O . LYS A 1 317 ? 4.672 37.515 -19.455 1.00 12.18 340 LYS A O 1
ATOM 4888 N N . VAL A 1 318 ? 4.867 37.796 -17.235 1.00 11.04 341 VAL A N 1
ATOM 4889 C CA . VAL A 1 318 ? 3.592 37.191 -16.898 1.00 10.85 341 VAL A CA 1
ATOM 4890 C C . VAL A 1 318 ? 2.525 38.262 -17.089 1.00 12.65 341 VAL A C 1
ATOM 4891 O O . VAL A 1 318 ? 2.610 39.342 -16.488 1.00 13.16 341 VAL A O 1
ATOM 4904 N N . VAL A 1 319 ? 1.521 37.970 -17.897 1.00 10.76 342 VAL A N 1
ATOM 4905 C CA . VAL A 1 319 ? 0.503 38.968 -18.225 1.00 12.48 342 VAL A CA 1
ATOM 4906 C C . VAL A 1 319 ? -0.884 38.503 -17.797 1.00 11.52 342 VAL A C 1
ATOM 4907 O O . VAL A 1 319 ? -1.221 37.322 -17.932 1.00 13.13 342 VAL A O 1
ATOM 4920 N N . GLY A 1 320 ? -1.691 39.420 -17.285 1.00 11.65 343 GLY A N 1
ATOM 4921 C CA . GLY A 1 320 ? -2.954 39.074 -16.676 1.00 11.52 343 GLY A CA 1
ATOM 4922 C C . GLY A 1 320 ? -2.737 38.519 -15.277 1.00 11.30 343 GLY A C 1
ATOM 4923 O O . GLY A 1 320 ? -1.637 38.098 -14.921 1.00 12.98 343 GLY A O 1
ATOM 4927 N N . VAL A 1 321 ? -3.764 38.539 -14.454 1.00 11.14 344 VAL A N 1
ATOM 4928 C CA . VAL A 1 321 ? -3.649 37.971 -13.117 1.00 10.99 344 VAL A CA 1
ATOM 4929 C C . VAL A 1 321 ? -3.571 36.440 -13.219 1.00 9.64 344 VAL A C 1
ATOM 4930 O O . VAL A 1 321 ? -4.146 35.819 -14.108 1.00 10.50 344 VAL A O 1
ATOM 4943 N N . THR A 1 322 ? -2.831 35.828 -12.307 1.00 10.54 345 THR A N 1
ATOM 4944 C CA . THR A 1 322 ? -2.747 34.359 -12.285 1.00 9.87 345 THR A CA 1
ATOM 4945 C C . THR A 1 322 ? -4.099 33.737 -12.005 1.00 9.13 345 THR A C 1
ATOM 4946 O O . THR A 1 322 ? -4.818 34.217 -11.160 1.00 10.81 345 THR A O 1
ATOM 4957 N N . SER A 1 323 ? -4.444 32.698 -12.748 1.00 8.64 346 SER A N 1
ATOM 4958 C CA . SER A 1 323 ? -5.652 31.920 -12.488 1.00 10.14 346 SER A CA 1
ATOM 4959 C C . SER A 1 323 ? -5.351 30.849 -11.439 1.00 7.25 346 SER A C 1
ATOM 4960 O O . SER A 1 323 ? -4.200 30.661 -11.005 1.00 8.05 346 SER A O 1
ATOM 4968 N N . MET A 1 324 ? -6.370 30.112 -11.040 1.00 7.62 347 MET A N 1
ATOM 4969 C CA . MET A 1 324 ? -6.174 29.045 -10.076 1.00 7.68 347 MET A CA 1
ATOM 4970 C C . MET A 1 324 ? -5.177 27.999 -10.574 1.00 7.30 347 MET A C 1
ATOM 4971 O O . MET A 1 324 ? -4.378 27.470 -9.776 1.00 7.21 347 MET A O 1
ATOM 4985 N N . ASN A 1 325 ? -5.203 27.708 -11.875 1.00 7.53 348 ASN A N 1
ATOM 4986 C CA . ASN A 1 325 ? -4.405 26.639 -12.438 1.00 7.38 348 ASN A CA 1
ATOM 4987 C C . ASN A 1 325 ? -3.531 26.986 -13.626 1.00 7.10 348 ASN A C 1
ATOM 4988 O O . ASN A 1 325 ? -2.805 26.123 -14.101 1.00 8.68 348 ASN A O 1
ATOM 4999 N N . THR A 1 326 ? -3.606 28.227 -14.112 1.00 7.65 349 THR A N 1
ATOM 5000 C CA . THR A 1 326 ? -2.972 28.607 -15.376 1.00 7.60 349 THR A CA 1
ATOM 5001 C C . THR A 1 326 ? -2.388 30.009 -15.300 1.00 7.84 349 THR A C 1
ATOM 5002 O O . THR A 1 326 ? -2.952 30.882 -14.679 1.00 8.82 349 THR A O 1
ATOM 5013 N N . THR A 1 327 ? -1.262 30.183 -15.955 1.00 8.01 350 THR A N 1
ATOM 5014 C CA . THR A 1 327 ? -0.554 31.443 -16.077 1.00 9.52 350 THR A CA 1
ATOM 5015 C C . THR A 1 327 ? -0.269 31.681 -17.545 1.00 8.48 350 THR A C 1
ATOM 5016 O O . THR A 1 327 ? 0.018 30.742 -18.293 1.00 9.65 350 THR A O 1
ATOM 5027 N N . VAL A 1 328 ? -0.362 32.937 -17.964 1.00 9.32 351 VAL A N 1
ATOM 5028 C CA . VAL A 1 328 ? -0.119 33.328 -19.348 1.00 8.74 351 VAL A CA 1
ATOM 5029 C C . VAL A 1 328 ? 1.095 34.247 -19.394 1.00 9.11 351 VAL A C 1
ATOM 5030 O O . VAL A 1 328 ? 1.192 35.174 -18.603 1.00 10.12 351 VAL A O 1
ATOM 5043 N N A VAL A 1 329 ? 1.989 33.977 -20.338 0.60 9.74 352 VAL A N 1
ATOM 5044 N N B VAL A 1 329 ? 2.018 33.971 -20.306 0.40 9.68 352 VAL A N 1
ATOM 5045 C CA A VAL A 1 329 ? 3.254 34.692 -20.466 0.60 9.59 352 VAL A CA 1
ATOM 5046 C CA B VAL A 1 329 ? 3.219 34.784 -20.411 0.40 9.30 352 VAL A CA 1
ATOM 5047 C C A VAL A 1 329 ? 3.380 35.236 -21.873 0.60 9.63 352 VAL A C 1
ATOM 5048 C C B VAL A 1 329 ? 3.515 35.182 -21.857 0.40 10.05 352 VAL A C 1
ATOM 5049 O O A VAL A 1 329 ? 2.911 34.611 -22.827 0.60 10.88 352 VAL A O 1
ATOM 5050 O O B VAL A 1 329 ? 3.329 34.408 -22.805 0.40 8.06 352 VAL A O 1
ATOM 5075 N N . ASP A 1 330 ? 4.003 36.408 -22.008 1.00 11.20 353 ASP A N 1
ATOM 5076 C CA . ASP A 1 330 ? 4.154 37.025 -23.325 1.00 10.91 353 ASP A CA 1
ATOM 5077 C C . ASP A 1 330 ? 5.461 36.589 -23.947 1.00 12.32 353 ASP A C 1
ATOM 5078 O O . ASP A 1 330 ? 6.527 37.004 -23.491 1.00 15.41 353 ASP A O 1
ATOM 5087 N N . VAL A 1 331 ? 5.400 35.763 -24.980 1.00 11.76 354 VAL A N 1
ATOM 5088 C CA . VAL A 1 331 ? 6.612 35.287 -25.642 1.00 13.52 354 VAL A CA 1
ATOM 5089 C C . VAL A 1 331 ? 6.774 35.831 -27.068 1.00 14.25 354 VAL A C 1
ATOM 5090 O O . VAL A 1 331 ? 7.523 35.275 -27.877 1.00 14.87 354 VAL A O 1
ATOM 5103 N N . THR A 1 332 ? 6.085 36.926 -27.341 1.00 14.07 355 THR A N 1
ATOM 5104 C CA . THR A 1 332 ? 6.097 37.534 -28.665 1.00 15.52 355 THR A CA 1
ATOM 5105 C C . THR A 1 332 ? 7.508 37.787 -29.189 1.00 17.67 355 THR A C 1
ATOM 5106 O O . THR A 1 332 ? 7.782 37.532 -30.369 1.00 20.57 355 THR A O 1
ATOM 5117 N N . GLU A 1 333 ? 8.393 38.273 -28.329 1.00 19.50 356 GLU A N 1
ATOM 5118 C CA . GLU A 1 333 ? 9.748 38.603 -28.772 1.00 19.85 356 GLU A CA 1
ATOM 5119 C C . GLU A 1 333 ? 10.799 37.595 -28.317 1.00 26.84 356 GLU A C 1
ATOM 5120 O O . GLU A 1 333 ? 12.000 37.875 -28.370 1.00 28.30 356 GLU A O 1
ATOM 5132 N N . ILE A 1 334 ? 10.360 36.417 -27.881 1.00 18.88 357 ILE A N 1
ATOM 5133 C CA . ILE A 1 334 ? 11.283 35.340 -27.559 1.00 19.73 357 ILE A CA 1
ATOM 5134 C C . ILE A 1 334 ? 11.281 34.315 -28.661 1.00 28.53 357 ILE A C 1
ATOM 5135 O O . ILE A 1 334 ? 10.253 33.706 -28.958 1.00 26.85 357 ILE A O 1
ATOM 5151 N N . LYS A 1 335 ? 12.441 34.090 -29.265 1.00 33.80 358 LYS A N 1
ATOM 5152 C CA . LYS A 1 335 ? 12.489 33.156 -30.364 1.00 33.96 358 LYS A CA 1
ATOM 5153 C C . LYS A 1 335 ? 12.849 31.786 -29.835 1.00 20.01 358 LYS A C 1
ATOM 5154 O O . LYS A 1 335 ? 13.447 31.642 -28.754 1.00 31.81 358 LYS A O 1
ATOM 5173 N N . GLY A 1 336 ? 12.436 30.781 -30.581 1.00 30.55 359 GLY A N 1
ATOM 5174 C CA . GLY A 1 336 ? 12.770 29.430 -30.281 1.00 24.66 359 GLY A CA 1
ATOM 5175 C C . GLY A 1 336 ? 11.783 28.811 -29.322 1.00 18.17 359 GLY A C 1
ATOM 5176 O O . GLY A 1 336 ? 11.994 27.669 -28.967 1.00 24.18 359 GLY A O 1
ATOM 5180 N N . VAL A 1 337 ? 10.718 29.520 -28.922 1.00 21.35 360 VAL A N 1
ATOM 5181 C CA . VAL A 1 337 ? 9.790 28.946 -27.934 1.00 18.76 360 VAL A CA 1
ATOM 5182 C C . VAL A 1 337 ? 8.898 27.906 -28.576 1.00 17.61 360 VAL A C 1
ATOM 5183 O O . VAL A 1 337 ? 8.304 28.146 -29.632 1.00 23.96 360 VAL A O 1
ATOM 5196 N N . LEU A 1 338 ? 8.775 26.756 -27.929 1.00 18.03 361 LEU A N 1
ATOM 5197 C CA . LEU A 1 338 ? 7.966 25.657 -28.435 1.00 17.06 361 LEU A CA 1
ATOM 5198 C C . LEU A 1 338 ? 7.192 25.022 -27.290 1.00 15.65 361 LEU A C 1
ATOM 5199 O O . LEU A 1 338 ? 7.641 25.061 -26.141 1.00 14.31 361 LEU A O 1
ATOM 5215 N N . PRO A 1 339 ? 6.046 24.395 -27.590 1.00 13.91 362 PRO A N 1
ATOM 5216 C CA . PRO A 1 339 ? 5.379 23.643 -26.527 1.00 13.37 362 PRO A CA 1
ATOM 5217 C C . PRO A 1 339 ? 6.316 22.602 -25.942 1.00 13.01 362 PRO A C 1
ATOM 5218 O O . PRO A 1 339 ? 7.163 22.018 -26.639 1.00 14.96 362 PRO A O 1
ATOM 5229 N N . GLY A 1 340 ? 6.203 22.392 -24.638 1.00 12.44 363 GLY A N 1
ATOM 5230 C CA . GLY A 1 340 ? 6.997 21.406 -23.957 1.00 12.63 363 GLY A CA 1
ATOM 5231 C C . GLY A 1 340 ? 8.268 21.950 -23.353 1.00 12.71 363 GLY A C 1
ATOM 5232 O O . GLY A 1 340 ? 8.881 21.277 -22.523 1.00 15.24 363 GLY A O 1
ATOM 5236 N N . GLN A 1 341 ? 8.669 23.158 -23.722 1.00 11.89 364 GLN A N 1
ATOM 5237 C CA . GLN A 1 341 ? 9.896 23.710 -23.156 1.00 12.68 364 GLN A CA 1
ATOM 5238 C C . GLN A 1 341 ? 9.726 24.030 -21.682 1.00 10.64 364 GLN A C 1
ATOM 5239 O O . GLN A 1 341 ? 8.665 24.489 -21.231 1.00 10.68 364 GLN A O 1
ATOM 5253 N N . GLU A 1 342 ? 10.794 23.823 -20.941 1.00 11.65 365 GLU A N 1
ATOM 5254 C CA . GLU A 1 342 ? 10.796 24.082 -19.526 1.00 10.27 365 GLU A CA 1
ATOM 5255 C C . GLU A 1 342 ? 10.760 25.561 -19.210 1.00 9.56 365 GLU A C 1
ATOM 5256 O O . GLU A 1 342 ? 11.428 26.385 -19.857 1.00 11.74 365 GLU A O 1
ATOM 5268 N N . VAL A 1 343 ? 10.007 25.898 -18.180 1.00 9.39 366 VAL A N 1
ATOM 5269 C CA . VAL A 1 343 ? 9.876 27.257 -17.700 1.00 10.18 366 VAL A CA 1
ATOM 5270 C C . VAL A 1 343 ? 10.339 27.318 -16.248 1.00 9.13 366 VAL A C 1
ATOM 5271 O O . VAL A 1 343 ? 9.880 26.528 -15.416 1.00 9.28 366 VAL A O 1
ATOM 5284 N N . VAL A 1 344 ? 11.232 28.251 -15.943 1.00 8.71 367 VAL A N 1
ATOM 5285 C CA . VAL A 1 344 ? 11.656 28.467 -14.573 1.00 8.32 367 VAL A CA 1
ATOM 5286 C C . VAL A 1 344 ? 10.856 29.601 -13.974 1.00 8.35 367 VAL A C 1
ATOM 5287 O O . VAL A 1 344 ? 10.889 30.735 -14.471 1.00 9.93 367 VAL A O 1
ATOM 5300 N N . LEU A 1 345 ? 10.114 29.288 -12.925 1.00 7.50 368 LEU A N 1
ATOM 5301 C CA . LEU A 1 345 ? 9.336 30.252 -12.158 1.00 7.77 368 LEU A CA 1
ATOM 5302 C C . LEU A 1 345 ? 10.177 30.884 -11.041 1.00 8.87 368 LEU A C 1
ATOM 5303 O O . LEU A 1 345 ? 9.981 32.046 -10.673 1.00 9.39 368 LEU A O 1
ATOM 5319 N N . PHE A 1 346 ? 11.092 30.094 -10.473 1.00 8.52 369 PHE A N 1
ATOM 5320 C CA . PHE A 1 346 ? 12.076 30.565 -9.495 1.00 8.62 369 PHE A CA 1
ATOM 5321 C C . PHE A 1 346 ? 13.295 29.692 -9.695 1.00 8.66 369 PHE A C 1
ATOM 5322 O O . PHE A 1 346 ? 13.183 28.475 -9.733 1.00 8.60 369 PHE A O 1
ATOM 5339 N N . GLY A 1 347 ? 14.467 30.321 -9.834 1.00 9.03 370 GLY A N 1
ATOM 5340 C CA . GLY A 1 347 ? 15.702 29.603 -10.075 1.00 11.68 370 GLY A CA 1
ATOM 5341 C C . GLY A 1 347 ? 16.491 30.196 -11.217 1.00 10.90 370 GLY A C 1
ATOM 5342 O O . GLY A 1 347 ? 16.294 31.358 -11.567 1.00 13.21 370 GLY A O 1
ATOM 5346 N N . GLN A 1 348 ? 17.359 29.390 -11.813 1.00 11.24 371 GLN A N 1
ATOM 5347 C CA . GLN A 1 348 ? 18.231 29.846 -12.895 1.00 11.89 371 GLN A CA 1
ATOM 5348 C C . GLN A 1 348 ? 17.935 29.097 -14.168 1.00 12.36 371 GLN A C 1
ATOM 5349 O O . GLN A 1 348 ? 17.469 27.951 -14.135 1.00 12.74 371 GLN A O 1
ATOM 5363 N N . GLN A 1 349 ? 18.236 29.726 -15.289 1.00 12.73 372 GLN A N 1
ATOM 5364 C CA . GLN A 1 349 ? 18.127 29.076 -16.582 1.00 12.40 372 GLN A CA 1
ATOM 5365 C C . GLN A 1 349 ? 19.099 29.772 -17.520 1.00 12.90 372 GLN A C 1
ATOM 5366 O O . GLN A 1 349 ? 18.966 30.959 -17.755 1.00 12.98 372 GLN A O 1
ATOM 5380 N N . GLN A 1 350 ? 20.059 29.013 -18.044 1.00 16.07 373 GLN A N 1
ATOM 5381 C CA . GLN A 1 350 ? 21.174 29.568 -18.806 1.00 15.94 373 GLN A CA 1
ATOM 5382 C C . GLN A 1 350 ? 21.797 30.721 -18.018 1.00 16.93 373 GLN A C 1
ATOM 5383 O O . GLN A 1 350 ? 22.206 30.518 -16.886 1.00 18.35 373 GLN A O 1
ATOM 5397 N N . LYS A 1 351 ? 21.863 31.920 -18.583 1.00 15.84 374 LYS A N 1
ATOM 5398 C CA . LYS A 1 351 ? 22.550 33.027 -17.907 1.00 15.52 374 LYS A CA 1
ATOM 5399 C C . LYS A 1 351 ? 21.613 33.903 -17.092 1.00 17.36 374 LYS A C 1
ATOM 5400 O O . LYS A 1 351 ? 22.030 34.921 -16.543 1.00 17.89 374 LYS A O 1
ATOM 5419 N N . GLN A 1 352 ? 20.341 33.520 -17.013 1.00 14.25 375 GLN A N 1
ATOM 5420 C CA . GLN A 1 352 ? 19.359 34.298 -16.278 1.00 12.80 375 GLN A CA 1
ATOM 5421 C C . GLN A 1 352 ? 19.042 33.664 -14.938 1.00 13.98 375 GLN A C 1
ATOM 5422 O O . GLN A 1 352 ? 19.223 32.468 -14.748 1.00 14.37 375 GLN A O 1
ATOM 5436 N N . SER A 1 353 ? 18.573 34.483 -14.010 1.00 14.03 376 SER A N 1
ATOM 5437 C CA . SER A 1 353 ? 18.250 34.007 -12.681 1.00 14.27 376 SER A CA 1
ATOM 5438 C C . SER A 1 353 ? 17.157 34.869 -12.103 1.00 15.21 376 SER A C 1
ATOM 5439 O O . SER A 1 353 ? 17.178 36.084 -12.251 1.00 17.84 376 SER A O 1
ATOM 5447 N N . ILE A 1 354 ? 16.213 34.253 -11.412 1.00 14.83 377 ILE A N 1
ATOM 5448 C CA . ILE A 1 354 ? 15.254 35.002 -10.628 1.00 16.80 377 ILE A CA 1
ATOM 5449 C C . ILE A 1 354 ? 15.721 35.097 -9.166 1.00 16.60 377 ILE A C 1
ATOM 5450 O O . ILE A 1 354 ? 15.890 34.082 -8.501 1.00 22.41 377 ILE A O 1
ATOM 5466 N N . ALA A 1 355 ? 15.977 36.307 -8.687 1.00 18.85 378 ALA A N 1
ATOM 5467 C CA . ALA A 1 355 ? 16.449 36.514 -7.322 1.00 18.12 378 ALA A CA 1
ATOM 5468 C C . ALA A 1 355 ? 15.320 36.281 -6.310 1.00 17.85 378 ALA A C 1
ATOM 5469 O O . ALA A 1 355 ? 14.145 36.454 -6.609 1.00 15.19 378 ALA A O 1
ATOM 5476 N N . VAL A 1 356 ? 15.689 35.911 -5.093 1.00 14.80 379 VAL A N 1
ATOM 5477 C CA . VAL A 1 356 ? 14.730 35.830 -4.002 1.00 12.64 379 VAL A CA 1
ATOM 5478 C C . VAL A 1 356 ? 14.018 37.175 -3.797 1.00 13.43 379 VAL A C 1
ATOM 5479 O O . VAL A 1 356 ? 12.798 37.232 -3.637 1.00 13.86 379 VAL A O 1
ATOM 5492 N N A SER A 1 357 ? 14.785 38.259 -3.783 0.08 16.30 380 SER A N 1
ATOM 5493 N N B SER A 1 357 ? 14.785 38.267 -3.824 0.92 16.21 380 SER A N 1
ATOM 5494 C CA A SER A 1 357 ? 14.210 39.581 -3.562 0.08 19.65 380 SER A CA 1
ATOM 5495 C CA B SER A 1 357 ? 14.215 39.586 -3.575 0.92 19.94 380 SER A CA 1
ATOM 5496 C C A SER A 1 357 ? 13.171 39.890 -4.633 0.08 16.01 380 SER A C 1
ATOM 5497 C C B SER A 1 357 ? 13.159 39.880 -4.636 0.92 15.43 380 SER A C 1
ATOM 5498 O O A SER A 1 357 ? 12.139 40.503 -4.362 0.08 17.34 380 SER A O 1
ATOM 5499 O O B SER A 1 357 ? 12.105 40.450 -4.362 0.92 17.11 380 SER A O 1
ATOM 5514 N N . GLU A 1 358 ? 13.455 39.451 -5.858 1.00 18.05 381 GLU A N 1
ATOM 5515 C CA . GLU A 1 358 ? 12.523 39.575 -6.953 1.00 19.45 381 GLU A CA 1
ATOM 5516 C C . GLU A 1 358 ? 11.197 38.840 -6.651 1.00 17.41 381 GLU A C 1
ATOM 5517 O O . GLU A 1 358 ? 10.123 39.413 -6.785 1.00 19.55 381 GLU A O 1
ATOM 5529 N N . MET A 1 359 ? 11.282 37.594 -6.173 1.00 18.36 382 MET A N 1
ATOM 5530 C CA A MET A 1 359 ? 10.097 36.804 -5.845 0.48 17.98 382 MET A CA 1
ATOM 5531 C CA B MET A 1 359 ? 10.098 36.807 -5.828 0.52 17.97 382 MET A CA 1
ATOM 5532 C C . MET A 1 359 ? 9.283 37.458 -4.735 1.00 16.65 382 MET A C 1
ATOM 5533 O O . MET A 1 359 ? 8.061 37.514 -4.798 1.00 16.03 382 MET A O 1
ATOM 5558 N N . GLU A 1 360 ? 9.965 37.921 -3.697 1.00 14.54 383 GLU A N 1
ATOM 5559 C CA . GLU A 1 360 ? 9.293 38.519 -2.566 1.00 15.65 383 GLU A CA 1
ATOM 5560 C C . GLU A 1 360 ? 8.562 39.793 -2.953 1.00 14.77 383 GLU A C 1
ATOM 5561 O O . GLU A 1 360 ? 7.440 40.023 -2.517 1.00 15.85 383 GLU A O 1
ATOM 5573 N N . ASN A 1 361 ? 9.221 40.637 -3.735 1.00 14.53 384 ASN A N 1
ATOM 5574 C CA . ASN A 1 361 ? 8.610 41.895 -4.124 1.00 15.42 384 ASN A CA 1
ATOM 5575 C C . ASN A 1 361 ? 7.369 41.670 -4.967 1.00 14.95 384 ASN A C 1
ATOM 5576 O O . ASN A 1 361 ? 6.369 42.358 -4.806 1.00 17.70 384 ASN A O 1
ATOM 5587 N N . ASN A 1 362 ? 7.444 40.716 -5.890 1.00 13.43 385 ASN A N 1
ATOM 5588 C CA . ASN A 1 362 ? 6.319 40.440 -6.775 1.00 15.31 385 ASN A CA 1
ATOM 5589 C C . ASN A 1 362 ? 5.159 39.761 -6.054 1.00 12.45 385 ASN A C 1
ATOM 5590 O O . ASN A 1 362 ? 4.015 40.138 -6.225 1.00 14.21 385 ASN A O 1
ATOM 5601 N N . ALA A 1 363 ? 5.467 38.772 -5.224 1.00 12.73 386 ALA A N 1
ATOM 5602 C CA . ALA A 1 363 ? 4.443 38.040 -4.490 1.00 12.46 386 ALA A CA 1
ATOM 5603 C C . ALA A 1 363 ? 3.900 38.819 -3.298 1.00 13.00 386 ALA A C 1
ATOM 5604 O O . ALA A 1 363 ? 2.830 38.515 -2.809 1.00 13.13 386 ALA A O 1
ATOM 5611 N N . GLU A 1 364 ? 4.671 39.788 -2.797 1.00 13.30 387 GLU A N 1
ATOM 5612 C CA . GLU A 1 364 ? 4.344 40.468 -1.544 1.00 14.43 387 GLU A CA 1
ATOM 5613 C C . GLU A 1 364 ? 4.234 39.462 -0.410 1.00 13.91 387 GLU A C 1
ATOM 5614 O O . GLU A 1 364 ? 3.311 39.502 0.395 1.00 16.08 387 GLU A O 1
ATOM 5626 N N . LEU A 1 365 ? 5.229 38.586 -0.351 1.00 13.10 388 LEU A N 1
ATOM 5627 C CA . LEU A 1 365 ? 5.364 37.575 0.691 1.00 12.20 388 LEU A CA 1
ATOM 5628 C C . LEU A 1 365 ? 6.838 37.454 1.029 1.00 12.09 388 LEU A C 1
ATOM 5629 O O . LEU A 1 365 ? 7.689 37.824 0.227 1.00 15.41 388 LEU A O 1
ATOM 5645 N N . ILE A 1 366 ? 7.154 36.887 2.182 1.00 11.74 389 ILE A N 1
ATOM 5646 C CA . ILE A 1 366 ? 8.533 36.508 2.446 1.00 12.22 389 ILE A CA 1
ATOM 5647 C C . ILE A 1 366 ? 8.789 35.145 1.818 1.00 10.90 389 ILE A C 1
ATOM 5648 O O . ILE A 1 366 ? 7.859 34.344 1.648 1.00 10.07 389 ILE A O 1
ATOM 5664 N N . PHE A 1 367 ? 10.030 34.879 1.469 1.00 10.26 390 PHE A N 1
ATOM 5665 C CA . PHE A 1 367 ? 10.390 33.688 0.704 1.00 10.00 390 PHE A CA 1
ATOM 5666 C C . PHE A 1 367 ? 9.852 32.394 1.318 1.00 8.56 390 PHE A C 1
ATOM 5667 O O . PHE A 1 367 ? 9.259 31.599 0.593 1.00 8.65 390 PHE A O 1
ATOM 5684 N N . PRO A 1 368 ? 9.987 32.172 2.638 1.00 8.16 391 PRO A N 1
ATOM 5685 C CA . PRO A 1 368 ? 9.483 30.893 3.176 1.00 8.15 391 PRO A CA 1
ATOM 5686 C C . PRO A 1 368 ? 7.968 30.741 3.078 1.00 8.20 391 PRO A C 1
ATOM 5687 O O . PRO A 1 368 ? 7.449 29.613 3.077 1.00 8.61 391 PRO A O 1
ATOM 5698 N N . GLU A 1 369 ? 7.237 31.838 3.028 1.00 8.02 392 GLU A N 1
ATOM 5699 C CA . GLU A 1 369 ? 5.793 31.721 2.802 1.00 8.00 392 GLU A CA 1
ATOM 5700 C C . GLU A 1 369 ? 5.508 31.107 1.443 1.00 8.49 392 GLU A C 1
ATOM 5701 O O . GLU A 1 369 ? 4.517 30.376 1.285 1.00 10.02 392 GLU A O 1
ATOM 5713 N N . LEU A 1 370 ? 6.336 31.422 0.458 1.00 8.06 393 LEU A N 1
ATOM 5714 C CA . LEU A 1 370 ? 6.222 30.817 -0.854 1.00 8.19 393 LEU A CA 1
ATOM 5715 C C . LEU A 1 370 ? 6.653 29.359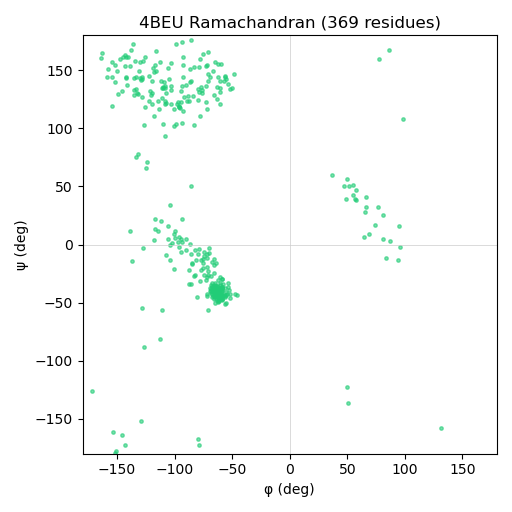 -0.831 1.00 7.48 393 LEU A C 1
ATOM 5716 O O . LEU A 1 370 ? 5.870 28.471 -1.213 1.00 8.23 393 LEU A O 1
ATOM 5732 N N . TYR A 1 371 ? 7.880 29.081 -0.390 1.00 7.41 394 TYR A N 1
ATOM 5733 C CA . TYR A 1 371 ? 8.412 27.748 -0.626 1.00 6.71 394 TYR A CA 1
ATOM 5734 C C . TYR A 1 371 ? 7.809 26.678 0.271 1.00 7.26 394 TYR A C 1
ATOM 5735 O O . TYR A 1 371 ? 7.748 25.506 -0.141 1.00 7.16 394 TYR A O 1
ATOM 5753 N N . THR A 1 372 ? 7.330 27.038 1.458 1.00 6.67 395 THR A N 1
ATOM 5754 C CA . THR A 1 372 ? 6.708 26.002 2.266 1.00 6.47 395 THR A CA 1
ATOM 5755 C C . THR A 1 372 ? 5.426 25.484 1.613 1.00 7.53 395 THR A C 1
ATOM 5756 O O . THR A 1 372 ? 5.131 24.275 1.658 1.00 8.28 395 THR A O 1
ATOM 5767 N N . LEU A 1 373 ? 4.674 26.362 0.964 1.00 6.95 396 LEU A N 1
ATOM 5768 C CA . LEU A 1 373 ? 3.442 25.951 0.294 1.00 6.83 396 LEU A CA 1
ATOM 5769 C C . LEU A 1 373 ? 3.745 25.386 -1.093 1.00 7.40 396 LEU A C 1
ATOM 5770 O O . LEU A 1 373 ? 3.002 24.534 -1.598 1.00 7.64 396 LEU A O 1
ATOM 5786 N N . TRP A 1 374 ? 4.833 25.810 -1.728 1.00 7.02 397 TRP A N 1
ATOM 5787 C CA . TRP A 1 374 ? 5.261 25.076 -2.928 1.00 6.94 397 TRP A CA 1
ATOM 5788 C C . TRP A 1 374 ? 5.426 23.602 -2.587 1.00 6.40 397 TRP A C 1
ATOM 5789 O O . TRP A 1 374 ? 5.067 22.715 -3.371 1.00 7.21 397 TRP A O 1
ATOM 5810 N N . GLY A 1 375 ? 6.024 23.332 -1.444 1.00 7.31 398 GLY A N 1
ATOM 5811 C CA . GLY A 1 375 ? 6.346 21.971 -1.080 1.00 8.13 398 GLY A CA 1
ATOM 5812 C C . GLY A 1 375 ? 5.156 21.109 -0.711 1.00 8.40 398 GLY A C 1
ATOM 5813 O O . GLY A 1 375 ? 5.236 19.881 -0.874 1.00 12.01 398 GLY A O 1
ATOM 5817 N N . THR A 1 376 ? 4.073 21.681 -0.203 1.00 7.53 399 THR A N 1
ATOM 5818 C CA . THR A 1 376 ? 2.871 20.888 0.037 1.00 7.99 399 THR A CA 1
ATOM 5819 C C . THR A 1 376 ? 2.051 20.695 -1.243 1.00 7.16 399 THR A C 1
ATOM 5820 O O . THR A 1 376 ? 1.151 19.862 -1.259 1.00 8.93 399 THR A O 1
ATOM 5831 N N . SER A 1 377 ? 2.342 21.457 -2.296 1.00 6.83 400 SER A N 1
ATOM 5832 C CA . SER A 1 377 ? 1.449 21.547 -3.443 1.00 6.52 400 SER A CA 1
ATOM 5833 C C . SER A 1 377 ? 2.057 21.059 -4.751 1.00 6.77 400 SER A C 1
ATOM 5834 O O . SER A 1 377 ? 1.400 21.136 -5.792 1.00 7.11 400 SER A O 1
ATOM 5842 N N . ASN A 1 378 ? 3.289 20.541 -4.717 1.00 6.82 401 ASN A N 1
ATOM 5843 C CA . ASN A 1 378 ? 3.992 20.092 -5.914 1.00 6.85 401 ASN A CA 1
ATOM 5844 C C . ASN A 1 378 ? 4.938 18.969 -5.572 1.00 6.97 401 ASN A C 1
ATOM 5845 O O . ASN A 1 378 ? 5.511 18.949 -4.475 1.00 7.36 401 ASN A O 1
ATOM 5856 N N . PRO A 1 379 ? 5.172 18.063 -6.508 1.00 7.09 402 PRO A N 1
ATOM 5857 C CA . PRO A 1 379 ? 6.177 17.023 -6.273 1.00 7.51 402 PRO A CA 1
ATOM 5858 C C . PRO A 1 379 ? 7.591 17.602 -6.318 1.00 7.31 402 PRO A C 1
ATOM 5859 O O . PRO A 1 379 ? 7.830 18.630 -6.960 1.00 7.84 402 PRO A O 1
ATOM 5870 N N . ARG A 1 380 ? 8.512 16.921 -5.632 1.00 7.18 403 ARG A N 1
ATOM 5871 C CA . ARG A 1 380 ? 9.935 17.268 -5.607 1.00 7.60 403 ARG A CA 1
ATOM 5872 C C . ARG A 1 380 ? 10.725 16.241 -6.393 1.00 8.43 403 ARG A C 1
ATOM 5873 O O . ARG A 1 380 ? 10.514 15.025 -6.239 1.00 10.77 403 ARG A O 1
ATOM 5894 N N . PHE A 1 381 ? 11.662 16.724 -7.204 1.00 8.02 404 PHE A N 1
ATOM 5895 C CA . PHE A 1 381 ? 12.621 15.871 -7.891 1.00 8.03 404 PHE A CA 1
ATOM 5896 C C . PHE A 1 381 ? 14.018 16.268 -7.434 1.00 7.96 404 PHE A C 1
ATOM 5897 O O . PHE A 1 381 ? 14.348 17.449 -7.433 1.00 8.83 404 PHE A O 1
ATOM 5914 N N . TYR A 1 382 ? 14.830 15.291 -7.028 1.00 8.10 405 TYR A N 1
ATOM 5915 C CA . TYR A 1 382 ? 16.136 15.549 -6.425 1.00 8.71 405 TYR A CA 1
ATOM 5916 C C . TYR A 1 382 ? 17.198 15.382 -7.486 1.00 8.48 405 TYR A C 1
ATOM 5917 O O . TYR A 1 382 ? 17.526 14.266 -7.895 1.00 10.77 405 TYR A O 1
ATOM 5935 N N . VAL A 1 383 ? 17.712 16.490 -7.976 1.00 9.24 406 VAL A N 1
ATOM 5936 C CA . VAL A 1 383 ? 18.716 16.474 -9.019 1.00 10.10 406 VAL A CA 1
ATOM 5937 C C . VAL A 1 383 ? 20.071 16.330 -8.407 1.00 9.49 406 VAL A C 1
ATOM 5938 O O . VAL A 1 383 ? 20.423 16.992 -7.437 1.00 10.55 406 VAL A O 1
ATOM 5951 N N A LYS A 1 384 ? 20.831 15.403 -8.984 0.57 11.46 407 LYS A N 1
ATOM 5952 N N B LYS A 1 384 ? 20.829 15.404 -8.987 0.43 11.54 407 LYS A N 1
ATOM 5953 C CA A LYS A 1 384 ? 22.147 15.034 -8.523 0.57 14.52 407 LYS A CA 1
ATOM 5954 C CA B LYS A 1 384 ? 22.144 15.027 -8.523 0.43 14.53 407 LYS A CA 1
ATOM 5955 C C A LYS A 1 384 ? 23.090 15.154 -9.727 0.57 16.24 407 LYS A C 1
ATOM 5956 C C B LYS A 1 384 ? 23.095 15.147 -9.723 0.43 16.30 407 LYS A C 1
ATOM 5957 O O A LYS A 1 384 ? 22.985 14.393 -10.698 0.57 19.13 407 LYS A O 1
ATOM 5958 O O B LYS A 1 384 ? 22.999 14.381 -10.688 0.43 18.96 407 LYS A O 1
ATOM 5995 N N . SER A 1 385 ? 23.984 16.134 -9.665 1.00 17.13 408 SER A N 1
ATOM 5996 C CA . SER A 1 385 ? 24.915 16.439 -10.759 1.00 16.92 408 SER A CA 1
ATOM 5997 C C . SER A 1 385 ? 26.119 17.251 -10.243 1.00 21.26 408 SER A C 1
ATOM 5998 O O . SER A 1 385 ? 25.998 17.978 -9.255 1.00 26.03 408 SER A O 1
ATOM 6006 N N . SER A 1 386 ? 27.275 17.085 -10.902 1.00 23.24 409 SER A N 1
ATOM 6007 C CA . SER A 1 386 ? 28.531 17.809 -10.617 1.00 27.67 409 SER A CA 1
ATOM 6008 C C . SER A 1 386 ? 29.635 17.558 -11.660 1.00 31.77 409 SER A C 1
ATOM 6009 O O . SER A 1 386 ? 29.436 17.731 -12.864 1.00 32.62 409 SER A O 1
ATOM 6017 N N . GLY A 1 387 ? 30.812 17.139 -11.162 1.00 40.45 410 GLY A N 1
ATOM 6018 C CA . GLY A 1 387 ? 31.956 16.716 -11.936 1.00 32.34 410 GLY A CA 1
ATOM 6019 C C . GLY A 1 387 ? 32.368 15.364 -11.362 1.00 21.88 410 GLY A C 1
ATOM 6020 O O . GLY A 1 387 ? 31.504 14.683 -10.819 1.00 41.80 410 GLY A O 1
ATOM 6024 N N . HIS A 1 388 ? 33.636 14.938 -11.424 1.00 33.76 411 HIS A N 1
ATOM 6025 C CA . HIS A 1 388 ? 33.916 13.539 -11.015 1.00 23.70 411 HIS A CA 1
ATOM 6026 C C . HIS A 1 388 ? 34.143 13.285 -9.530 1.00 29.15 411 HIS A C 1
ATOM 6027 O O . HIS A 1 388 ? 34.835 14.041 -8.843 1.00 32.10 411 HIS A O 1
ATOM 6042 N N . HIS A 1 389 ? 33.590 12.160 -9.081 1.00 28.99 412 HIS A N 1
ATOM 6043 C CA . HIS A 1 389 ? 33.555 11.775 -7.669 1.00 24.39 412 HIS A CA 1
ATOM 6044 C C . HIS A 1 389 ? 33.345 13.003 -6.795 1.00 32.59 412 HIS A C 1
ATOM 6045 O O . HIS A 1 389 ? 34.176 13.330 -5.949 1.00 33.68 412 HIS A O 1
ATOM 6060 N N . HIS A 1 390 ? 32.231 13.687 -7.014 1.00 30.60 413 HIS A N 1
ATOM 6061 C CA . HIS A 1 390 ? 31.900 14.854 -6.221 1.00 32.47 413 HIS A CA 1
ATOM 6062 C C . HIS A 1 390 ? 30.400 15.113 -6.274 1.00 34.53 413 HIS A C 1
ATOM 6063 O O . HIS A 1 390 ? 29.737 14.773 -7.249 1.00 32.34 413 HIS A O 1
ATOM 6078 N N . HIS A 1 391 ? 29.873 15.711 -5.214 1.00 33.61 414 HIS A N 1
ATOM 6079 C CA . HIS A 1 391 ? 28.431 15.937 -5.094 1.00 30.73 414 HIS A CA 1
ATOM 6080 C C . HIS A 1 391 ? 27.962 17.187 -5.831 1.00 30.19 414 HIS A C 1
ATOM 6081 O O . HIS A 1 391 ? 26.801 17.270 -6.234 1.00 35.85 414 HIS A O 1
ATOM 6096 N N . HIS A 1 392 ? 28.851 18.162 -6.000 1.00 29.71 415 HIS A N 1
ATOM 6097 C CA . HIS A 1 392 ? 28.457 19.451 -6.555 1.00 29.70 415 HIS A CA 1
ATOM 6098 C C . HIS A 1 392 ? 29.644 20.162 -7.198 1.00 76.46 415 HIS A C 1
ATOM 6099 O O . HIS A 1 392 ? 29.492 20.886 -8.185 1.00 50.81 415 HIS A O 1
#

Solvent-accessible surface area: 17428 Å² total; per-residue (Å²): 114,62,162,113,13,101,82,61,92,36,78,68,74,90,13,122,142,21,62,0,9,0,43,0,33,33,4,23,0,44,32,1,2,72,56,1,73,85,103,28,91,100,123,18,64,15,0,0,6,1,68,42,12,0,32,2,4,2,0,39,9,0,0,83,14,1,76,91,28,57,10,50,0,0,0,0,18,10,16,6,6,0,84,1,0,46,107,40,39,10,173,26,61,0,4,2,22,74,52,8,56,84,79,42,6,43,68,0,41,135,27,97,20,18,7,8,0,1,59,70,106,21,0,76,32,2,10,69,18,0,140,122,48,70,80,79,24,117,0,4,0,2,5,30,24,0,44,67,66,134,24,26,13,54,16,115,78,153,74,8,71,148,54,0,32,33,1,7,67,23,99,47,22,41,17,28,0,0,17,2,40,7,61,57,98,77,25,104,53,1,97,67,47,5,62,86,0,91,115,9,0,65,76,0,10,116,89,11,112,37,120,92,165,129,9,25,11,2,0,0,27,8,17,0,0,26,50,0,76,84,0,5,40,38,0,0,14,0,3,11,0,3,6,8,23,8,100,65,16,111,84,4,62,34,3,8,22,0,22,0,36,2,65,38,50,82,150,51,83,118,103,19,80,11,40,152,116,62,68,50,66,2,91,100,106,6,38,6,0,39,0,42,0,0,93,58,12,16,0,24,108,108,1,7,56,80,2,47,0,0,0,57,12,63,79,3,97,0,6,1,22,2,30,104,87,42,2,33,0,24,5,36,137,18,178,34,16,110,81,49,44,72,0,1,1,6,1,118,27,134,199,62,51,4,53,47,70,42,2,52,108,22,2,103,61,105,2,42,82,4,9,33,107,0,6,76,49,11,41,34,65,17,46,144,81,58,56,183,170,116,46,88

Nearest PDB structures (foldseek):
  4beu-assembly1_A-2  TM=1.003E+00  e=9.334E-87  Vibrio cholerae
  7agz-assembly1_A  TM=9.991E-01  e=1.616E-82  Vibrio cholerae O1 biovar El Tor str. N16961
  4beq-assembly1_A-2  TM=1.002E+00  e=5.311E-82  Vibrio cholerae
  4fs9-assembly1_A  TM=9.651E-01  e=3.094E-56  Pseudomonas putida
  4dza-assembly1_A-2  TM=9.849E-01  e=8.466E-53  Proteus mirabilis

InterPro domains:
  IPR000821 Alanine racemase [PR00992] (66-82)
  IPR000821 Alanine racemase [PR00992] (102-120)
  IPR000821 Alanine racemase [PR00992] (164-176)
  IPR000821 Alanine racemase [PR00992] (200-211)
  IPR000821 Alanine racemase [PR00992] (243-270)
  IPR000821 Alanine racemase [PR00992] (311-326)
  IPR000821 Alanine racemase [PR00992] (332-349)
  IPR000821 Alanine racemase [PTHR30511] (41-407)
  IPR000821 Alanine racemase [TIGR00492] (43-406)
  IPR001608 Alanine racemase, N-terminal [PF01168] (47-270)
  IPR009006 Alanine racemase/group IV decarboxylase, C-terminal [G3DSA:2.40.37.10] (43-401)
  IPR009006 Alanine racemase/group IV decarboxylase, C-terminal [SSF50621] (271-406)
  IPR011079 Alanine racemase, C-terminal [PF00842] (279-405)
  IPR011079 Alanine racemase, C-terminal [SM01005] (278-406)
  IPR020622 Alanine racemase, pyridoxal-phosphate attachment site [PS00395] (71-81)
  IPR029066 PLP-binding barrel [G3DSA:3.20.20.10] (49-266)
  IPR029066 PLP-binding barrel [SSF51419] (47-281)
  IPR043698 Racemase Bsr/Lyr [MF_02212] (1-407)
  IPR043698 Racemase Bsr/Lyr [NF009879] (1-407)
  IPR043698 Racemase Bsr/Lyr [cd06826] (42-406)

CATH classification: 2.40.37.10 (+1 more: 3.20.20.10)

Radius of gyration: 23.93 Å; Cα contacts (8 Å, |Δi|>4): 873; chains: 1; bounding box: 45×43×74 Å